Protein AF-A0A8T7DBF5-F1 (afdb_monomer_lite)

Secondary structure (DSSP, 8-state):
--------GGGTTTHHHHHHHHHTTPEE--HHHHHHHTTT-TT--S-HHHHHHHHHHH-EEEETTEEEEPPHHHHHHHHHHHHTPPPS-HHHHHHHHHHHHHH-EEEEEEETTEEEEEEE-SS-SS-GGGS-EEEEEEEEEE-TTSS-EEEEEEEEEETTEEEEEEEE--TTS-HHHHHHHHHHHT-TT-S-PSTT--GGGG--TTS---TT-GGGT--EEEEE-SS-EEEE-TT--GGG-B-----S-HHHHTTS-S------HHHHHHHT-TT--S---TT------HHHHHHHHHHSHHHHHHHHHHSEEEETTEEEE--HHHHHHHHHHHHHHH-B-TTSPBPP------TTS-HHHHHHHHHHHHHT-TTSSS-------S-HHHHHHHHHHHHHTT-PPP--SSHHHHHHHHHSS---

Foldseek 3Di:
DPPLDDDDPVLVQVVVVVVLLVLLPAAEDELVRLCVLQVVDLLRQFSVNLQLVLLQQPDWDDDPNDTDTADSVVSVVQVVVLLPQDPPDLLVLLVVNLCCQQFADWDFGDDDPDTDTDGRHSAPLPDLVSKHKHKYAQRWFAFPVNPDIDTFGMFMDISRQTAETEFGAALVDDQVVSVVVQLLLLDLPNDDDDPPDDPVVPDDVPPRGGSSSSLSRYAKYKTDNVQAIWIWHRPDDPVPTGFADDDDDPPVVVVSDPDDPPPPVSNVSNVPDPDDDDDPDPPDDPPPGSHSRRCSCCVNSSNVSCQSNLAWFAFQSDIGTDHNLLVVVLVVQLVQQLDADPVRHGDDDDDDDDPPNCPLSSVLSSVSVLPVRPSHPPDDDDDDDPDPVVVVVSQSRCVSRVNRDDDQPDPVSVCVVVVPPPRD

Sequence (424 aa):
MVDTARFNKKDLPRLPVLARLVDLGFNYLTPTQALAARRGKIGNVLLEDILKERLGYINRIPYKGSEHRFTEENIRLAIEKLKSVKHQGLVRTNETVHERLTLGLSLEQPLEEYARSFTLRYIDWQNWERNAFHVTVRFPIADRRGTETIELDIVLFVNGIPFVVIECAPSCVPIDQAIAQSIRNQRESHFPGPPGSNPESRYSPDQNILGQNIFSYVQLVLATNQDTAQFGTIGTPARFWSTWKERDWKTHLEKYPADQDHESPALLSIASSPKSPRKPNRREKPSDTGYATTLHGLCSPERLLELIYKFSVFDNGIKKMARYQQYFAVKRILSHIRVLDANGRRRGGIVWHTQGSGKSLTMVMLARSLAEEPGILNPRIVLITDRKDLDEQIKDTFAACDMAPQRAKTGRDLLELVSEQKAG

pLDDT: mean 81.12, std 20.2, range [26.84, 98.81]

Radius of gyration: 23.59 Å; chains: 1; bounding box: 60×62×70 Å

Structure (mmCIF, N/CA/C/O backbone):
data_AF-A0A8T7DBF5-F1
#
_entry.id   AF-A0A8T7DBF5-F1
#
loop_
_atom_site.group_PDB
_atom_site.id
_atom_site.type_symbol
_atom_site.label_atom_id
_atom_site.label_alt_id
_atom_site.label_comp_id
_atom_site.label_asym_id
_atom_site.label_entity_id
_atom_site.label_seq_id
_atom_site.pdbx_PDB_ins_code
_atom_site.Cartn_x
_atom_site.Cartn_y
_atom_site.Cartn_z
_atom_site.occupancy
_atom_site.B_iso_or_equiv
_atom_site.auth_seq_id
_atom_site.auth_comp_id
_atom_site.auth_asym_id
_atom_site.auth_atom_id
_atom_site.pdbx_PDB_model_num
ATOM 1 N N . MET A 1 1 ? -19.102 17.995 -24.224 1.00 26.84 1 MET A N 1
ATOM 2 C CA . MET A 1 1 ? -17.888 18.112 -25.060 1.00 26.84 1 MET A CA 1
ATOM 3 C C . MET A 1 1 ? -16.725 17.602 -24.235 1.00 26.84 1 MET A C 1
ATOM 5 O O . MET A 1 1 ? -16.411 18.215 -23.227 1.00 26.84 1 MET A O 1
ATOM 9 N N . VAL A 1 2 ? -16.187 16.431 -24.577 1.00 27.72 2 VAL A N 1
ATOM 10 C CA . VAL A 1 2 ? -15.007 15.870 -23.906 1.00 27.72 2 VAL A CA 1
ATOM 11 C C . VAL A 1 2 ? -13.808 16.676 -24.388 1.00 27.72 2 VAL A C 1
ATOM 13 O O . VAL A 1 2 ? -13.546 16.715 -25.586 1.00 27.72 2 VAL A O 1
ATOM 16 N N . ASP A 1 3 ? -13.143 17.372 -23.473 1.00 30.03 3 ASP A N 1
ATOM 17 C CA . ASP A 1 3 ? -11.928 18.128 -23.760 1.00 30.03 3 ASP A CA 1
ATOM 18 C C . ASP A 1 3 ? -10.808 17.131 -24.094 1.00 30.03 3 ASP A C 1
ATOM 20 O O . ASP A 1 3 ? -10.201 16.509 -23.217 1.00 30.03 3 ASP A O 1
ATOM 24 N N . THR A 1 4 ? -10.625 16.862 -25.386 1.00 37.84 4 THR A N 1
ATOM 25 C CA . THR A 1 4 ? -9.623 15.922 -25.886 1.00 37.84 4 THR A CA 1
ATOM 26 C C . THR A 1 4 ? -8.244 16.553 -25.740 1.00 37.84 4 THR A C 1
ATOM 28 O O . THR A 1 4 ? -7.784 17.282 -26.624 1.00 37.84 4 THR A O 1
ATOM 31 N N . ALA A 1 5 ? -7.573 16.276 -24.622 1.00 45.88 5 ALA A N 1
ATOM 32 C CA . ALA A 1 5 ? -6.167 16.608 -24.452 1.00 45.88 5 ALA A CA 1
ATOM 33 C C . ALA A 1 5 ? -5.366 16.000 -25.618 1.00 45.88 5 ALA A C 1
ATOM 35 O O . ALA A 1 5 ? -5.340 14.785 -25.816 1.00 45.88 5 ALA A O 1
ATOM 36 N N . ARG A 1 6 ? -4.730 16.850 -26.431 1.00 51.06 6 ARG A N 1
ATOM 37 C CA . ARG A 1 6 ? -3.859 16.402 -27.524 1.00 51.06 6 ARG A CA 1
ATOM 38 C C . ARG A 1 6 ? -2.603 15.770 -26.922 1.00 51.06 6 ARG A C 1
ATOM 40 O O . ARG A 1 6 ? -1.730 16.483 -26.435 1.00 51.06 6 ARG A O 1
ATOM 47 N N . PHE A 1 7 ? -2.514 14.443 -26.963 1.00 56.41 7 PHE A N 1
ATOM 48 C CA . PHE A 1 7 ? -1.302 13.714 -26.593 1.00 56.41 7 PHE A CA 1
ATOM 49 C C . PHE A 1 7 ? -0.177 14.000 -27.595 1.00 56.41 7 PHE A C 1
ATOM 51 O O . PHE A 1 7 ? -0.377 13.955 -28.813 1.00 56.41 7 PHE A O 1
ATOM 58 N N . ASN A 1 8 ? 1.018 14.288 -27.086 1.00 59.47 8 ASN A N 1
ATOM 59 C CA . ASN A 1 8 ? 2.206 14.548 -27.897 1.00 59.47 8 ASN A CA 1
ATOM 60 C C . ASN A 1 8 ? 3.059 13.277 -28.042 1.00 59.47 8 ASN A C 1
ATOM 62 O O . ASN A 1 8 ? 2.871 12.299 -27.327 1.00 59.47 8 ASN A O 1
ATOM 66 N N . LYS A 1 9 ? 4.082 13.293 -28.914 1.00 58.81 9 LYS A N 1
ATOM 67 C CA . LYS A 1 9 ? 5.040 12.168 -29.049 1.00 58.81 9 LYS A CA 1
ATOM 68 C C . LYS A 1 9 ? 5.664 11.730 -27.716 1.00 58.81 9 LYS A C 1
ATOM 70 O O . LYS A 1 9 ? 6.004 10.564 -27.558 1.00 58.81 9 LYS A O 1
ATOM 75 N N . LYS A 1 10 ? 5.805 12.660 -26.766 1.00 62.41 10 LYS A N 1
ATOM 76 C CA . LYS A 1 10 ? 6.321 12.381 -25.421 1.00 62.41 10 LYS A CA 1
ATOM 77 C C . LYS A 1 10 ? 5.398 11.471 -24.606 1.00 62.41 10 LYS A C 1
ATOM 79 O O . LYS A 1 10 ? 5.889 10.870 -23.664 1.00 62.41 10 LYS A O 1
ATOM 84 N N . ASP A 1 11 ? 4.118 11.356 -24.963 1.00 67.44 11 ASP A N 1
ATOM 85 C CA . ASP A 1 11 ? 3.096 10.579 -24.246 1.00 67.44 11 ASP A CA 1
ATOM 86 C C . ASP A 1 11 ? 2.945 9.148 -24.739 1.00 67.44 11 ASP A C 1
ATOM 88 O O . ASP A 1 11 ? 2.344 8.330 -24.047 1.00 67.44 11 ASP A O 1
ATOM 92 N N . LEU A 1 12 ? 3.532 8.831 -25.895 1.00 74.81 12 LEU A N 1
ATOM 93 C CA . LEU A 1 12 ? 3.446 7.508 -26.506 1.00 74.81 12 LEU A CA 1
ATOM 94 C C . LEU A 1 12 ? 3.781 6.370 -25.529 1.00 74.81 12 LEU A C 1
ATOM 96 O O . LEU A 1 12 ? 3.030 5.399 -25.530 1.00 74.81 12 LEU A O 1
ATOM 100 N N . PRO A 1 13 ? 4.797 6.477 -24.642 1.00 83.06 13 PRO A N 1
ATOM 101 C CA . PRO A 1 13 ? 5.089 5.393 -23.708 1.00 83.06 13 PRO A CA 1
ATOM 102 C C . PRO A 1 13 ? 4.031 5.161 -22.624 1.00 83.06 13 PRO A C 1
ATOM 104 O O . PRO A 1 13 ? 3.950 4.069 -22.067 1.00 83.06 13 PRO A O 1
ATOM 107 N N . ARG A 1 14 ? 3.225 6.182 -22.313 1.00 87.50 14 ARG A N 1
ATOM 108 C CA . ARG A 1 14 ? 2.226 6.156 -21.233 1.00 87.50 14 ARG A CA 1
ATOM 109 C C . ARG A 1 14 ? 0.886 5.601 -21.707 1.00 87.50 14 ARG A C 1
ATOM 111 O O . ARG A 1 14 ? 0.156 5.021 -20.911 1.00 87.50 14 ARG A O 1
ATOM 118 N N . LEU A 1 15 ? 0.547 5.779 -22.987 1.00 86.81 15 LEU A N 1
ATOM 119 C CA . LEU A 1 15 ? -0.782 5.452 -23.521 1.00 86.81 15 LEU A CA 1
ATOM 120 C C . LEU A 1 15 ? -1.164 3.968 -23.372 1.00 86.81 15 LEU A C 1
ATOM 122 O O . LEU A 1 15 ? -2.270 3.716 -22.893 1.00 86.81 15 LEU A O 1
ATOM 126 N N . PRO A 1 16 ? -0.298 2.984 -23.696 1.00 88.69 16 PRO A N 1
ATOM 127 C CA . PRO A 1 16 ? -0.650 1.572 -23.523 1.00 88.69 16 PRO A CA 1
ATOM 128 C C . PRO A 1 16 ? -0.860 1.194 -22.053 1.00 88.69 16 PRO A C 1
ATOM 130 O O . PRO A 1 16 ? -1.720 0.379 -21.729 1.00 88.69 16 PRO A O 1
ATOM 133 N N . VAL A 1 17 ? -0.087 1.810 -21.154 1.00 91.31 17 VAL A N 1
ATOM 134 C CA . VAL A 1 17 ? -0.196 1.606 -19.704 1.00 91.31 17 VAL A CA 1
ATOM 135 C C . VAL A 1 17 ? -1.501 2.210 -19.186 1.00 91.31 17 VAL A C 1
ATOM 137 O O . VAL A 1 17 ? -2.243 1.536 -18.476 1.00 91.31 17 VAL A O 1
ATOM 140 N N . LEU A 1 18 ? -1.817 3.446 -19.586 1.00 93.06 18 LEU A N 1
ATOM 141 C CA . LEU A 1 18 ? -3.066 4.120 -19.232 1.00 93.06 18 LEU A CA 1
ATOM 142 C C . LEU A 1 18 ? -4.287 3.326 -19.703 1.00 93.06 18 LEU A C 1
ATOM 144 O O . LEU A 1 18 ? -5.19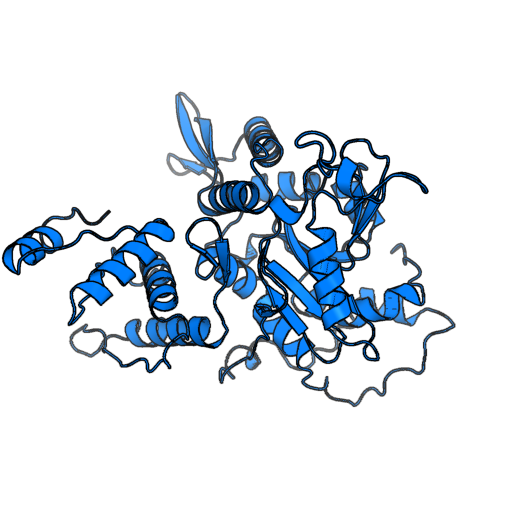2 3.102 -18.906 1.00 93.06 18 LEU A O 1
ATOM 148 N N . ALA A 1 19 ? -4.304 2.893 -20.967 1.00 87.81 19 ALA A N 1
ATOM 149 C CA . ALA A 1 19 ? -5.403 2.106 -21.519 1.00 87.81 19 ALA A CA 1
ATOM 150 C C . ALA A 1 19 ? -5.650 0.852 -20.672 1.00 87.81 19 ALA A C 1
ATOM 152 O O . ALA A 1 19 ? -6.766 0.628 -20.213 1.00 87.81 19 ALA A O 1
ATOM 153 N N . ARG A 1 20 ? -4.580 0.118 -20.340 1.00 89.56 20 ARG A N 1
ATOM 154 C CA . ARG A 1 20 ? -4.690 -1.079 -19.506 1.00 89.56 20 ARG A CA 1
ATOM 155 C C . ARG A 1 20 ? -5.224 -0.784 -18.106 1.00 89.56 20 ARG A C 1
ATOM 157 O O . ARG A 1 20 ? -5.983 -1.580 -17.573 1.00 89.56 20 ARG A O 1
ATOM 164 N N . LEU A 1 21 ? -4.830 0.329 -17.494 1.00 94.06 21 LEU A N 1
ATOM 165 C CA . LEU A 1 21 ? -5.328 0.726 -16.173 1.00 94.06 21 LEU A CA 1
ATOM 166 C C . LEU A 1 21 ? -6.814 1.094 -16.212 1.00 94.06 21 LEU A C 1
ATOM 168 O O . LEU A 1 21 ? -7.548 0.741 -15.294 1.00 94.06 21 LEU A O 1
ATOM 172 N N . VAL A 1 22 ? -7.269 1.754 -17.277 1.00 92.69 22 VAL A N 1
ATOM 173 C CA . VAL A 1 22 ? -8.698 2.025 -17.481 1.00 92.69 22 VAL A CA 1
ATOM 174 C C . VAL A 1 22 ? -9.475 0.716 -17.636 1.00 92.69 22 VAL A C 1
ATOM 176 O O . VAL A 1 22 ? -10.487 0.544 -16.963 1.00 92.69 22 VAL A O 1
ATOM 179 N N . ASP A 1 23 ? -8.956 -0.245 -18.406 1.00 88.88 23 ASP A N 1
ATOM 180 C CA . ASP A 1 23 ? -9.576 -1.572 -18.561 1.00 88.88 23 ASP A CA 1
ATOM 181 C C . ASP A 1 23 ? -9.647 -2.359 -17.237 1.00 88.88 23 ASP A C 1
ATOM 183 O O . ASP A 1 23 ? -10.541 -3.178 -17.044 1.00 88.88 23 ASP A O 1
ATOM 187 N N . LEU A 1 24 ? -8.723 -2.107 -16.300 1.00 90.00 24 LEU A N 1
ATOM 188 C CA . LEU A 1 24 ? -8.745 -2.681 -14.946 1.00 90.00 24 LEU A CA 1
ATOM 189 C C . LEU A 1 24 ? -9.761 -1.999 -14.009 1.00 90.00 24 LEU A C 1
ATOM 191 O O . LEU A 1 24 ? -9.907 -2.431 -12.866 1.00 90.00 24 LEU A O 1
ATOM 195 N N . GLY A 1 25 ? -10.443 -0.941 -14.459 1.00 90.62 25 GLY A N 1
ATOM 196 C CA . GLY A 1 25 ? -11.491 -0.247 -13.705 1.00 90.62 25 GLY A CA 1
ATOM 197 C C . GLY A 1 25 ? -11.085 1.099 -13.100 1.00 90.62 25 GLY A C 1
ATOM 198 O O . GLY A 1 25 ? -11.793 1.605 -12.229 1.00 90.62 25 GLY A O 1
ATOM 199 N N . PHE A 1 26 ? -9.967 1.705 -13.519 1.00 96.19 26 PHE A N 1
ATOM 200 C CA . PHE A 1 26 ? -9.611 3.059 -13.074 1.00 96.19 26 PHE A CA 1
ATOM 201 C C . PHE A 1 26 ? -10.311 4.131 -13.906 1.00 96.19 26 PHE A C 1
ATOM 203 O O . PHE A 1 26 ? -10.224 4.151 -15.133 1.00 96.19 26 PHE A O 1
ATOM 210 N N . ASN A 1 27 ? -10.902 5.112 -13.226 1.00 96.94 27 ASN A N 1
ATOM 211 C CA . ASN A 1 27 ? -11.474 6.279 -13.883 1.00 96.94 27 ASN A CA 1
ATOM 212 C C . ASN A 1 27 ? -10.366 7.261 -14.280 1.00 96.94 27 ASN A C 1
ATOM 214 O O . ASN A 1 27 ? -9.651 7.793 -13.425 1.00 96.94 27 ASN A O 1
ATOM 218 N N . TYR A 1 28 ? -10.216 7.517 -15.578 1.00 96.44 28 TYR A N 1
ATOM 219 C CA . TYR A 1 28 ? -9.234 8.482 -16.063 1.00 96.44 28 TYR A CA 1
ATOM 220 C C . TYR A 1 28 ? -9.660 9.921 -15.755 1.00 96.44 28 TYR A C 1
ATOM 222 O O . TYR A 1 28 ? -10.758 10.346 -16.112 1.00 96.44 28 TYR A O 1
ATOM 230 N N . LEU A 1 29 ? -8.756 10.676 -15.133 1.00 94.88 29 LEU A N 1
ATOM 231 C CA . LEU A 1 29 ? -8.839 12.121 -14.976 1.00 94.88 29 LEU A CA 1
ATOM 232 C C . LEU A 1 29 ? -7.804 12.770 -15.890 1.00 94.88 29 LEU A C 1
ATOM 234 O O . LEU A 1 29 ? -6.620 12.422 -15.853 1.00 94.88 29 LEU A O 1
ATOM 238 N N . THR A 1 30 ? -8.229 13.750 -16.685 1.00 92.81 30 THR A N 1
ATOM 239 C CA . THR A 1 30 ? -7.270 14.578 -17.424 1.00 92.81 30 THR A CA 1
ATOM 240 C C . THR A 1 30 ? -6.383 15.352 -16.440 1.00 92.81 30 THR A C 1
ATOM 242 O O . THR A 1 30 ? -6.820 15.637 -15.321 1.00 92.81 30 THR A O 1
ATOM 245 N N . PRO A 1 31 ? -5.165 15.773 -16.829 1.00 92.44 31 PRO A N 1
ATOM 246 C CA . PRO A 1 31 ? -4.316 16.592 -15.960 1.00 92.44 31 PRO A CA 1
ATOM 247 C C . PRO A 1 31 ? -5.029 17.846 -15.424 1.00 92.44 31 PRO A C 1
ATOM 249 O O . PRO A 1 31 ? -4.857 18.211 -14.262 1.00 92.44 31 PRO A O 1
ATOM 252 N N . THR A 1 32 ? -5.892 18.464 -16.237 1.00 92.62 32 THR A N 1
ATOM 253 C CA . THR A 1 32 ? -6.723 19.610 -15.843 1.00 92.62 32 THR A CA 1
ATOM 254 C C . THR A 1 32 ? -7.766 19.227 -14.794 1.00 92.62 32 THR A C 1
ATOM 256 O O . THR A 1 32 ? -7.917 19.934 -13.800 1.00 92.62 32 THR A O 1
ATOM 259 N N . GLN A 1 33 ? -8.458 18.096 -14.966 1.00 95.19 33 GLN A N 1
ATOM 260 C CA . GLN A 1 33 ? -9.419 17.592 -13.978 1.00 95.19 33 GLN A CA 1
ATOM 261 C C . GLN A 1 33 ? -8.731 17.196 -12.667 1.00 95.19 33 GLN A C 1
ATOM 263 O O . GLN A 1 33 ? -9.221 17.530 -11.591 1.00 95.19 33 GLN A O 1
ATOM 268 N N . ALA A 1 34 ? -7.572 16.540 -12.745 1.00 95.06 34 ALA A N 1
ATOM 269 C CA . ALA A 1 34 ? -6.771 16.195 -11.578 1.00 95.06 34 ALA A CA 1
ATOM 270 C C . ALA A 1 34 ? -6.305 17.457 -10.833 1.00 95.06 34 ALA A C 1
ATOM 272 O O . ALA A 1 34 ? -6.383 17.510 -9.608 1.00 95.06 34 ALA A O 1
ATOM 273 N N . LEU A 1 35 ? -5.876 18.503 -11.548 1.00 93.94 35 LEU A N 1
ATOM 274 C CA . LEU A 1 35 ? -5.519 19.790 -10.948 1.00 93.94 35 LEU A CA 1
ATOM 275 C C . LEU A 1 35 ? -6.728 20.488 -10.310 1.00 93.94 35 LEU A C 1
ATOM 277 O O . LEU A 1 35 ? -6.608 21.015 -9.204 1.00 93.94 35 LEU A O 1
ATOM 281 N N . ALA A 1 36 ? -7.891 20.460 -10.962 1.00 95.69 36 ALA A N 1
ATOM 282 C CA . ALA A 1 36 ? -9.129 20.995 -10.401 1.00 95.69 36 ALA A CA 1
ATOM 283 C C . ALA A 1 36 ? -9.495 20.287 -9.088 1.00 95.69 36 ALA A C 1
ATOM 285 O O . ALA A 1 36 ? -9.690 20.959 -8.079 1.00 95.69 36 ALA A O 1
ATOM 286 N N . ALA A 1 37 ? -9.439 18.951 -9.055 1.00 95.62 37 ALA A N 1
ATOM 287 C CA . ALA A 1 37 ? -9.696 18.153 -7.853 1.00 95.62 37 ALA A CA 1
ATOM 288 C C . ALA A 1 37 ? -8.656 18.369 -6.729 1.00 95.62 37 ALA A C 1
ATOM 290 O O . ALA A 1 37 ? -8.916 18.052 -5.569 1.00 95.62 37 ALA A O 1
ATOM 291 N N . ARG A 1 38 ? -7.485 18.943 -7.048 1.00 93.12 38 ARG A N 1
ATOM 292 C CA . ARG A 1 38 ? -6.458 19.417 -6.092 1.00 93.12 38 ARG A CA 1
ATOM 293 C C . ARG A 1 38 ? -6.690 20.864 -5.639 1.00 93.12 38 ARG A C 1
ATOM 295 O O . ARG A 1 38 ? -5.801 21.468 -5.028 1.00 93.12 38 ARG A O 1
ATOM 302 N N . ARG A 1 39 ? -7.856 21.440 -5.955 1.00 92.00 39 ARG A N 1
ATOM 303 C CA . ARG A 1 39 ? -8.220 22.854 -5.753 1.00 92.00 39 ARG A CA 1
ATOM 304 C C . ARG A 1 39 ? -7.327 23.833 -6.514 1.00 92.00 39 ARG A C 1
ATOM 306 O O . ARG A 1 39 ? -7.015 24.914 -6.018 1.00 92.00 39 ARG A O 1
ATOM 313 N N . GLY A 1 40 ? -6.854 23.433 -7.693 1.00 90.12 40 GLY A N 1
ATOM 314 C CA . GLY A 1 40 ? -6.008 24.263 -8.551 1.00 90.12 40 GLY A CA 1
ATOM 315 C C . GLY A 1 40 ? -4.561 24.421 -8.074 1.00 90.12 40 GLY A C 1
ATOM 316 O O . GLY A 1 40 ? -3.824 25.223 -8.641 1.00 90.12 40 GLY A O 1
ATOM 317 N N . LYS A 1 41 ? -4.128 23.690 -7.035 1.00 88.00 41 LYS A N 1
ATOM 318 C CA . LYS A 1 41 ? -2.804 23.857 -6.415 1.00 88.00 41 LYS A CA 1
ATOM 319 C C . LYS A 1 41 ? -1.876 22.685 -6.727 1.00 88.00 41 LYS A C 1
ATOM 321 O O . LYS A 1 41 ? -2.079 21.576 -6.244 1.00 88.00 41 LYS A O 1
ATOM 326 N N . ILE A 1 42 ? -0.786 22.955 -7.443 1.00 85.94 42 ILE A N 1
ATOM 327 C CA . ILE A 1 42 ? 0.250 21.955 -7.765 1.00 85.94 42 ILE A CA 1
ATOM 328 C C . ILE A 1 42 ? 1.104 21.514 -6.558 1.00 85.94 42 ILE A C 1
ATOM 330 O O . ILE A 1 42 ? 1.801 20.506 -6.640 1.00 85.94 42 ILE A O 1
ATOM 334 N N . GLY A 1 43 ? 1.036 22.230 -5.430 1.00 83.00 43 GLY A N 1
ATOM 335 C CA . GLY A 1 43 ? 1.648 21.808 -4.160 1.00 83.00 43 GLY A CA 1
ATOM 336 C C . GLY A 1 43 ? 0.774 20.851 -3.334 1.00 83.00 43 GLY A C 1
ATOM 337 O O . GLY A 1 43 ? 1.274 20.179 -2.435 1.00 83.00 43 GLY A O 1
ATOM 338 N N . ASN A 1 44 ? -0.527 20.763 -3.632 1.00 89.00 44 ASN A N 1
ATOM 339 C CA . ASN A 1 44 ? -1.423 19.783 -3.018 1.00 89.00 44 ASN A CA 1
ATOM 340 C C . ASN A 1 44 ? -1.281 18.461 -3.761 1.00 89.00 44 ASN A C 1
ATOM 342 O O . ASN A 1 44 ? -1.405 18.469 -4.975 1.00 89.00 44 ASN A O 1
ATOM 346 N N . VAL A 1 45 ? -1.073 17.330 -3.093 1.00 92.19 45 VAL A N 1
ATOM 347 C CA . VAL A 1 45 ? -0.956 16.025 -3.784 1.00 92.19 45 VAL A CA 1
ATOM 348 C C . VAL A 1 45 ? -2.231 15.182 -3.716 1.00 92.19 45 VAL A C 1
ATOM 350 O O . VAL A 1 45 ? -2.393 14.257 -4.504 1.00 92.19 45 VAL A O 1
ATOM 353 N N . LEU A 1 46 ? -3.151 15.520 -2.809 1.00 95.88 46 LEU A N 1
ATOM 354 C CA . LEU A 1 46 ? -4.445 14.857 -2.658 1.00 95.88 46 LEU A CA 1
ATOM 355 C C . LEU A 1 46 ? -5.482 15.453 -3.619 1.00 95.88 46 LEU A C 1
ATOM 357 O O . LEU A 1 46 ? -5.551 16.674 -3.784 1.00 95.88 46 LEU A O 1
ATOM 361 N N . LEU A 1 47 ? -6.336 14.602 -4.187 1.00 97.38 47 LEU A N 1
ATOM 362 C CA . LEU A 1 47 ? -7.557 15.024 -4.875 1.00 97.38 47 LEU A CA 1
ATOM 363 C C . LEU A 1 47 ? -8.623 15.316 -3.805 1.00 97.38 47 LEU A C 1
ATOM 365 O O . LEU A 1 47 ? -9.489 14.485 -3.534 1.00 97.38 47 LEU A O 1
ATOM 369 N N . GLU A 1 48 ? -8.492 16.460 -3.124 1.00 95.62 48 GLU A N 1
ATOM 370 C CA . GLU A 1 48 ? -9.257 16.816 -1.919 1.00 95.62 48 GLU A CA 1
ATOM 371 C C . GLU A 1 48 ? -10.777 16.729 -2.117 1.00 95.62 48 GLU A C 1
ATOM 373 O O . GLU A 1 48 ? -11.477 16.303 -1.199 1.00 95.62 48 GLU A O 1
ATOM 378 N N . ASP A 1 49 ? -11.288 17.091 -3.294 1.00 95.31 49 ASP A N 1
ATOM 379 C CA . ASP A 1 49 ? -12.732 17.079 -3.556 1.00 95.31 49 ASP A CA 1
ATOM 380 C C . ASP A 1 49 ? -13.275 15.642 -3.620 1.00 95.31 49 ASP A C 1
ATOM 382 O O . ASP A 1 49 ? -14.268 15.316 -2.968 1.00 95.31 49 ASP A O 1
ATOM 386 N N . ILE A 1 50 ? -12.550 14.752 -4.308 1.00 97.88 50 ILE A N 1
ATOM 387 C CA . ILE A 1 50 ? -12.854 13.315 -4.373 1.00 97.88 50 ILE A CA 1
ATOM 388 C C . ILE A 1 50 ? -12.692 12.680 -2.989 1.00 97.88 50 ILE A C 1
ATOM 390 O O . ILE A 1 50 ? -13.522 11.870 -2.577 1.00 97.88 50 ILE A O 1
ATOM 394 N N . LEU A 1 51 ? -11.644 13.052 -2.252 1.00 98.19 51 LEU A N 1
ATOM 395 C CA . LEU A 1 51 ? -11.408 12.540 -0.906 1.00 98.19 51 LEU A CA 1
ATOM 396 C C . LEU A 1 51 ? -12.539 12.937 0.045 1.00 98.19 51 LEU A C 1
ATOM 398 O O . LEU A 1 51 ? -13.080 12.070 0.728 1.00 98.19 51 LEU A O 1
ATOM 402 N N . LYS A 1 52 ? -12.960 14.208 0.052 1.00 97.81 52 LYS A N 1
ATOM 403 C CA . LYS A 1 52 ? -14.089 14.676 0.872 1.00 97.81 52 LYS A CA 1
ATOM 404 C C . LYS A 1 52 ? -15.358 13.879 0.562 1.00 97.81 52 LYS A C 1
ATOM 406 O O . LYS A 1 52 ? -16.003 13.385 1.489 1.00 97.81 52 LYS A O 1
ATOM 411 N N . GLU A 1 53 ? -15.695 13.731 -0.719 1.00 97.19 53 GLU A N 1
ATOM 412 C CA . GLU A 1 53 ? -16.875 12.979 -1.155 1.00 97.19 53 GLU A CA 1
ATOM 413 C C . GLU A 1 53 ? -16.815 11.517 -0.685 1.00 97.19 53 GLU A C 1
ATOM 415 O O . GLU A 1 53 ? -17.767 11.010 -0.085 1.00 97.19 53 GLU A O 1
ATOM 420 N N . ARG A 1 54 ? -15.682 10.836 -0.903 1.00 97.69 54 ARG A N 1
ATOM 421 C CA . ARG A 1 54 ? -15.554 9.407 -0.590 1.00 97.69 54 ARG A CA 1
ATOM 422 C C . ARG A 1 54 ? -15.491 9.126 0.901 1.00 97.69 54 ARG A C 1
ATOM 424 O O . ARG A 1 54 ? -16.170 8.198 1.337 1.00 97.69 54 ARG A O 1
ATOM 431 N N . LEU A 1 55 ? -14.804 9.944 1.700 1.00 97.75 55 LEU A N 1
ATOM 432 C CA . LEU A 1 55 ? -14.845 9.812 3.163 1.00 97.75 55 LEU A CA 1
ATOM 433 C C . LEU A 1 55 ? -16.273 9.976 3.697 1.00 97.75 55 LEU A C 1
ATOM 435 O O . LEU A 1 55 ? -16.690 9.209 4.567 1.00 97.75 55 LEU A O 1
ATOM 439 N N . GLY A 1 56 ? -17.037 10.917 3.135 1.00 96.31 56 GLY A N 1
ATOM 440 C CA . GLY A 1 56 ? -18.454 11.099 3.440 1.00 96.31 56 GLY A CA 1
ATOM 441 C C . GLY A 1 56 ? -19.353 9.959 2.948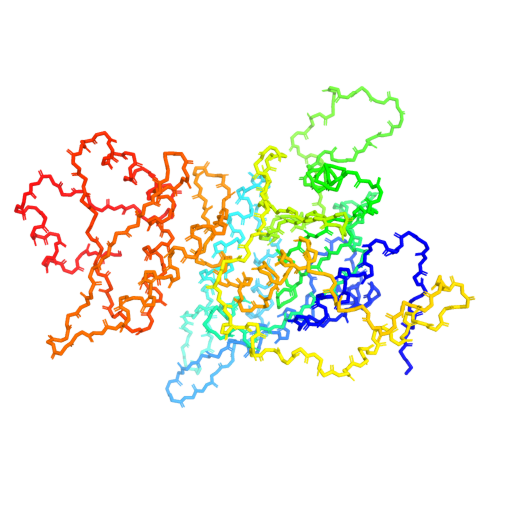 1.00 96.31 56 GLY A C 1
ATOM 442 O O . GLY A 1 56 ? -20.473 9.825 3.435 1.00 96.31 56 GLY A O 1
ATOM 443 N N . TYR A 1 57 ? -18.902 9.117 2.017 1.00 96.00 57 TYR A N 1
ATOM 444 C CA . TYR A 1 57 ? -19.650 7.968 1.500 1.00 96.00 57 TYR A CA 1
ATOM 445 C C . TYR A 1 57 ? -19.371 6.670 2.275 1.00 96.00 57 TYR A C 1
ATOM 447 O O . TYR A 1 57 ? -20.313 5.997 2.700 1.00 96.00 57 TYR A O 1
ATOM 455 N N . ILE A 1 58 ? -18.097 6.326 2.491 1.00 95.75 58 ILE A N 1
ATOM 456 C CA . ILE A 1 58 ? -17.695 5.024 3.059 1.00 95.75 58 ILE A CA 1
ATOM 457 C C . ILE A 1 58 ? -17.879 4.937 4.580 1.00 95.75 58 ILE A C 1
ATOM 459 O O . ILE A 1 58 ? -17.978 3.841 5.139 1.00 95.75 58 ILE A O 1
ATOM 463 N N . ASN A 1 59 ? -17.932 6.083 5.262 1.00 95.12 59 ASN A N 1
ATOM 464 C CA . ASN A 1 59 ? -18.062 6.141 6.711 1.00 95.12 59 ASN A CA 1
ATOM 465 C C . ASN A 1 59 ? -19.526 6.340 7.122 1.00 95.12 59 ASN A C 1
ATOM 467 O O . ASN A 1 59 ? -20.113 7.413 6.945 1.00 95.12 59 ASN A O 1
ATOM 471 N N . ARG A 1 60 ? -20.117 5.275 7.669 1.00 91.31 60 ARG A N 1
ATOM 472 C CA . ARG A 1 60 ? -21.450 5.242 8.281 1.00 91.31 60 ARG A CA 1
ATOM 473 C C . ARG A 1 60 ? -21.294 4.719 9.702 1.00 91.31 60 ARG A C 1
ATOM 475 O O . ARG A 1 60 ? -20.573 3.747 9.912 1.00 91.31 60 ARG A O 1
ATOM 482 N N . ILE A 1 61 ? -21.923 5.394 10.655 1.00 89.56 61 ILE A N 1
ATOM 483 C CA . ILE A 1 61 ? -21.878 5.051 12.073 1.00 89.56 61 ILE A CA 1
ATOM 484 C C . ILE A 1 61 ? -23.217 4.400 12.428 1.00 89.56 61 ILE A C 1
ATOM 486 O O . ILE A 1 61 ? -24.223 5.114 12.475 1.00 89.56 61 ILE A O 1
ATOM 490 N N . PRO A 1 62 ? -23.265 3.081 12.671 1.00 86.94 62 PRO A N 1
ATOM 491 C CA . PRO A 1 62 ? -24.461 2.449 13.205 1.00 86.94 62 PRO A CA 1
ATOM 492 C C . PRO A 1 62 ? -24.605 2.816 14.688 1.00 86.94 62 PRO A C 1
ATOM 494 O O . PRO A 1 62 ? -23.750 2.476 15.508 1.00 86.94 62 PRO A O 1
ATOM 497 N N . TYR A 1 63 ? -25.680 3.515 15.049 1.00 84.38 63 TYR A N 1
ATOM 498 C CA . TYR A 1 63 ? -25.976 3.888 16.433 1.00 84.38 63 TYR A CA 1
ATOM 499 C C . TYR A 1 63 ? -27.482 3.829 16.704 1.00 84.38 63 TYR A C 1
ATOM 501 O O . TYR A 1 63 ? -28.275 4.364 15.939 1.00 84.38 63 TYR A O 1
ATOM 509 N N . LYS A 1 64 ? -27.883 3.136 17.782 1.00 83.50 64 LYS A N 1
ATOM 510 C CA . LYS A 1 64 ? -29.292 2.935 18.192 1.00 83.50 64 LYS A CA 1
ATOM 511 C C . LYS A 1 64 ? -30.243 2.533 17.041 1.00 83.50 64 LYS A C 1
ATOM 513 O O . LYS A 1 64 ? -31.379 2.985 16.973 1.00 83.50 64 LYS A O 1
ATOM 518 N N . GLY A 1 65 ? -29.784 1.681 16.123 1.00 81.25 65 GLY A N 1
ATOM 519 C CA . GLY A 1 65 ? -30.594 1.212 14.990 1.00 81.25 65 GLY A CA 1
ATOM 520 C C . GLY A 1 65 ? -30.733 2.205 13.827 1.00 81.25 65 GLY A C 1
ATOM 521 O O . GLY A 1 65 ? -31.403 1.880 12.852 1.00 81.25 65 GLY A O 1
ATOM 522 N N . SER A 1 66 ? -30.079 3.369 13.894 1.00 84.69 66 SER A N 1
ATOM 523 C CA . SER A 1 66 ? -29.986 4.346 12.804 1.00 84.69 66 SER A CA 1
ATOM 524 C C . SER A 1 66 ? -28.555 4.452 12.271 1.00 84.69 66 SER A C 1
ATOM 526 O O . SER A 1 66 ? -27.581 4.235 12.996 1.00 84.69 66 SER A O 1
ATOM 528 N N . GLU A 1 67 ? -28.409 4.796 10.990 1.00 88.88 67 GLU A N 1
ATOM 529 C CA . GLU A 1 67 ? -27.107 5.114 10.403 1.00 88.88 67 GLU A CA 1
ATOM 530 C C . GLU A 1 67 ? -26.863 6.622 10.398 1.00 88.88 67 GLU A C 1
ATOM 532 O O . GLU A 1 67 ? -27.584 7.391 9.760 1.00 88.88 67 GLU A O 1
ATOM 537 N N . HIS A 1 68 ? -25.784 7.041 11.051 1.00 89.81 68 HIS A N 1
ATOM 538 C CA . HIS A 1 68 ? -25.354 8.432 11.086 1.00 89.81 68 HIS A CA 1
ATOM 539 C C . HIS A 1 68 ? -24.134 8.651 10.192 1.00 89.81 68 HIS A C 1
ATOM 541 O O . HIS A 1 68 ? -23.318 7.755 9.954 1.00 89.81 68 HIS A O 1
ATOM 547 N N . ARG A 1 69 ? -23.993 9.876 9.684 1.00 92.38 69 ARG A N 1
ATOM 548 C CA . ARG A 1 69 ? -22.810 10.313 8.935 1.00 92.38 69 ARG A CA 1
ATOM 549 C C . ARG A 1 69 ? -21.892 11.109 9.854 1.00 92.38 69 ARG A C 1
ATOM 551 O O . ARG A 1 69 ? -22.370 11.804 10.747 1.00 92.38 69 ARG A O 1
ATOM 558 N N . PHE A 1 70 ? -20.587 11.047 9.598 1.00 94.06 70 PHE A N 1
ATOM 559 C CA . PHE A 1 70 ? -19.651 12.001 10.191 1.00 94.06 70 PHE A CA 1
ATOM 560 C C . PHE A 1 70 ? -20.014 13.430 9.768 1.00 94.06 70 PHE A C 1
ATOM 562 O O . PHE A 1 70 ? -20.499 13.645 8.653 1.00 94.06 70 PHE A O 1
ATOM 569 N N . THR A 1 71 ? -19.777 14.403 10.652 1.00 94.31 71 THR A N 1
ATOM 570 C CA . THR A 1 71 ? -19.992 15.818 10.315 1.00 94.31 71 THR A CA 1
ATOM 571 C C . THR A 1 71 ? -19.013 16.264 9.229 1.00 94.31 71 THR A C 1
ATOM 573 O O . THR A 1 71 ? -17.910 15.726 9.109 1.00 94.31 71 THR A O 1
ATOM 576 N N . GLU A 1 72 ? -19.377 17.284 8.446 1.00 94.81 72 GLU A N 1
ATOM 577 C CA . GLU A 1 72 ? -18.451 17.854 7.458 1.00 94.81 72 GLU A CA 1
ATOM 578 C C . GLU A 1 72 ? -17.160 18.383 8.099 1.00 94.81 72 GLU A C 1
ATOM 580 O O . GLU A 1 72 ? -16.092 18.309 7.489 1.00 94.81 72 GLU A O 1
ATOM 585 N N . GLU A 1 73 ? -17.249 18.880 9.335 1.00 95.44 73 GLU A N 1
ATOM 586 C CA . GLU A 1 73 ? -16.102 19.321 10.124 1.00 95.44 73 GLU A CA 1
ATOM 587 C C . GLU A 1 73 ? -15.153 18.162 10.439 1.00 95.44 73 GLU A C 1
ATOM 589 O O . GLU A 1 73 ? -13.955 18.283 10.189 1.00 95.44 73 GLU A O 1
ATOM 594 N N . ASN A 1 74 ? -15.675 17.008 10.867 1.00 96.19 74 ASN A N 1
ATOM 595 C CA . ASN A 1 74 ? -14.863 15.818 11.120 1.00 96.19 74 ASN A CA 1
ATOM 596 C C . ASN A 1 74 ? -14.231 15.260 9.839 1.00 96.19 74 ASN A C 1
ATOM 598 O O . ASN A 1 74 ? -13.063 14.866 9.854 1.00 96.19 74 ASN A O 1
ATOM 602 N N . ILE A 1 75 ? -14.940 15.296 8.704 1.00 97.31 75 ILE A N 1
ATOM 603 C CA . ILE A 1 75 ? -14.346 14.942 7.403 1.00 97.31 75 ILE A CA 1
ATOM 604 C C . ILE A 1 75 ? -13.202 15.903 7.049 1.00 97.31 75 ILE A C 1
ATOM 606 O O . ILE A 1 75 ? -12.125 15.466 6.638 1.00 97.31 75 ILE A O 1
ATOM 610 N N . ARG A 1 76 ? -13.401 17.213 7.227 1.00 96.75 76 ARG A N 1
ATOM 611 C CA . ARG A 1 76 ? -12.364 18.221 6.970 1.00 96.75 76 ARG A CA 1
ATOM 612 C C . ARG A 1 76 ? -11.164 18.034 7.896 1.00 96.75 76 ARG A C 1
ATOM 614 O O . ARG A 1 76 ? -10.030 18.090 7.425 1.00 96.75 76 ARG A O 1
ATOM 621 N N . LEU A 1 77 ? -11.403 17.773 9.179 1.00 96.69 77 LEU A N 1
ATOM 622 C CA . LEU A 1 77 ? -10.366 17.498 10.166 1.00 96.69 77 LEU A CA 1
ATOM 623 C C . LEU A 1 77 ? -9.565 16.248 9.793 1.00 96.69 77 LEU A C 1
ATOM 625 O O . LEU A 1 77 ? -8.341 16.283 9.870 1.00 96.69 77 LEU A O 1
ATOM 629 N N . ALA A 1 78 ? -10.214 15.176 9.332 1.00 97.12 78 ALA A N 1
ATOM 630 C CA . ALA A 1 78 ? -9.523 13.982 8.850 1.00 97.12 78 ALA A CA 1
ATOM 631 C C . ALA A 1 78 ? -8.589 14.296 7.671 1.00 97.12 78 ALA A C 1
ATOM 633 O O . ALA A 1 78 ? -7.414 13.931 7.692 1.00 97.12 78 ALA A O 1
ATOM 634 N N . ILE A 1 79 ? -9.064 15.052 6.677 1.00 96.44 79 ILE A N 1
ATOM 635 C CA . ILE A 1 79 ? -8.234 15.479 5.538 1.00 96.44 79 ILE A CA 1
ATOM 636 C C . ILE A 1 79 ? -7.043 16.324 6.013 1.00 96.44 79 ILE A C 1
ATOM 638 O O . ILE A 1 79 ? -5.911 16.091 5.592 1.00 96.44 79 ILE A O 1
ATOM 642 N N . GLU A 1 80 ? -7.260 17.272 6.924 1.00 95.31 80 GLU A N 1
ATOM 643 C CA . GLU A 1 80 ? -6.181 18.098 7.477 1.00 95.31 80 GLU A CA 1
ATOM 644 C C . GLU A 1 80 ? -5.185 17.280 8.311 1.00 95.31 80 GLU A C 1
ATOM 646 O O . GLU A 1 80 ? -3.975 17.489 8.201 1.00 95.31 80 GLU A O 1
ATOM 651 N N . LYS A 1 81 ? -5.641 16.291 9.088 1.00 95.00 81 LYS A N 1
ATOM 652 C CA . LYS A 1 81 ? -4.768 15.355 9.821 1.00 95.00 81 LYS A CA 1
ATOM 653 C C . LYS A 1 81 ? -3.952 14.467 8.886 1.00 95.00 81 LYS A C 1
ATOM 655 O O . LYS A 1 81 ? -2.811 14.147 9.210 1.00 95.00 81 LYS A O 1
ATOM 660 N N . LEU A 1 82 ? -4.502 14.100 7.730 1.00 93.88 82 LEU A N 1
ATOM 661 C CA . LEU A 1 82 ? -3.768 13.374 6.697 1.00 93.88 82 LEU A CA 1
ATOM 662 C C . LEU A 1 82 ? -2.717 14.260 6.000 1.00 93.88 82 LEU A C 1
ATOM 664 O O . LEU A 1 82 ? -1.637 13.774 5.684 1.00 93.88 82 LEU A O 1
ATOM 668 N N . LYS A 1 83 ? -2.989 15.559 5.817 1.00 91.31 83 LYS A N 1
ATOM 669 C CA . LYS A 1 83 ? -2.058 16.535 5.209 1.00 91.31 83 LYS A CA 1
ATOM 670 C C . LYS A 1 83 ? -0.937 16.989 6.145 1.00 91.31 83 LYS A C 1
ATOM 672 O O . LYS A 1 83 ? 0.157 17.312 5.688 1.00 91.31 83 LYS A O 1
ATOM 677 N N . SER A 1 84 ? -1.217 17.055 7.445 1.00 89.06 84 SER A N 1
ATOM 678 C CA . SER A 1 84 ? -0.333 17.632 8.470 1.00 89.06 84 SER A CA 1
ATOM 679 C C . SER A 1 84 ? 0.564 16.607 9.171 1.00 89.06 84 SER A C 1
ATOM 681 O O . SER A 1 84 ? 1.078 16.865 10.261 1.00 89.06 84 SER A O 1
ATOM 683 N N . VAL A 1 85 ? 0.787 15.443 8.554 1.00 88.88 85 VAL A N 1
ATOM 684 C CA . VAL A 1 85 ? 1.707 14.433 9.089 1.00 88.88 85 VAL A CA 1
ATOM 685 C C . VAL A 1 85 ? 3.115 15.015 9.173 1.00 88.88 85 VAL A C 1
ATOM 687 O O . VAL A 1 85 ? 3.649 15.547 8.198 1.00 88.88 85 VAL A O 1
ATOM 690 N N . LYS A 1 86 ? 3.719 14.923 10.362 1.00 85.94 86 LYS A N 1
ATOM 691 C CA . LYS A 1 86 ? 5.068 15.431 10.615 1.00 85.94 86 LYS A CA 1
ATOM 692 C C . LYS A 1 86 ? 6.075 14.700 9.723 1.00 85.94 86 LYS A C 1
ATOM 694 O O . LYS A 1 86 ? 6.137 13.472 9.717 1.00 85.94 86 LYS A O 1
ATOM 699 N N . HIS A 1 87 ? 6.892 15.469 9.008 1.00 84.19 87 HIS A N 1
ATOM 700 C CA . HIS A 1 87 ? 7.995 14.918 8.225 1.00 84.19 87 HIS A CA 1
ATOM 701 C C . HIS A 1 87 ? 9.113 14.447 9.161 1.00 84.19 87 HIS A C 1
ATOM 703 O O . HIS A 1 87 ? 9.591 15.223 9.987 1.00 84.19 87 HIS A O 1
ATOM 709 N N . GLN A 1 88 ? 9.508 13.181 9.051 1.00 82.50 88 GLN A N 1
ATOM 710 C CA . GLN A 1 88 ? 10.574 12.548 9.845 1.00 82.50 88 GLN A CA 1
ATOM 711 C C . GLN A 1 88 ? 11.561 11.784 8.943 1.00 82.50 88 GLN A C 1
ATOM 713 O O . GLN A 1 88 ? 12.251 10.866 9.390 1.00 82.50 88 GLN A O 1
ATOM 718 N N . GLY A 1 89 ? 11.597 12.155 7.661 1.00 84.25 89 GLY A N 1
ATOM 719 C CA . GLY A 1 89 ? 12.214 11.394 6.583 1.00 84.25 89 GLY A CA 1
ATOM 720 C C . GLY A 1 89 ? 11.184 10.548 5.835 1.00 84.25 89 GLY A C 1
ATOM 721 O O . GLY A 1 89 ? 10.209 10.067 6.413 1.00 84.25 89 GLY A O 1
ATOM 722 N N . LEU A 1 90 ? 11.412 10.363 4.534 1.00 86.00 90 LEU A N 1
ATOM 723 C CA . LEU A 1 90 ? 10.440 9.778 3.609 1.00 86.00 90 LEU A CA 1
ATOM 724 C C . LEU A 1 90 ? 9.828 8.446 4.081 1.00 86.00 90 LEU A C 1
ATOM 726 O O . LEU A 1 90 ? 8.608 8.315 4.100 1.00 86.00 90 LEU A O 1
ATOM 730 N N . VAL A 1 91 ? 10.646 7.458 4.462 1.00 89.00 91 VAL A N 1
ATOM 731 C CA . VAL A 1 91 ? 10.124 6.116 4.783 1.00 89.00 91 VAL A CA 1
ATOM 732 C C . VAL A 1 91 ? 9.327 6.115 6.089 1.00 89.00 91 VAL A C 1
ATOM 734 O O . VAL A 1 91 ? 8.239 5.552 6.121 1.00 89.00 91 VAL A O 1
ATOM 737 N N . ARG A 1 92 ? 9.801 6.819 7.125 1.00 89.88 92 ARG A N 1
ATOM 738 C CA . ARG A 1 92 ? 9.078 6.955 8.404 1.00 89.88 92 ARG A CA 1
ATOM 739 C C . ARG A 1 92 ? 7.776 7.731 8.246 1.00 89.88 92 ARG A C 1
ATOM 741 O O . ARG A 1 92 ? 6.746 7.350 8.784 1.00 89.88 92 ARG A O 1
ATOM 748 N N . THR A 1 93 ? 7.788 8.806 7.462 1.00 91.94 93 THR A N 1
ATOM 749 C CA . THR A 1 93 ? 6.554 9.537 7.162 1.00 91.94 93 THR A CA 1
ATOM 750 C C . THR A 1 93 ? 5.588 8.678 6.342 1.00 91.94 93 THR A C 1
ATOM 752 O O . THR A 1 93 ? 4.388 8.722 6.601 1.00 91.94 93 THR A O 1
ATOM 755 N N . ASN A 1 94 ? 6.086 7.848 5.416 1.00 94.31 94 ASN A N 1
ATOM 756 C CA . ASN A 1 94 ? 5.264 6.880 4.687 1.00 94.31 94 ASN A CA 1
ATOM 757 C C . ASN A 1 94 ? 4.647 5.815 5.605 1.00 94.31 94 ASN A C 1
ATOM 759 O O . ASN A 1 94 ? 3.485 5.470 5.419 1.00 94.31 94 ASN A O 1
ATOM 763 N N . GLU A 1 95 ? 5.392 5.336 6.598 1.00 94.31 95 GLU A N 1
ATOM 764 C CA . GLU A 1 95 ? 4.918 4.420 7.644 1.00 94.31 95 GLU A CA 1
ATOM 765 C C . GLU A 1 95 ? 3.776 5.041 8.451 1.00 94.31 95 GLU A C 1
ATOM 767 O O . GLU A 1 95 ? 2.667 4.511 8.461 1.00 94.31 95 GLU A O 1
ATOM 772 N N . THR A 1 96 ? 3.974 6.253 8.978 1.00 94.69 96 THR A N 1
ATOM 773 C CA . THR A 1 96 ? 2.933 6.989 9.718 1.00 94.69 96 THR A CA 1
ATOM 774 C C . THR A 1 96 ? 1.690 7.283 8.870 1.00 94.69 96 THR A C 1
ATOM 776 O O . THR A 1 96 ? 0.574 7.389 9.388 1.00 94.69 96 THR A O 1
ATOM 779 N N . VAL A 1 97 ? 1.847 7.500 7.561 1.00 95.88 97 VAL A N 1
ATOM 780 C CA . VAL A 1 97 ? 0.703 7.642 6.650 1.00 95.88 97 VAL A CA 1
ATOM 781 C C . VAL A 1 97 ? 0.034 6.289 6.430 1.00 95.88 97 VAL A C 1
ATOM 783 O O . VAL A 1 97 ? -1.185 6.218 6.544 1.00 95.88 97 VAL A O 1
ATOM 786 N N . HIS A 1 98 ? 0.798 5.227 6.168 1.00 96.19 98 HIS A N 1
ATOM 787 C CA . HIS A 1 98 ? 0.282 3.873 5.978 1.00 96.19 98 HIS A CA 1
ATOM 788 C C . HIS A 1 98 ? -0.559 3.418 7.176 1.00 96.19 98 HIS A C 1
ATOM 790 O O . HIS A 1 98 ? -1.711 3.045 6.977 1.00 96.19 98 HIS A O 1
ATOM 796 N N . GLU A 1 99 ? -0.048 3.550 8.400 1.00 94.56 99 GLU A N 1
ATOM 797 C CA . GLU A 1 99 ? -0.781 3.246 9.638 1.00 94.56 99 GLU A CA 1
ATOM 798 C C . GLU A 1 99 ? -2.102 4.010 9.736 1.00 94.56 99 GLU A C 1
ATOM 800 O O . GLU A 1 99 ? -3.141 3.448 10.064 1.00 94.56 99 GLU A O 1
ATOM 805 N N . ARG A 1 100 ? -2.104 5.302 9.403 1.00 95.75 100 ARG A N 1
ATOM 806 C CA . ARG A 1 100 ? -3.333 6.106 9.418 1.00 95.75 100 ARG A CA 1
ATOM 807 C C . ARG A 1 100 ? -4.338 5.643 8.365 1.00 95.75 100 ARG A C 1
ATOM 809 O O . ARG A 1 100 ? -5.540 5.701 8.614 1.00 95.75 100 ARG A O 1
ATOM 816 N N . LEU A 1 101 ? -3.874 5.197 7.198 1.00 97.06 101 LEU A N 1
ATOM 817 C CA . LEU A 1 101 ? -4.744 4.648 6.156 1.00 97.06 101 LEU A CA 1
ATOM 818 C C . LEU A 1 101 ? -5.338 3.292 6.564 1.00 97.06 101 LEU A C 1
ATOM 820 O O . LEU A 1 101 ? -6.491 3.018 6.225 1.00 97.06 101 LEU A O 1
ATOM 824 N N . THR A 1 102 ? -4.579 2.457 7.278 1.00 94.31 102 THR A N 1
ATOM 825 C CA . THR A 1 102 ? -5.005 1.112 7.693 1.00 94.31 102 THR A CA 1
ATOM 826 C C . THR A 1 102 ? -5.854 1.123 8.962 1.00 94.31 102 THR A C 1
ATOM 828 O O . THR A 1 102 ? -6.917 0.506 8.974 1.00 94.31 102 THR A O 1
ATOM 831 N N . LEU A 1 103 ? -5.435 1.852 9.998 1.00 92.69 103 LEU A N 1
ATOM 832 C CA . LEU A 1 103 ? -6.107 1.919 11.302 1.00 92.69 103 LEU A CA 1
ATOM 833 C C . LEU A 1 103 ? -7.233 2.959 11.345 1.00 92.69 103 LEU A C 1
ATOM 835 O O . LEU A 1 103 ? -8.165 2.836 12.138 1.00 92.69 103 LEU A O 1
ATOM 839 N N . GLY A 1 104 ? -7.170 3.983 10.491 1.00 94.19 104 GLY A N 1
ATOM 840 C CA . GLY A 1 104 ? -8.109 5.100 10.499 1.00 94.19 104 GLY A CA 1
ATOM 841 C C . GLY A 1 104 ? -7.762 6.183 11.524 1.00 94.19 104 GLY A C 1
ATOM 842 O O . GLY A 1 104 ? -6.635 6.299 12.004 1.00 94.19 104 GLY A O 1
ATOM 843 N N . LEU A 1 105 ? -8.740 7.038 11.822 1.00 95.00 105 LEU A N 1
ATOM 844 C CA . LEU A 1 105 ? -8.618 8.157 12.753 1.00 95.00 105 LEU A CA 1
ATOM 845 C C . LEU A 1 105 ? -9.804 8.157 13.717 1.00 95.00 105 LEU A C 1
ATOM 847 O O . LEU A 1 105 ? -10.945 8.295 13.285 1.00 95.00 105 LEU A O 1
ATOM 851 N N . SER A 1 106 ? -9.537 8.036 15.016 1.00 95.31 106 SER A N 1
ATOM 852 C CA . SER A 1 106 ? -10.571 8.183 16.043 1.00 95.31 106 SER A CA 1
ATOM 853 C C . SER A 1 106 ? -10.965 9.653 16.179 1.00 95.31 106 SER A C 1
ATOM 855 O O . SER A 1 106 ? -10.102 10.509 16.389 1.00 95.31 106 SER A O 1
ATOM 857 N N . LEU A 1 107 ? -12.254 9.944 16.018 1.00 93.75 107 LEU A N 1
ATOM 858 C CA . LEU A 1 107 ? -12.827 11.284 16.105 1.00 93.75 107 LEU A CA 1
ATOM 859 C C . LEU A 1 107 ? -14.045 11.268 17.017 1.00 93.75 107 LEU A C 1
ATOM 861 O O . LEU A 1 107 ? -14.885 10.372 16.923 1.00 93.75 107 LEU A O 1
ATOM 865 N N . GLU A 1 108 ? -14.165 12.288 17.859 1.00 92.81 108 GLU A N 1
ATOM 866 C CA . GLU A 1 108 ? -15.383 12.523 18.624 1.00 92.81 108 GLU A CA 1
ATOM 867 C C . GLU A 1 108 ? -16.485 13.024 17.691 1.00 92.81 108 GLU A C 1
ATOM 869 O O . GLU A 1 108 ? -16.334 14.019 16.979 1.00 92.81 108 GLU A O 1
ATOM 874 N N . GLN A 1 109 ? -17.600 12.304 17.677 1.00 89.56 109 GLN A N 1
ATOM 875 C CA . GLN A 1 109 ? -18.783 12.640 16.909 1.00 89.56 109 GLN A CA 1
ATOM 876 C C . GLN A 1 109 ? -19.910 12.986 17.888 1.00 89.56 109 GLN A C 1
ATOM 878 O O . GLN A 1 109 ? -20.268 12.143 18.719 1.00 89.56 109 GLN A O 1
ATOM 883 N N . PRO A 1 110 ? -20.501 14.189 17.795 1.00 86.75 110 PRO A N 1
ATOM 884 C CA . PRO A 1 110 ? -21.718 14.493 18.529 1.00 86.75 110 PRO A CA 1
ATOM 885 C C . PRO A 1 110 ? -22.859 13.637 17.965 1.00 86.75 110 PRO A C 1
ATOM 887 O O . PRO A 1 110 ? -23.167 13.715 16.772 1.00 86.75 110 PRO A O 1
ATOM 890 N N . LEU A 1 111 ? -23.461 12.795 18.806 1.00 85.06 111 LEU A N 1
ATOM 891 C CA . LEU A 1 111 ? -24.628 11.986 18.463 1.00 85.06 111 LEU A CA 1
ATOM 892 C C . LEU A 1 111 ? -25.740 12.242 19.473 1.00 85.06 111 LEU A C 1
ATOM 894 O O . LEU A 1 111 ? -25.625 11.854 20.634 1.00 85.06 111 LEU A O 1
ATOM 898 N N . GLU A 1 112 ? -26.833 12.842 19.001 1.00 78.12 112 GLU A N 1
ATOM 899 C CA . GLU A 1 112 ? -28.000 13.182 19.823 1.00 78.12 112 GLU A CA 1
ATOM 900 C C . GLU A 1 112 ? -27.583 13.948 21.094 1.00 78.12 112 GLU A C 1
ATOM 902 O O . GLU A 1 112 ? -27.258 15.130 21.024 1.00 78.12 112 GLU A O 1
ATOM 907 N N . GLU A 1 113 ? -27.559 13.260 22.234 1.00 75.75 113 GLU A N 1
ATOM 908 C CA . GLU A 1 113 ? -27.341 13.809 23.572 1.00 75.75 113 GLU A CA 1
ATOM 909 C C . GLU A 1 113 ? -25.878 13.734 24.045 1.00 75.75 113 GLU A C 1
ATOM 911 O O . GLU A 1 113 ? -25.512 14.438 24.984 1.00 75.75 113 GLU A O 1
ATOM 916 N N . TYR A 1 114 ? -25.023 12.909 23.419 1.00 78.12 114 TYR A N 1
ATOM 917 C CA . TYR A 1 114 ? -23.644 12.688 23.877 1.00 78.12 114 TYR A CA 1
ATOM 918 C C . TYR A 1 114 ? -22.641 12.594 22.725 1.00 78.12 114 TYR A C 1
ATOM 920 O O . TYR A 1 114 ? -22.900 11.995 21.680 1.00 78.12 114 TYR A O 1
ATOM 928 N N . ALA A 1 115 ? -21.438 13.127 22.939 1.00 85.44 115 ALA A N 1
ATOM 929 C CA . ALA A 1 115 ? -20.311 12.872 22.053 1.00 85.44 115 ALA A CA 1
ATOM 930 C C . ALA A 1 115 ? -19.734 11.473 22.318 1.00 85.44 115 ALA A C 1
ATOM 932 O O . ALA A 1 115 ? -19.552 11.068 23.468 1.00 85.44 115 ALA A O 1
ATOM 933 N N . ARG A 1 116 ? -19.447 10.724 21.251 1.00 88.56 116 ARG A N 1
ATOM 934 C CA . ARG A 1 116 ? -18.738 9.438 21.321 1.00 88.56 116 ARG A CA 1
ATOM 935 C C . ARG A 1 116 ? -17.659 9.372 20.256 1.00 88.56 116 ARG A C 1
ATOM 937 O O . ARG A 1 116 ? -17.824 9.917 19.168 1.00 88.56 116 ARG A O 1
ATOM 944 N N . SER A 1 117 ? -16.576 8.669 20.560 1.00 91.50 117 SER A N 1
ATOM 945 C CA . SER A 1 117 ? -15.475 8.479 19.620 1.00 91.50 117 SER A CA 1
ATOM 946 C C . SER A 1 117 ? -15.769 7.342 18.650 1.00 91.50 117 SER A C 1
ATOM 948 O O . SER A 1 117 ? -16.082 6.226 19.067 1.00 91.50 117 SER A O 1
ATOM 950 N N . PHE A 1 118 ? -15.629 7.617 17.357 1.00 92.69 118 PHE A N 1
ATOM 951 C CA . PHE A 1 118 ? -15.736 6.627 16.290 1.00 92.69 118 PHE A CA 1
ATOM 952 C C . PHE A 1 118 ? -14.520 6.701 15.377 1.00 92.69 118 PHE A C 1
ATOM 954 O O . PHE A 1 118 ? -13.982 7.776 15.110 1.00 92.69 118 PHE A O 1
ATOM 961 N N . THR A 1 119 ? -14.112 5.550 14.853 1.00 94.69 119 THR A N 1
ATOM 962 C CA . THR A 1 119 ? -13.002 5.467 13.907 1.00 94.69 119 THR A CA 1
ATOM 963 C C . THR A 1 119 ? -13.478 5.805 12.499 1.00 94.69 119 THR A C 1
ATOM 965 O O . THR A 1 119 ? -14.250 5.066 11.889 1.00 94.69 119 THR A O 1
ATOM 968 N N . LEU A 1 120 ? -12.981 6.913 11.960 1.00 96.50 120 LEU A N 1
ATOM 969 C CA . LEU A 1 120 ? -13.102 7.268 10.553 1.00 96.50 120 LEU A CA 1
ATOM 970 C C . LEU A 1 1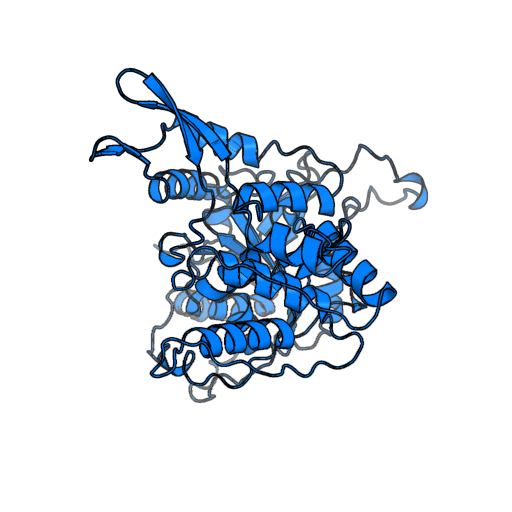20 ? -12.064 6.494 9.736 1.00 96.50 120 LEU A C 1
ATOM 972 O O . LEU A 1 120 ? -10.872 6.514 10.043 1.00 96.50 120 LEU A O 1
ATOM 976 N N . ARG A 1 121 ? -12.504 5.845 8.660 1.00 97.06 121 ARG A N 1
ATOM 977 C CA . ARG A 1 121 ? -11.654 5.079 7.741 1.00 97.06 121 ARG A CA 1
ATOM 978 C C . ARG A 1 121 ? -11.360 5.899 6.488 1.00 97.06 121 ARG A C 1
ATOM 980 O O . ARG A 1 121 ? -12.266 6.522 5.935 1.00 97.06 121 ARG A O 1
ATOM 987 N N . TYR A 1 122 ? -10.110 5.872 6.021 1.00 98.12 122 TYR A N 1
ATOM 988 C CA . TYR A 1 122 ? -9.732 6.503 4.748 1.00 98.12 122 TYR A CA 1
ATOM 989 C C . TYR A 1 122 ? -10.021 5.605 3.545 1.00 98.12 122 TYR A C 1
ATOM 991 O O . TYR A 1 122 ? -10.393 6.095 2.478 1.00 98.12 122 TYR A O 1
ATOM 999 N N . ILE A 1 123 ? -9.878 4.294 3.737 1.00 98.25 123 ILE A N 1
ATOM 1000 C CA . ILE A 1 123 ? -10.120 3.249 2.744 1.00 98.25 123 ILE A CA 1
ATOM 1001 C C . ILE A 1 123 ? -11.086 2.226 3.348 1.00 98.25 123 ILE A C 1
ATOM 1003 O O . ILE A 1 123 ? -10.950 1.853 4.515 1.00 98.25 123 ILE A O 1
ATOM 1007 N N . ASP A 1 124 ? -12.057 1.761 2.564 1.00 96.31 124 ASP A N 1
ATOM 1008 C CA . ASP A 1 124 ? -12.869 0.596 2.921 1.00 96.31 124 ASP A CA 1
ATOM 1009 C C . ASP A 1 124 ? -12.121 -0.673 2.488 1.00 96.31 124 ASP A C 1
ATOM 1011 O O . ASP A 1 124 ? -12.232 -1.123 1.349 1.00 96.31 124 ASP A O 1
ATOM 1015 N N . TRP A 1 125 ? -11.292 -1.208 3.388 1.00 94.12 125 TRP A N 1
ATOM 1016 C CA . TRP A 1 125 ? -10.487 -2.413 3.144 1.00 94.12 125 TRP A CA 1
ATOM 1017 C C . TRP A 1 125 ? -11.322 -3.696 3.055 1.00 94.12 125 TRP A C 1
ATOM 1019 O O . TRP A 1 125 ? -10.849 -4.693 2.515 1.00 94.12 125 TRP A O 1
ATOM 1029 N N . GLN A 1 126 ? -12.548 -3.679 3.587 1.00 89.56 126 GLN A N 1
ATOM 1030 C CA . GLN A 1 126 ? -13.440 -4.839 3.603 1.00 89.56 126 GLN A CA 1
ATOM 1031 C C . GLN A 1 126 ? -14.238 -4.945 2.303 1.00 89.56 126 GLN A C 1
ATOM 1033 O O . GLN A 1 126 ? -14.376 -6.035 1.757 1.00 89.56 126 GLN A O 1
ATOM 1038 N N . ASN A 1 127 ? -14.729 -3.813 1.790 1.00 93.25 127 ASN A N 1
ATOM 1039 C CA . ASN A 1 127 ? -15.502 -3.749 0.552 1.00 93.25 127 ASN A CA 1
ATOM 1040 C C . ASN A 1 127 ? -14.803 -2.830 -0.451 1.00 93.25 127 ASN A C 1
ATOM 1042 O O . ASN A 1 127 ? -15.065 -1.625 -0.500 1.00 93.25 127 ASN A O 1
ATOM 1046 N N . TRP A 1 128 ? -13.916 -3.407 -1.264 1.00 95.25 128 TRP A N 1
ATOM 1047 C CA . TRP A 1 128 ? -13.070 -2.645 -2.185 1.00 95.25 128 TRP A CA 1
ATOM 1048 C C . TRP A 1 128 ? -13.881 -1.791 -3.175 1.00 95.25 128 TRP A C 1
ATOM 1050 O O . TRP A 1 128 ? -13.470 -0.669 -3.464 1.00 95.25 128 TRP A O 1
ATOM 1060 N N . GLU A 1 129 ? -15.053 -2.270 -3.611 1.00 96.12 129 GLU A N 1
ATOM 1061 C CA . GLU A 1 129 ? -15.967 -1.600 -4.554 1.00 96.12 129 GLU A CA 1
ATOM 1062 C C . GLU A 1 129 ? -16.524 -0.267 -4.034 1.00 96.12 129 GLU A C 1
ATOM 1064 O O . GLU A 1 129 ? -16.944 0.585 -4.813 1.00 96.12 129 GLU A O 1
ATOM 1069 N N . ARG A 1 130 ? -16.518 -0.052 -2.711 1.00 96.44 130 ARG A N 1
ATOM 1070 C CA . ARG A 1 130 ? -16.969 1.213 -2.106 1.00 96.44 130 ARG A CA 1
ATOM 1071 C C . ARG A 1 130 ? -15.926 2.324 -2.211 1.00 96.44 130 ARG A C 1
ATOM 1073 O O . ARG A 1 130 ? -16.235 3.479 -1.908 1.00 96.44 130 ARG A O 1
ATOM 1080 N N . ASN A 1 131 ? -14.703 1.990 -2.617 1.00 98.31 131 ASN A N 1
ATOM 1081 C CA . ASN A 1 131 ? -13.645 2.955 -2.873 1.00 98.31 131 ASN A CA 1
ATOM 1082 C C . ASN A 1 131 ? -13.704 3.453 -4.318 1.00 98.31 131 ASN A C 1
ATOM 1084 O O . ASN A 1 131 ? -14.148 2.748 -5.219 1.00 98.31 131 ASN A O 1
ATOM 1088 N N . ALA A 1 132 ? -13.203 4.663 -4.555 1.00 98.06 132 ALA A N 1
ATOM 1089 C CA . ALA A 1 132 ? -13.088 5.215 -5.899 1.00 98.06 132 ALA A CA 1
ATOM 1090 C C . ALA A 1 132 ? -11.646 5.187 -6.401 1.00 98.06 132 ALA A C 1
ATOM 1092 O O . ALA A 1 132 ? -10.743 5.730 -5.759 1.00 98.06 132 ALA A O 1
ATOM 1093 N N . PHE A 1 133 ? -11.458 4.618 -7.588 1.00 98.62 133 PHE A N 1
ATOM 1094 C CA . PHE A 1 133 ? -10.160 4.421 -8.221 1.00 98.62 133 PHE A CA 1
ATOM 1095 C C . PHE A 1 133 ? -10.001 5.391 -9.388 1.00 98.62 133 PHE A C 1
ATOM 1097 O O . PHE A 1 133 ? -10.848 5.432 -10.281 1.00 98.62 133 PHE A O 1
ATOM 1104 N N . HIS A 1 134 ? -8.926 6.177 -9.381 1.00 98.69 134 HIS A N 1
ATOM 1105 C CA . HIS A 1 134 ? -8.653 7.145 -10.445 1.00 98.69 134 HIS A CA 1
ATOM 1106 C C . HIS A 1 134 ? -7.225 7.026 -10.959 1.00 98.69 134 HIS A C 1
ATOM 1108 O O . HIS A 1 134 ? -6.316 6.679 -10.207 1.00 98.69 134 HIS A O 1
ATOM 1114 N N . VAL A 1 135 ? -7.024 7.357 -12.229 1.00 98.44 135 VAL A N 1
ATOM 1115 C CA . VAL A 1 135 ? -5.708 7.426 -12.866 1.00 98.44 135 VAL A CA 1
ATOM 1116 C C . VAL A 1 135 ? -5.543 8.770 -13.557 1.00 98.44 135 VAL A C 1
ATOM 1118 O O . VAL A 1 135 ? -6.458 9.256 -14.215 1.00 98.44 135 VAL A O 1
ATOM 1121 N N . THR A 1 136 ? -4.364 9.367 -13.433 1.00 96.19 136 THR A N 1
ATOM 1122 C CA . THR A 1 136 ? -3.964 10.537 -14.222 1.00 96.19 136 THR A CA 1
ATOM 1123 C C . THR A 1 136 ? -2.582 10.306 -14.806 1.00 96.19 136 THR A C 1
ATOM 1125 O O . THR A 1 136 ? -1.756 9.597 -14.229 1.00 96.19 136 THR A O 1
ATOM 1128 N N . VAL A 1 137 ? -2.324 10.945 -15.940 1.00 94.75 137 VAL A N 1
ATOM 1129 C CA . VAL A 1 137 ? -0.993 11.028 -16.549 1.00 94.75 137 VAL A CA 1
ATOM 1130 C C . VAL A 1 137 ? -0.379 12.394 -16.270 1.00 94.75 137 VAL A C 1
ATOM 1132 O O . VAL A 1 137 ? -1.122 13.332 -15.970 1.00 94.75 137 VAL A O 1
ATOM 1135 N N . ARG A 1 138 ? 0.944 12.516 -16.425 1.00 91.75 138 ARG A N 1
ATOM 1136 C CA . ARG A 1 138 ? 1.683 13.789 -16.385 1.00 91.75 138 ARG A CA 1
ATOM 1137 C C . ARG A 1 138 ? 1.296 14.636 -15.180 1.00 91.75 138 ARG A C 1
ATOM 1139 O O . ARG A 1 138 ? 0.736 15.721 -15.316 1.00 91.75 138 ARG A O 1
ATOM 1146 N N . PHE A 1 139 ? 1.519 14.092 -13.994 1.00 92.88 139 PHE A N 1
ATOM 1147 C CA . PHE A 1 139 ? 1.090 14.697 -12.746 1.00 92.88 139 PHE A CA 1
ATOM 1148 C C . PHE A 1 139 ? 2.167 15.654 -12.214 1.00 92.88 139 PHE A C 1
ATOM 1150 O O . PHE A 1 139 ? 3.186 15.178 -11.706 1.00 92.88 139 PHE A O 1
ATOM 1157 N N . PRO A 1 140 ? 1.979 16.987 -12.305 1.00 90.62 140 PRO A N 1
ATOM 1158 C CA . PRO A 1 140 ? 2.965 17.939 -11.821 1.00 90.62 140 PRO A CA 1
ATOM 1159 C C . PRO A 1 140 ? 2.911 18.047 -10.298 1.00 90.62 140 PRO A C 1
ATOM 1161 O O . PRO A 1 140 ? 1.835 18.110 -9.690 1.00 90.62 140 PRO A O 1
ATOM 1164 N N . ILE A 1 141 ? 4.079 18.124 -9.681 1.00 87.00 141 ILE A N 1
ATOM 1165 C CA . ILE A 1 141 ? 4.249 18.325 -8.247 1.00 87.00 141 ILE A CA 1
ATOM 1166 C C . ILE A 1 141 ? 5.271 19.421 -8.071 1.00 87.00 141 ILE A C 1
ATOM 1168 O O . ILE A 1 141 ? 6.400 19.294 -8.543 1.00 87.00 141 ILE A O 1
ATOM 1172 N N . ALA A 1 142 ? 4.862 20.481 -7.389 1.00 81.38 142 ALA A N 1
ATOM 1173 C CA . ALA A 1 142 ? 5.778 21.533 -7.012 1.00 81.38 142 ALA A CA 1
ATOM 1174 C C . ALA A 1 142 ? 6.357 21.295 -5.619 1.00 81.38 142 ALA A C 1
ATOM 1176 O O . ALA A 1 142 ? 5.715 20.711 -4.738 1.00 81.38 142 ALA A O 1
ATOM 1177 N N . ASP A 1 143 ? 7.567 21.794 -5.411 1.00 70.25 143 ASP A N 1
ATOM 1178 C CA . ASP A 1 143 ? 8.129 21.946 -4.081 1.00 70.25 143 ASP A CA 1
ATOM 1179 C C . ASP A 1 143 ? 7.271 22.905 -3.214 1.00 70.25 143 ASP A C 1
ATOM 1181 O O . ASP A 1 143 ? 6.337 23.556 -3.696 1.00 70.25 143 ASP A O 1
ATOM 1185 N N . ARG A 1 144 ? 7.555 23.008 -1.906 1.00 64.12 144 ARG A N 1
ATOM 1186 C CA . ARG A 1 144 ? 6.770 23.880 -1.007 1.00 64.12 144 ARG A CA 1
ATOM 1187 C C . ARG A 1 144 ? 6.794 25.348 -1.434 1.00 64.12 144 ARG A C 1
ATOM 1189 O O . ARG A 1 144 ? 5.846 26.065 -1.116 1.00 64.12 144 ARG A O 1
ATOM 1196 N N . ARG A 1 145 ? 7.861 25.794 -2.102 1.00 64.81 145 ARG A N 1
ATOM 1197 C CA . ARG A 1 145 ? 8.039 27.186 -2.533 1.00 64.81 145 ARG A CA 1
ATOM 1198 C C . ARG A 1 145 ? 7.424 27.455 -3.907 1.00 64.81 145 ARG A C 1
ATOM 1200 O O . ARG A 1 145 ? 7.305 28.617 -4.281 1.00 64.81 145 ARG A O 1
ATOM 1207 N N . GLY A 1 146 ? 6.996 26.418 -4.632 1.00 66.94 146 GLY A N 1
ATOM 1208 C CA . GLY A 1 146 ? 6.442 26.549 -5.980 1.00 66.94 146 GLY A CA 1
ATOM 1209 C C . GLY A 1 146 ? 7.489 26.892 -7.042 1.00 66.94 146 GLY A C 1
ATOM 1210 O O . GLY A 1 146 ? 7.129 27.267 -8.155 1.00 66.94 146 GLY A O 1
ATOM 1211 N N . THR A 1 147 ? 8.769 26.815 -6.693 1.00 65.88 147 THR A N 1
ATOM 1212 C CA . THR A 1 147 ? 9.897 27.217 -7.535 1.00 65.88 147 THR A CA 1
ATOM 1213 C C . THR A 1 147 ? 10.331 26.107 -8.473 1.00 65.88 147 THR A C 1
ATOM 1215 O O . THR A 1 147 ? 10.801 26.383 -9.574 1.00 65.88 147 THR A O 1
ATOM 1218 N N . GLU A 1 148 ? 10.159 24.852 -8.063 1.00 66.50 148 GLU A N 1
ATOM 1219 C CA . GLU A 1 148 ? 10.624 23.707 -8.833 1.00 66.50 148 GLU A CA 1
ATOM 1220 C C . GLU A 1 148 ? 9.522 22.665 -8.961 1.00 66.50 148 GLU A C 1
ATOM 1222 O O . GLU A 1 148 ? 8.744 22.435 -8.037 1.00 66.50 148 GLU A O 1
ATOM 1227 N N . THR A 1 149 ? 9.422 22.056 -10.142 1.00 78.38 149 THR A N 1
ATOM 1228 C CA . THR A 1 149 ? 8.350 21.113 -10.472 1.00 78.38 149 THR A CA 1
ATOM 1229 C C . THR A 1 149 ? 8.935 19.818 -11.009 1.00 78.38 149 THR A C 1
ATOM 1231 O O . THR A 1 149 ? 9.759 19.839 -11.923 1.00 78.38 149 THR A O 1
ATOM 1234 N N . ILE A 1 150 ? 8.470 18.694 -10.472 1.00 85.50 150 ILE A N 1
ATOM 1235 C CA . ILE A 1 150 ? 8.635 17.374 -11.084 1.00 85.50 150 ILE A CA 1
ATOM 1236 C C . ILE A 1 150 ? 7.319 16.975 -11.751 1.00 85.50 150 ILE A C 1
ATOM 1238 O O . ILE A 1 150 ? 6.244 17.340 -11.280 1.00 85.50 150 ILE A O 1
ATOM 1242 N N . GLU A 1 151 ? 7.383 16.222 -12.843 1.00 89.44 151 GLU A N 1
ATOM 1243 C CA . GLU A 1 151 ? 6.203 15.658 -13.503 1.00 89.44 151 GLU A CA 1
ATOM 1244 C C . GLU A 1 151 ? 6.304 14.137 -13.426 1.00 89.44 151 GLU A C 1
ATOM 1246 O O . GLU A 1 151 ? 7.249 13.557 -13.957 1.00 89.44 151 GLU A O 1
ATOM 1251 N N . LEU A 1 152 ? 5.360 13.501 -12.733 1.00 93.19 152 LEU A N 1
ATOM 1252 C CA . LEU A 1 152 ? 5.276 12.043 -12.676 1.00 93.19 152 LEU A CA 1
ATOM 1253 C C . LEU A 1 152 ? 4.494 11.517 -13.874 1.00 93.19 152 LEU A C 1
ATOM 1255 O O . LEU A 1 152 ? 3.483 12.103 -14.270 1.00 93.19 152 LEU A O 1
ATOM 1259 N N . ASP A 1 153 ? 4.916 10.380 -14.415 1.00 94.69 153 ASP A N 1
ATOM 1260 C CA . ASP A 1 153 ? 4.319 9.832 -15.629 1.00 94.69 153 ASP A CA 1
ATOM 1261 C C . ASP A 1 153 ? 2.864 9.403 -15.443 1.00 94.69 153 ASP A C 1
ATOM 1263 O O . ASP A 1 153 ? 1.993 9.869 -16.184 1.00 94.69 153 ASP A O 1
ATOM 1267 N N . ILE A 1 154 ? 2.593 8.532 -14.468 1.00 97.31 154 ILE A N 1
ATOM 1268 C CA . ILE A 1 154 ? 1.249 8.046 -14.142 1.00 97.31 154 ILE A CA 1
ATOM 1269 C C . ILE A 1 154 ? 1.099 7.950 -12.626 1.00 97.31 154 ILE A C 1
ATOM 1271 O O . ILE A 1 154 ? 1.968 7.410 -11.937 1.00 97.31 154 ILE A O 1
ATOM 1275 N N . VAL A 1 155 ? -0.035 8.427 -12.113 1.00 98.31 155 VAL A N 1
ATOM 1276 C CA . VAL A 1 155 ? -0.397 8.320 -10.695 1.00 98.31 155 VAL A CA 1
ATOM 1277 C C . VAL A 1 155 ? -1.770 7.672 -10.563 1.00 98.31 155 VAL A C 1
ATOM 1279 O O . VAL A 1 155 ? -2.736 8.121 -11.186 1.00 98.31 155 VAL A O 1
ATOM 1282 N N . LEU A 1 156 ? -1.848 6.626 -9.740 1.00 98.69 156 LEU A N 1
ATOM 1283 C CA . LEU A 1 156 ? -3.097 5.980 -9.343 1.00 98.69 156 LEU A CA 1
ATOM 1284 C C . LEU A 1 156 ? -3.540 6.491 -7.979 1.00 98.69 156 LEU A C 1
ATOM 1286 O O . LEU A 1 156 ? -2.728 6.605 -7.056 1.00 98.69 156 LEU A O 1
ATOM 1290 N N . PHE A 1 157 ? -4.838 6.725 -7.841 1.00 98.81 157 PHE A N 1
ATOM 1291 C CA . PHE A 1 157 ? -5.467 7.206 -6.622 1.00 98.81 157 PHE A CA 1
ATOM 1292 C C . PHE A 1 157 ? -6.522 6.230 -6.124 1.00 98.81 157 PHE A C 1
ATOM 1294 O O . PHE A 1 157 ? -7.291 5.687 -6.918 1.00 98.81 157 PHE A O 1
ATOM 1301 N N . VAL A 1 158 ? -6.617 6.106 -4.802 1.00 98.75 158 VAL A N 1
ATOM 1302 C CA . VAL A 1 158 ? -7.734 5.458 -4.106 1.00 98.75 158 VAL A CA 1
ATOM 1303 C C . VAL A 1 158 ? -8.370 6.495 -3.191 1.00 98.75 158 VAL A C 1
ATOM 1305 O O . VAL A 1 158 ? -7.685 7.107 -2.375 1.00 98.75 158 VAL A O 1
ATOM 1308 N N . ASN A 1 159 ? -9.666 6.752 -3.363 1.00 98.56 159 ASN A N 1
ATOM 1309 C CA . ASN A 1 159 ? -10.411 7.800 -2.651 1.00 98.56 159 ASN A CA 1
ATOM 1310 C C . ASN A 1 159 ? -9.733 9.182 -2.723 1.00 98.56 159 ASN A C 1
ATOM 1312 O O . ASN A 1 159 ? -9.803 9.960 -1.785 1.00 98.56 159 ASN A O 1
ATOM 1316 N N . GLY A 1 160 ? -9.039 9.491 -3.823 1.00 97.94 160 GLY A N 1
ATOM 1317 C CA . GLY A 1 160 ? -8.312 10.755 -3.989 1.00 97.94 160 GLY A CA 1
ATOM 1318 C C . GLY A 1 160 ? -6.946 10.825 -3.293 1.00 97.94 160 GLY A C 1
ATOM 1319 O O . GLY A 1 160 ? -6.292 11.866 -3.346 1.00 97.94 160 GLY A O 1
ATOM 1320 N N . ILE A 1 161 ? -6.475 9.730 -2.691 1.00 98.50 161 ILE A N 1
ATOM 1321 C CA . ILE A 1 161 ? -5.140 9.613 -2.089 1.00 98.50 161 ILE A CA 1
ATOM 1322 C C . ILE A 1 161 ? -4.197 8.946 -3.102 1.00 98.50 161 ILE A C 1
ATOM 1324 O O . ILE A 1 161 ? -4.575 7.913 -3.657 1.00 98.50 161 ILE A O 1
ATOM 1328 N N . PRO A 1 162 ? -2.989 9.485 -3.362 1.00 97.75 162 PRO A N 1
ATOM 1329 C CA . PRO A 1 162 ? -1.997 8.844 -4.224 1.00 97.75 162 PRO A CA 1
ATOM 1330 C C . PRO A 1 162 ? -1.559 7.493 -3.655 1.00 97.75 162 PRO A C 1
ATOM 1332 O O . PRO A 1 162 ? -1.055 7.425 -2.537 1.00 97.75 162 PRO A O 1
ATOM 1335 N N . PHE A 1 163 ? -1.732 6.422 -4.424 1.00 97.56 163 PHE A N 1
ATOM 1336 C CA . PHE A 1 163 ? -1.431 5.051 -4.001 1.00 97.56 163 PHE A CA 1
ATOM 1337 C C . PHE A 1 163 ? -0.296 4.426 -4.802 1.00 97.56 163 PHE A C 1
ATOM 1339 O O . PHE A 1 163 ? 0.522 3.702 -4.234 1.00 97.56 163 PHE A O 1
ATOM 1346 N N . VAL A 1 164 ? -0.222 4.711 -6.102 1.00 98.56 164 VAL A N 1
ATOM 1347 C CA . VAL A 1 164 ? 0.780 4.113 -6.987 1.00 98.56 164 VAL A CA 1
ATOM 1348 C C . VAL A 1 164 ? 1.361 5.169 -7.912 1.00 98.56 164 VAL A C 1
ATOM 1350 O O . VAL A 1 164 ? 0.615 5.966 -8.475 1.00 98.56 164 VAL A O 1
ATOM 1353 N N . VAL A 1 165 ? 2.680 5.151 -8.090 1.00 97.94 165 VAL A N 1
ATOM 1354 C CA . VAL A 1 165 ? 3.376 5.942 -9.116 1.00 97.94 165 VAL A CA 1
ATOM 1355 C C . VAL A 1 165 ? 4.027 4.986 -10.102 1.00 97.94 165 VAL A C 1
ATOM 1357 O O . VAL A 1 165 ? 4.711 4.051 -9.684 1.00 97.94 165 VAL A O 1
ATOM 1360 N N . ILE A 1 166 ? 3.811 5.216 -11.395 1.00 98.00 166 ILE A N 1
ATOM 1361 C CA . ILE A 1 166 ? 4.354 4.388 -12.474 1.00 98.00 166 ILE A CA 1
ATOM 1362 C C . ILE A 1 166 ? 5.184 5.273 -13.399 1.00 98.00 166 ILE A C 1
ATOM 1364 O O . ILE A 1 166 ? 4.641 6.187 -14.014 1.00 98.00 166 ILE A O 1
ATOM 1368 N N . GLU A 1 167 ? 6.477 4.974 -13.513 1.00 96.44 167 GLU A N 1
ATOM 1369 C CA . GLU A 1 167 ? 7.389 5.610 -14.470 1.00 96.44 167 GLU A CA 1
ATOM 1370 C C . GLU A 1 167 ? 7.476 4.780 -15.757 1.00 96.44 167 GLU A C 1
ATOM 1372 O O . GLU A 1 167 ? 7.619 3.553 -15.715 1.00 96.44 167 GLU A O 1
ATOM 1377 N N . CYS A 1 168 ? 7.391 5.441 -16.909 1.00 94.25 168 CYS A N 1
ATOM 1378 C CA . CYS A 1 168 ? 7.304 4.810 -18.219 1.00 94.25 168 CYS A CA 1
ATOM 1379 C C . CYS A 1 168 ? 8.508 5.187 -19.089 1.00 94.25 168 CYS A C 1
ATOM 1381 O O . CYS A 1 168 ? 8.763 6.351 -19.387 1.00 94.25 168 CYS A O 1
ATOM 1383 N N . ALA A 1 169 ? 9.210 4.179 -19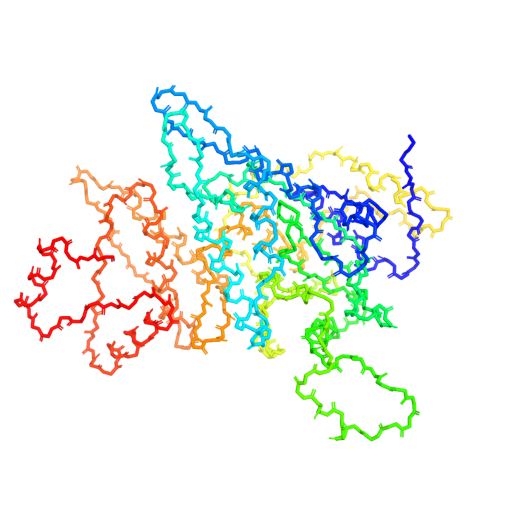.592 1.00 91.06 169 ALA A N 1
ATOM 1384 C CA . ALA A 1 169 ? 10.200 4.323 -20.646 1.00 91.06 169 ALA A CA 1
ATOM 1385 C C . ALA A 1 169 ? 9.639 3.824 -21.996 1.00 91.06 169 ALA A C 1
ATOM 1387 O O . ALA A 1 169 ? 8.737 2.979 -22.038 1.00 91.06 169 ALA A O 1
ATOM 1388 N N . PRO A 1 170 ? 10.153 4.326 -23.131 1.00 86.88 170 PRO A N 1
ATOM 1389 C CA . PRO A 1 170 ? 9.946 3.682 -24.427 1.00 86.88 170 PRO A CA 1
ATOM 1390 C C . PRO A 1 170 ? 10.471 2.234 -24.430 1.00 86.88 170 PRO A C 1
ATOM 1392 O O . PRO A 1 170 ? 11.440 1.943 -23.733 1.00 86.88 170 PRO A O 1
ATOM 1395 N N . SER A 1 171 ? 9.913 1.349 -25.263 1.00 85.12 171 SER A N 1
ATOM 1396 C CA . SER A 1 171 ? 10.353 -0.058 -25.363 1.00 85.12 171 SER A CA 1
ATOM 1397 C C . SER A 1 171 ? 11.788 -0.248 -25.828 1.00 85.12 171 SER A C 1
ATOM 1399 O O . SER A 1 171 ? 12.479 -1.152 -25.373 1.00 85.12 171 SER A O 1
ATOM 1401 N N . CYS A 1 172 ? 12.307 0.673 -26.638 1.00 85.31 172 CYS A N 1
ATOM 1402 C CA . CYS A 1 172 ? 13.713 0.663 -27.035 1.00 85.31 172 CYS A CA 1
ATOM 1403 C C . CYS A 1 172 ? 14.692 1.046 -25.909 1.00 85.31 172 CYS A C 1
ATOM 1405 O O . CYS A 1 172 ? 15.902 1.040 -26.132 1.00 85.31 172 CYS A O 1
ATOM 1407 N N . VAL A 1 173 ? 14.198 1.408 -24.722 1.00 89.62 173 VAL A N 1
ATOM 1408 C CA . VAL A 1 173 ? 15.006 1.862 -23.590 1.00 89.62 173 VAL A CA 1
ATOM 1409 C C . VAL A 1 173 ? 15.007 0.799 -22.481 1.00 89.62 173 VAL A C 1
ATOM 1411 O O . VAL A 1 173 ? 13.951 0.254 -22.145 1.00 89.62 173 VAL A O 1
ATOM 1414 N N . PRO A 1 174 ? 16.169 0.507 -21.862 1.00 92.44 174 PRO A N 1
ATOM 1415 C CA . PRO A 1 174 ? 16.231 -0.380 -20.706 1.00 92.44 174 PRO A CA 1
ATOM 1416 C C . PRO A 1 174 ? 15.361 0.117 -19.546 1.00 92.44 174 PRO A C 1
ATOM 1418 O O . PRO A 1 174 ? 15.388 1.300 -19.194 1.00 92.44 174 PRO A O 1
ATOM 1421 N N . ILE A 1 175 ? 14.645 -0.807 -18.898 1.00 93.75 175 ILE A N 1
ATOM 1422 C CA . ILE A 1 175 ? 13.770 -0.518 -17.749 1.00 93.75 175 ILE A CA 1
ATOM 1423 C C . ILE A 1 175 ? 14.500 0.181 -16.590 1.00 93.75 175 ILE A C 1
ATOM 1425 O O . ILE A 1 175 ? 13.892 0.967 -15.862 1.00 93.75 175 ILE A O 1
ATOM 1429 N N . ASP A 1 176 ? 15.813 -0.027 -16.464 1.00 93.94 176 ASP A N 1
ATOM 1430 C CA . ASP A 1 176 ? 16.659 0.609 -15.451 1.00 93.94 176 ASP A CA 1
ATOM 1431 C C . ASP A 1 176 ? 16.584 2.139 -15.487 1.00 93.94 176 ASP A C 1
ATOM 1433 O O . ASP A 1 176 ? 16.720 2.783 -14.448 1.00 93.94 176 ASP A O 1
ATOM 1437 N N . GLN A 1 177 ? 16.317 2.745 -16.651 1.00 93.19 177 GLN A N 1
ATOM 1438 C CA . GLN A 1 177 ? 16.135 4.196 -16.746 1.00 93.19 177 GLN A CA 1
ATOM 1439 C C . GLN A 1 177 ? 14.845 4.660 -16.059 1.00 93.19 177 GLN A C 1
ATOM 1441 O O . GLN A 1 177 ? 14.870 5.661 -15.342 1.00 93.19 177 GLN A O 1
ATOM 1446 N N . ALA A 1 178 ? 13.742 3.920 -16.221 1.00 94.25 178 ALA A N 1
ATOM 1447 C CA . ALA A 1 178 ? 12.481 4.202 -15.534 1.00 94.25 178 ALA A CA 1
ATOM 1448 C C . ALA A 1 178 ? 12.601 3.951 -14.020 1.00 94.25 178 ALA A C 1
ATOM 1450 O O . ALA A 1 178 ? 12.140 4.762 -13.218 1.00 94.25 178 ALA A O 1
ATOM 1451 N N . ILE A 1 179 ? 13.305 2.887 -13.613 1.00 95.31 179 ILE A N 1
ATOM 1452 C CA . ILE A 1 179 ? 13.607 2.609 -12.197 1.00 95.31 179 ILE A CA 1
ATOM 1453 C C . ILE A 1 179 ? 14.452 3.739 -11.597 1.00 95.31 179 ILE A C 1
ATOM 1455 O O . ILE A 1 179 ? 14.138 4.262 -10.526 1.00 95.31 179 ILE A O 1
ATOM 1459 N N . ALA A 1 180 ? 15.508 4.161 -12.296 1.00 91.50 180 ALA A N 1
ATOM 1460 C CA . ALA A 1 180 ? 16.356 5.262 -11.861 1.00 91.50 180 ALA A CA 1
ATOM 1461 C C . ALA A 1 180 ? 15.571 6.577 -11.764 1.00 91.50 180 ALA A C 1
ATOM 1463 O O . ALA A 1 180 ? 15.776 7.317 -10.803 1.00 91.50 180 ALA A O 1
ATOM 1464 N N . GLN A 1 181 ? 14.657 6.858 -12.701 1.00 90.69 181 GLN A N 1
ATOM 1465 C CA . GLN A 1 181 ? 13.766 8.017 -12.621 1.00 90.69 181 GLN A CA 1
ATOM 1466 C C . GLN A 1 181 ? 12.867 7.945 -11.382 1.00 90.69 181 GLN A C 1
ATOM 1468 O O . GLN A 1 181 ? 12.824 8.909 -10.620 1.00 90.69 181 GLN A O 1
ATOM 1473 N N . SER A 1 182 ? 12.243 6.795 -11.115 1.00 92.94 182 SER A N 1
ATOM 1474 C CA . SER A 1 182 ? 11.397 6.596 -9.931 1.00 92.94 182 SER A CA 1
ATOM 1475 C C . SER A 1 182 ? 12.168 6.820 -8.627 1.00 92.94 182 SER A C 1
ATOM 1477 O O . SER A 1 182 ? 11.700 7.521 -7.729 1.00 92.94 182 SER A O 1
ATOM 1479 N N . ILE A 1 183 ? 13.386 6.278 -8.526 1.00 90.44 183 ILE A N 1
ATOM 1480 C CA . ILE A 1 183 ? 14.257 6.462 -7.355 1.00 90.44 183 ILE A CA 1
ATOM 1481 C C . ILE A 1 183 ? 14.698 7.922 -7.227 1.00 90.44 183 ILE A C 1
ATOM 1483 O O . ILE A 1 183 ? 14.757 8.451 -6.119 1.00 90.44 183 ILE A O 1
ATOM 1487 N N . ARG A 1 184 ? 15.022 8.585 -8.342 1.00 87.12 184 ARG A N 1
ATOM 1488 C CA . ARG A 1 184 ? 15.398 10.003 -8.358 1.00 87.12 184 ARG A CA 1
ATOM 1489 C C . ARG A 1 184 ? 14.254 10.891 -7.870 1.00 87.12 184 ARG A C 1
ATOM 1491 O O . ARG A 1 184 ? 14.514 11.739 -7.024 1.00 87.12 184 ARG A O 1
ATOM 1498 N N . ASN A 1 185 ? 13.028 10.646 -8.331 1.00 87.56 185 ASN A N 1
ATOM 1499 C CA . ASN A 1 185 ? 11.832 11.400 -7.944 1.00 87.56 185 ASN A CA 1
ATOM 1500 C C . ASN A 1 185 ? 11.531 11.301 -6.437 1.00 87.56 185 ASN A C 1
ATOM 1502 O O . ASN A 1 185 ? 10.958 12.221 -5.864 1.00 87.56 185 ASN A O 1
ATOM 1506 N N . GLN A 1 186 ? 11.953 10.215 -5.779 1.00 86.75 186 GLN A N 1
ATOM 1507 C CA . GLN A 1 186 ? 11.807 10.029 -4.331 1.00 86.75 186 GLN A CA 1
ATOM 1508 C C . GLN A 1 186 ? 12.830 10.818 -3.495 1.00 86.75 186 GLN A C 1
ATOM 1510 O O . GLN A 1 186 ? 12.643 10.964 -2.287 1.00 86.75 186 GLN A O 1
ATOM 1515 N N . ARG A 1 187 ? 13.933 11.297 -4.087 1.00 77.12 187 ARG A N 1
ATOM 1516 C CA . ARG A 1 187 ? 14.986 11.995 -3.335 1.00 77.12 187 ARG A CA 1
ATOM 1517 C C . ARG A 1 187 ? 14.546 13.412 -2.988 1.00 77.12 187 ARG A C 1
ATOM 1519 O O . ARG A 1 187 ? 14.176 14.185 -3.863 1.00 77.12 187 ARG A O 1
ATOM 1526 N N . GLU A 1 188 ? 14.712 13.783 -1.723 1.00 61.56 188 GLU A N 1
ATOM 1527 C CA . GLU A 1 188 ? 14.447 15.143 -1.225 1.00 61.56 188 GLU A CA 1
ATOM 1528 C C . GLU A 1 188 ? 15.357 16.197 -1.899 1.00 61.56 188 GLU A C 1
ATOM 1530 O O . GLU A 1 188 ? 14.997 17.358 -2.037 1.00 61.56 188 GLU A O 1
ATOM 1535 N N . SER A 1 189 ? 16.511 15.775 -2.421 1.00 50.94 189 SER A N 1
ATOM 1536 C CA . SER A 1 189 ? 17.518 16.599 -3.103 1.00 50.94 189 SER A CA 1
ATOM 1537 C C . SER A 1 189 ? 17.476 16.519 -4.640 1.00 50.94 189 SER A C 1
ATOM 1539 O O . SER A 1 189 ? 18.464 16.849 -5.292 1.00 50.94 189 SER A O 1
ATOM 1541 N N . HIS A 1 190 ? 16.360 16.089 -5.249 1.00 48.75 190 HIS A N 1
ATOM 1542 C CA . HIS A 1 190 ? 16.230 15.955 -6.716 1.00 48.75 190 HIS A CA 1
ATOM 1543 C C . HIS A 1 190 ? 16.374 17.273 -7.500 1.00 48.75 190 HIS A C 1
ATOM 1545 O O . HIS A 1 190 ? 16.482 17.269 -8.724 1.00 48.75 190 HIS A O 1
ATOM 1551 N N . PHE A 1 191 ? 16.413 18.398 -6.802 1.00 47.91 191 PHE A N 1
ATOM 1552 C CA . PHE A 1 191 ? 16.458 19.714 -7.395 1.00 47.91 191 PHE A CA 1
ATOM 1553 C C . PHE A 1 191 ? 17.893 20.221 -7.601 1.00 47.91 191 PHE A C 1
ATOM 1555 O O . PHE A 1 191 ? 18.627 20.455 -6.629 1.00 47.91 191 PHE A O 1
ATOM 1562 N N . PRO A 1 192 ? 18.348 20.373 -8.860 1.00 40.31 192 PRO A N 1
ATOM 1563 C CA . PRO A 1 192 ? 19.620 21.004 -9.127 1.00 40.31 192 PRO A CA 1
ATOM 1564 C C . PRO A 1 192 ? 19.487 22.495 -8.808 1.00 40.31 192 PRO A C 1
ATOM 1566 O O . PRO A 1 192 ? 18.963 23.268 -9.600 1.00 40.31 192 PRO A O 1
ATOM 1569 N N . GLY A 1 193 ? 20.034 22.907 -7.662 1.00 41.53 193 GLY A N 1
ATOM 1570 C CA . GLY A 1 193 ? 20.331 24.315 -7.402 1.00 41.53 193 GLY A CA 1
ATOM 1571 C C . GLY A 1 193 ? 21.091 24.963 -8.575 1.00 41.53 193 GLY A C 1
ATOM 1572 O O . GLY A 1 193 ? 21.703 24.241 -9.375 1.00 41.53 193 GLY A O 1
ATOM 1573 N N . PRO A 1 194 ? 21.063 26.305 -8.676 1.00 41.94 194 PRO A N 1
ATOM 1574 C CA . PRO A 1 194 ? 21.465 27.056 -9.862 1.00 41.94 194 PRO A CA 1
ATOM 1575 C C . PRO A 1 194 ? 22.841 26.640 -10.415 1.00 41.94 194 PRO A C 1
ATOM 1577 O O . PRO A 1 194 ? 23.712 26.207 -9.641 1.00 41.94 194 PRO A O 1
ATOM 1580 N N . PRO A 1 195 ? 23.055 26.773 -11.742 1.00 39.56 195 PRO A N 1
ATOM 1581 C CA . PRO A 1 195 ? 24.306 26.385 -12.388 1.00 39.56 195 PRO A CA 1
ATOM 1582 C C . PRO A 1 195 ? 25.507 27.034 -11.684 1.00 39.56 195 PRO A C 1
ATOM 1584 O O . PRO A 1 195 ? 25.535 28.249 -11.513 1.00 39.56 195 PRO A O 1
ATOM 1587 N N . GLY A 1 196 ? 26.487 26.224 -11.263 1.00 50.19 196 GLY A N 1
ATOM 1588 C CA . GLY A 1 196 ? 27.742 26.700 -10.659 1.00 50.19 196 GLY A CA 1
ATOM 1589 C C . GLY A 1 196 ? 27.929 26.455 -9.155 1.00 50.19 196 GLY A C 1
ATOM 1590 O O . GLY A 1 196 ? 28.997 26.760 -8.636 1.00 50.19 196 GLY A O 1
ATOM 1591 N N . SER A 1 197 ? 26.958 25.878 -8.436 1.00 47.09 197 SER A N 1
ATOM 1592 C CA . SER A 1 197 ? 27.129 25.569 -7.000 1.00 47.09 197 SER A CA 1
ATOM 1593 C C . SER A 1 197 ? 27.672 24.150 -6.742 1.00 47.09 197 SER A C 1
ATOM 1595 O O . SER A 1 197 ? 27.184 23.178 -7.319 1.00 47.09 197 SER A O 1
ATOM 1597 N N . ASN A 1 198 ? 28.662 24.030 -5.849 1.00 44.78 198 ASN A N 1
ATOM 1598 C CA . ASN A 1 198 ? 29.368 22.791 -5.487 1.00 44.78 198 ASN A CA 1
ATOM 1599 C C . ASN A 1 198 ? 28.403 21.713 -4.914 1.00 44.78 198 ASN A C 1
ATOM 1601 O O . ASN A 1 198 ? 27.627 22.051 -4.015 1.00 44.78 198 ASN A O 1
ATOM 1605 N N . PRO A 1 199 ? 28.407 20.445 -5.389 1.00 47.06 199 PRO A N 1
ATOM 1606 C CA . PRO A 1 199 ? 27.463 19.407 -4.946 1.00 47.06 199 PRO A CA 1
ATOM 1607 C C . PRO A 1 199 ? 27.521 19.068 -3.449 1.00 47.06 199 PRO A C 1
ATOM 1609 O O . PRO A 1 199 ? 26.490 18.752 -2.861 1.00 47.06 199 PRO A O 1
ATOM 1612 N N . GLU A 1 200 ? 28.697 19.162 -2.824 1.00 43.41 200 GLU A N 1
ATOM 1613 C CA . GLU A 1 200 ? 28.913 18.748 -1.426 1.00 43.41 200 GLU A CA 1
ATOM 1614 C C . GLU A 1 200 ? 28.443 19.783 -0.388 1.00 43.41 200 GLU A C 1
ATOM 1616 O O . GLU A 1 200 ? 28.158 19.434 0.752 1.00 43.41 200 GLU A O 1
ATOM 1621 N N . SER A 1 201 ? 28.262 21.048 -0.783 1.00 43.75 201 SER A N 1
ATOM 1622 C CA . SER A 1 201 ? 27.789 22.128 0.103 1.00 43.75 201 SER A CA 1
ATOM 1623 C C . SER A 1 201 ? 26.255 22.201 0.217 1.00 43.75 201 SER A C 1
ATOM 1625 O O . SER A 1 201 ? 25.727 23.086 0.891 1.00 43.75 201 SER A O 1
ATOM 1627 N N . ARG A 1 202 ? 25.515 21.318 -0.470 1.00 50.44 202 ARG A N 1
ATOM 1628 C CA . ARG A 1 202 ? 24.048 21.404 -0.633 1.00 50.44 202 ARG A CA 1
ATOM 1629 C C . ARG A 1 202 ? 23.246 20.658 0.438 1.00 50.44 202 ARG A C 1
ATOM 1631 O O . ARG A 1 202 ? 22.022 20.593 0.348 1.00 50.44 202 ARG A O 1
ATOM 1638 N N . TYR A 1 203 ? 23.908 20.099 1.449 1.00 40.91 203 TYR A N 1
ATOM 1639 C CA . TYR A 1 203 ? 23.235 19.403 2.542 1.00 40.91 203 TYR A CA 1
ATOM 1640 C C . TYR A 1 203 ? 22.880 20.391 3.656 1.00 40.91 203 TYR A C 1
ATOM 1642 O O . TYR A 1 203 ? 23.618 20.568 4.620 1.00 40.91 203 TYR A O 1
ATOM 1650 N N . SER A 1 204 ? 21.739 21.062 3.513 1.00 37.69 204 SER A N 1
ATOM 1651 C CA . SER A 1 204 ? 21.086 21.716 4.645 1.00 37.69 204 SER A CA 1
ATOM 1652 C C . SER A 1 204 ? 19.926 20.811 5.075 1.00 37.69 204 SER A C 1
ATOM 1654 O O . SER A 1 204 ? 19.015 20.615 4.266 1.00 37.69 204 SER A O 1
ATOM 1656 N N . PRO A 1 205 ? 19.950 20.225 6.290 1.00 43.53 205 PRO A N 1
ATOM 1657 C CA . PRO A 1 205 ? 18.953 19.245 6.741 1.00 43.53 205 PRO A CA 1
ATOM 1658 C C . PRO A 1 205 ? 17.495 19.733 6.682 1.00 43.53 205 PRO A C 1
ATOM 1660 O O . PRO A 1 205 ? 16.585 18.913 6.701 1.00 43.53 205 PRO A O 1
ATOM 1663 N N . ASP A 1 206 ? 17.278 21.049 6.572 1.00 42.25 206 ASP A N 1
ATOM 1664 C CA . ASP A 1 206 ? 15.966 21.688 6.714 1.00 42.25 206 ASP A CA 1
ATOM 1665 C C . ASP A 1 206 ? 15.374 22.308 5.429 1.00 42.25 206 ASP A C 1
ATOM 1667 O O . ASP A 1 206 ? 14.272 22.856 5.480 1.00 42.25 206 ASP A O 1
ATOM 1671 N N . GLN A 1 207 ? 16.052 22.287 4.270 1.00 42.44 207 GLN A N 1
ATOM 1672 C CA . GLN A 1 207 ? 15.737 23.278 3.214 1.00 42.44 207 GLN A CA 1
ATOM 1673 C C . GLN A 1 207 ? 15.074 22.781 1.917 1.00 42.44 207 GLN A C 1
ATOM 1675 O O . GLN A 1 207 ? 14.438 23.608 1.270 1.00 42.44 207 GLN A O 1
ATOM 1680 N N . ASN A 1 208 ? 15.098 21.492 1.557 1.00 42.53 208 ASN A N 1
ATOM 1681 C CA . ASN A 1 208 ? 14.442 21.005 0.325 1.00 42.53 208 ASN A CA 1
ATOM 1682 C C . ASN A 1 208 ? 13.356 19.968 0.624 1.00 42.53 208 ASN A C 1
ATOM 1684 O O . ASN A 1 208 ? 13.436 18.795 0.271 1.00 42.53 208 ASN A O 1
ATOM 1688 N N . ILE A 1 209 ? 12.305 20.420 1.305 1.00 47.19 209 ILE A N 1
ATOM 1689 C CA . ILE A 1 209 ? 11.098 19.621 1.501 1.00 47.19 209 ILE A CA 1
ATOM 1690 C C . ILE A 1 209 ? 10.200 19.856 0.283 1.00 47.19 209 ILE A C 1
ATOM 1692 O O . ILE A 1 209 ? 9.581 20.916 0.157 1.00 47.19 209 ILE A O 1
ATOM 1696 N N . LEU A 1 210 ? 10.121 18.859 -0.604 1.00 48.28 210 LEU A N 1
ATOM 1697 C CA . LEU A 1 210 ? 9.067 18.754 -1.619 1.00 48.28 210 LEU A CA 1
ATOM 1698 C C . LEU A 1 210 ? 7.709 19.113 -0.983 1.00 48.28 210 LEU A C 1
ATOM 1700 O O . LEU A 1 210 ? 7.388 18.647 0.116 1.00 48.28 210 LEU A O 1
ATOM 1704 N N . GLY A 1 211 ? 6.911 19.950 -1.655 1.00 44.91 211 GLY A N 1
ATOM 1705 C CA . GLY A 1 211 ? 5.524 20.229 -1.283 1.00 44.91 211 GLY A CA 1
ATOM 1706 C C . GLY A 1 211 ? 4.826 18.906 -1.032 1.00 44.91 211 GLY A C 1
ATOM 1707 O O . GLY A 1 211 ? 4.943 18.028 -1.876 1.00 44.91 211 GLY A O 1
ATOM 1708 N N . GLN A 1 212 ? 4.245 18.742 0.170 1.00 57.94 212 GLN A N 1
ATOM 1709 C CA . GLN A 1 212 ? 3.656 17.496 0.694 1.00 57.94 212 GLN A CA 1
ATOM 1710 C C . GLN A 1 212 ? 4.131 16.252 -0.069 1.00 57.94 212 GLN A C 1
ATOM 1712 O O . GLN A 1 212 ? 3.404 15.779 -0.936 1.00 57.94 212 GLN A O 1
ATOM 1717 N N . ASN A 1 213 ? 5.364 15.792 0.187 1.00 79.00 213 ASN A N 1
ATOM 1718 C CA . ASN A 1 213 ? 6.011 14.738 -0.598 1.00 79.00 213 ASN A CA 1
ATOM 1719 C C . ASN A 1 213 ? 5.012 13.621 -0.960 1.00 79.00 213 ASN A C 1
ATOM 1721 O O . ASN A 1 213 ? 4.560 12.883 -0.086 1.00 79.00 213 ASN A O 1
ATOM 1725 N N . ILE A 1 214 ? 4.640 13.520 -2.241 1.00 90.81 214 ILE A N 1
ATOM 1726 C CA . ILE A 1 214 ? 3.643 12.549 -2.712 1.00 90.81 214 ILE A CA 1
ATOM 1727 C C . ILE A 1 214 ? 4.011 11.125 -2.294 1.00 90.81 214 ILE A C 1
ATOM 1729 O O . ILE A 1 214 ? 3.135 10.322 -1.976 1.00 90.81 214 ILE A O 1
ATOM 1733 N N . PHE A 1 215 ? 5.311 10.828 -2.228 1.00 92.06 215 PHE A N 1
ATOM 1734 C CA . PHE A 1 215 ? 5.831 9.519 -1.869 1.00 92.06 215 PHE A CA 1
ATOM 1735 C C . PHE A 1 215 ? 5.614 9.180 -0.389 1.00 92.06 215 PHE A C 1
ATOM 1737 O O . PHE A 1 215 ? 5.701 8.014 -0.020 1.00 92.06 215 PHE A O 1
ATOM 1744 N N . SER A 1 216 ? 5.233 10.145 0.452 1.00 92.69 216 SER A N 1
ATOM 1745 C CA . SER A 1 216 ? 4.703 9.871 1.791 1.00 92.69 216 SER A CA 1
ATOM 1746 C C . SER A 1 216 ? 3.343 9.165 1.747 1.00 92.69 216 SER A C 1
ATOM 1748 O O . SER A 1 216 ? 3.015 8.443 2.677 1.00 92.69 216 SER A O 1
ATOM 1750 N N . TYR A 1 217 ? 2.560 9.323 0.676 1.00 95.44 217 TYR A N 1
ATOM 1751 C CA . TYR A 1 217 ? 1.259 8.657 0.506 1.00 95.44 217 TYR A CA 1
ATOM 1752 C C . TYR A 1 217 ? 1.347 7.393 -0.342 1.00 95.44 217 TYR A C 1
ATOM 1754 O O . TYR A 1 217 ? 0.617 6.433 -0.099 1.00 95.44 217 TYR A O 1
ATOM 1762 N N . VAL A 1 218 ? 2.253 7.380 -1.321 1.00 96.81 218 VAL A N 1
ATOM 1763 C CA . VAL A 1 218 ? 2.395 6.282 -2.279 1.00 96.81 218 VAL A CA 1
ATOM 1764 C C . VAL A 1 218 ? 2.742 4.978 -1.566 1.00 96.81 218 VAL A C 1
ATOM 1766 O O . VAL A 1 218 ? 3.665 4.888 -0.756 1.00 96.81 218 VAL A O 1
ATOM 1769 N N . GLN A 1 219 ? 1.989 3.933 -1.880 1.00 97.25 219 GLN A N 1
ATOM 1770 C CA . GLN A 1 219 ? 2.134 2.617 -1.278 1.00 97.25 219 GLN A CA 1
ATOM 1771 C C . GLN A 1 219 ? 3.026 1.696 -2.116 1.00 97.25 219 GLN A C 1
ATOM 1773 O O . GLN A 1 219 ? 3.755 0.882 -1.546 1.00 97.25 219 GLN A O 1
ATOM 1778 N N . LEU A 1 220 ? 3.020 1.882 -3.438 1.00 97.50 220 LEU A N 1
ATOM 1779 C CA . LEU A 1 220 ? 3.717 1.058 -4.423 1.00 97.50 220 LEU A CA 1
ATOM 1780 C C . LEU A 1 220 ? 4.322 1.939 -5.527 1.00 97.50 220 LEU A C 1
ATOM 1782 O O . LEU A 1 220 ? 3.692 2.893 -5.979 1.00 97.50 220 LEU A O 1
ATOM 1786 N N . VAL A 1 221 ? 5.524 1.610 -5.992 1.00 97.94 221 VAL A N 1
ATOM 1787 C CA . VAL A 1 221 ? 6.128 2.231 -7.180 1.00 97.94 221 VAL A CA 1
ATOM 1788 C C . VAL A 1 221 ? 6.341 1.180 -8.260 1.00 97.94 221 VAL A C 1
ATOM 1790 O O . VAL A 1 221 ? 6.736 0.052 -7.962 1.00 97.94 221 VAL A O 1
ATOM 1793 N N . LEU A 1 222 ? 6.074 1.545 -9.512 1.00 97.81 222 LEU A N 1
ATOM 1794 C CA . LEU A 1 222 ? 6.333 0.709 -10.679 1.00 97.81 222 LEU A CA 1
ATOM 1795 C C . LEU A 1 222 ? 7.164 1.460 -11.715 1.00 97.81 222 LEU A C 1
ATOM 1797 O O . LEU A 1 222 ? 7.149 2.685 -11.810 1.00 97.81 222 LEU A O 1
ATOM 1801 N N . ALA A 1 223 ? 7.873 0.682 -12.516 1.00 97.31 223 ALA A N 1
ATOM 1802 C CA . ALA A 1 223 ? 8.614 1.131 -13.674 1.00 97.31 223 ALA A CA 1
ATOM 1803 C C . ALA A 1 223 ? 8.326 0.162 -14.816 1.00 97.31 223 ALA A C 1
ATOM 1805 O O . ALA A 1 223 ? 8.278 -1.053 -14.603 1.00 97.31 223 ALA A O 1
ATOM 1806 N N . THR A 1 224 ? 8.130 0.673 -16.024 1.00 95.44 224 THR A N 1
ATOM 1807 C CA . THR A 1 224 ? 7.898 -0.162 -17.204 1.00 95.44 224 THR A CA 1
ATOM 1808 C C . THR A 1 224 ? 8.530 0.442 -18.441 1.00 95.44 224 THR A C 1
ATOM 1810 O O . THR A 1 224 ? 8.599 1.659 -18.580 1.00 95.44 224 THR A O 1
ATOM 1813 N N . ASN A 1 225 ? 8.970 -0.417 -19.354 1.00 90.50 225 ASN A N 1
ATOM 1814 C CA . ASN A 1 225 ? 9.349 -0.039 -20.707 1.00 90.50 225 ASN A CA 1
ATOM 1815 C C . ASN A 1 225 ? 8.380 -0.612 -21.757 1.00 90.50 225 ASN A C 1
ATOM 1817 O O . ASN A 1 225 ? 8.771 -0.798 -22.893 1.00 90.50 225 ASN A O 1
ATOM 1821 N N . GLN A 1 226 ? 7.133 -0.944 -21.402 1.00 82.62 226 GLN A N 1
ATOM 1822 C CA . GLN A 1 226 ? 6.136 -1.586 -22.289 1.00 82.62 226 GLN A CA 1
ATOM 1823 C C . GLN A 1 226 ? 6.481 -3.002 -22.792 1.00 82.62 226 GLN A C 1
ATOM 1825 O O . GLN A 1 226 ? 5.631 -3.638 -23.403 1.00 82.62 226 GLN A O 1
ATOM 1830 N N . ASP A 1 227 ? 7.656 -3.543 -22.477 1.00 85.88 227 ASP A N 1
ATOM 1831 C CA . ASP A 1 227 ? 7.943 -4.974 -22.651 1.00 85.88 227 ASP A CA 1
ATOM 1832 C C . ASP A 1 227 ? 7.870 -5.687 -21.298 1.00 85.88 227 ASP A C 1
ATOM 1834 O O . ASP A 1 227 ? 7.235 -6.733 -21.127 1.00 85.88 227 ASP A O 1
ATOM 1838 N N . THR A 1 228 ? 8.480 -5.062 -20.293 1.00 90.38 228 THR A N 1
ATOM 1839 C CA . THR A 1 228 ? 8.558 -5.559 -18.921 1.00 90.38 228 THR A CA 1
ATOM 1840 C C . THR A 1 228 ? 8.082 -4.502 -17.933 1.00 90.38 228 THR A C 1
ATOM 1842 O O . THR A 1 228 ? 8.032 -3.305 -18.235 1.00 90.38 228 THR A O 1
ATOM 1845 N N . ALA A 1 229 ? 7.720 -4.941 -16.730 1.00 94.25 229 ALA A N 1
ATOM 1846 C CA . ALA A 1 229 ? 7.505 -4.051 -15.603 1.00 94.25 229 ALA A CA 1
ATOM 1847 C C . ALA A 1 229 ? 8.142 -4.629 -14.344 1.00 94.25 229 ALA A C 1
ATOM 1849 O O . ALA A 1 229 ? 8.178 -5.845 -14.133 1.00 94.25 229 ALA A O 1
ATOM 1850 N N . GLN A 1 230 ? 8.638 -3.728 -13.510 1.00 96.50 230 GLN A N 1
ATOM 1851 C CA . GLN A 1 230 ? 9.160 -4.033 -12.193 1.00 96.50 230 GLN A CA 1
ATOM 1852 C C . GLN A 1 230 ? 8.513 -3.120 -11.165 1.00 96.50 230 GLN A C 1
ATOM 1854 O O . GLN A 1 230 ? 8.080 -2.012 -11.481 1.00 96.50 230 GLN A O 1
ATOM 1859 N N . PHE A 1 231 ? 8.460 -3.599 -9.931 1.00 97.25 231 PHE A N 1
ATOM 1860 C CA . PHE A 1 231 ? 7.882 -2.878 -8.813 1.00 97.25 231 PHE A CA 1
ATOM 1861 C C . PHE A 1 231 ? 8.824 -2.861 -7.615 1.00 97.25 231 PHE A C 1
ATOM 1863 O O . PHE A 1 231 ? 9.699 -3.720 -7.454 1.00 97.25 231 PHE A O 1
ATOM 1870 N N . GLY A 1 232 ? 8.590 -1.881 -6.757 1.00 96.81 232 GLY A N 1
ATOM 1871 C CA . GLY A 1 232 ? 9.204 -1.742 -5.450 1.00 96.81 232 GLY A CA 1
ATOM 1872 C C . GLY A 1 232 ? 8.302 -0.938 -4.523 1.00 96.81 232 GLY A C 1
ATOM 1873 O O . GLY A 1 232 ? 7.217 -0.490 -4.888 1.00 96.81 232 GLY A O 1
ATOM 1874 N N . THR A 1 233 ? 8.760 -0.731 -3.303 1.00 95.75 233 THR A N 1
ATOM 1875 C CA . THR A 1 233 ? 8.138 0.179 -2.336 1.00 95.75 233 THR A CA 1
ATOM 1876 C C . THR A 1 233 ? 9.003 1.425 -2.177 1.00 95.75 233 THR A C 1
ATOM 1878 O O . THR A 1 233 ? 10.123 1.508 -2.692 1.00 95.75 233 THR A O 1
ATOM 1881 N N . ILE A 1 234 ? 8.493 2.404 -1.438 1.00 92.25 234 ILE A N 1
ATOM 1882 C CA . ILE A 1 234 ? 9.230 3.626 -1.119 1.00 92.25 234 ILE A CA 1
ATOM 1883 C C . ILE A 1 234 ? 10.576 3.301 -0.465 1.00 92.25 234 ILE A C 1
ATOM 1885 O O . ILE A 1 234 ? 10.648 2.501 0.466 1.00 92.25 234 ILE A O 1
ATOM 1889 N N . GLY A 1 235 ? 11.641 3.917 -0.979 1.00 88.75 235 GLY A N 1
ATOM 1890 C CA . GLY A 1 235 ? 13.009 3.704 -0.507 1.00 88.75 235 GLY A CA 1
ATOM 1891 C C . GLY A 1 235 ? 13.683 2.425 -1.015 1.00 88.75 235 GLY A C 1
ATOM 1892 O O . GLY A 1 235 ? 14.826 2.176 -0.641 1.00 88.75 235 GLY A O 1
ATOM 1893 N N . THR A 1 236 ? 13.036 1.626 -1.876 1.00 91.38 236 THR A N 1
ATOM 1894 C CA . THR A 1 236 ? 13.626 0.385 -2.414 1.00 91.38 236 THR A CA 1
ATOM 1895 C C . THR A 1 236 ? 14.798 0.677 -3.366 1.00 91.38 236 THR A C 1
ATOM 1897 O O . THR A 1 236 ? 14.590 1.270 -4.431 1.00 91.38 236 THR A O 1
ATOM 1900 N N . PRO A 1 237 ? 16.029 0.217 -3.059 1.00 89.69 237 PRO A N 1
ATOM 1901 C CA . PRO A 1 237 ? 17.167 0.317 -3.974 1.00 89.69 237 PRO A CA 1
ATOM 1902 C C . PRO A 1 237 ? 16.949 -0.486 -5.261 1.00 89.69 237 PRO A C 1
ATOM 1904 O O . PRO A 1 237 ? 16.391 -1.579 -5.204 1.00 89.69 237 PRO A O 1
ATOM 1907 N N . ALA A 1 238 ? 17.487 -0.012 -6.393 1.00 91.75 238 ALA A N 1
ATOM 1908 C CA . ALA A 1 238 ? 17.296 -0.607 -7.727 1.00 91.75 238 ALA A CA 1
ATOM 1909 C C . ALA A 1 238 ? 17.468 -2.139 -7.770 1.00 91.75 238 ALA A C 1
ATOM 1911 O O . ALA A 1 238 ? 16.621 -2.840 -8.306 1.00 91.75 238 ALA A O 1
ATOM 1912 N N . ARG A 1 239 ? 18.499 -2.684 -7.107 1.00 92.94 239 ARG A N 1
ATOM 1913 C CA . ARG A 1 239 ? 18.779 -4.135 -7.061 1.00 92.94 239 ARG A CA 1
ATOM 1914 C C . ARG A 1 239 ? 17.674 -5.006 -6.441 1.00 92.94 239 ARG A C 1
ATOM 1916 O O . ARG A 1 239 ? 17.729 -6.224 -6.566 1.00 92.94 239 ARG A O 1
ATOM 1923 N N . PHE A 1 240 ? 16.740 -4.408 -5.702 1.00 93.25 240 PHE A N 1
ATOM 1924 C CA . PHE A 1 240 ? 15.644 -5.113 -5.031 1.00 93.25 240 PHE A CA 1
ATOM 1925 C C . PHE A 1 240 ? 14.295 -4.945 -5.737 1.00 93.25 240 PHE A C 1
ATOM 1927 O O . PHE A 1 240 ? 13.315 -5.568 -5.316 1.00 93.25 240 PHE A O 1
ATOM 1934 N N . TRP A 1 241 ? 14.245 -4.161 -6.816 1.00 95.56 241 TRP A N 1
ATOM 1935 C CA . TRP A 1 241 ? 13.079 -4.116 -7.687 1.00 95.56 241 TRP A CA 1
ATOM 1936 C C . TRP A 1 241 ? 12.830 -5.502 -8.274 1.00 95.56 241 TRP A C 1
ATOM 1938 O O . TRP A 1 241 ? 13.755 -6.264 -8.558 1.00 95.56 241 TRP A O 1
ATOM 1948 N N . SER A 1 242 ? 11.560 -5.879 -8.350 1.00 93.56 242 SER A N 1
ATOM 1949 C CA . SER A 1 242 ? 11.154 -7.247 -8.662 1.00 93.56 242 SER A CA 1
ATOM 1950 C C . SER A 1 242 ? 10.119 -7.261 -9.776 1.00 93.56 242 SER A C 1
ATOM 1952 O O . SER A 1 242 ? 9.356 -6.317 -9.943 1.00 93.56 242 SER A O 1
ATOM 1954 N N . THR A 1 243 ? 10.075 -8.351 -10.539 1.00 92.50 243 THR A N 1
ATOM 1955 C CA . THR A 1 243 ? 9.001 -8.604 -11.506 1.00 92.50 243 THR A CA 1
ATOM 1956 C C . THR A 1 243 ? 7.844 -9.319 -10.820 1.00 92.50 243 THR A C 1
ATOM 1958 O O . THR A 1 243 ? 8.049 -10.138 -9.915 1.00 92.50 243 THR A O 1
ATOM 1961 N N . TRP A 1 244 ? 6.620 -9.025 -11.250 1.00 93.12 244 TRP A N 1
ATOM 1962 C CA . TRP A 1 244 ? 5.459 -9.809 -10.851 1.00 93.12 244 TRP A CA 1
ATOM 1963 C C . TRP A 1 244 ? 5.224 -10.930 -11.859 1.00 93.12 244 TRP A C 1
ATOM 1965 O O . TRP A 1 244 ? 5.374 -10.744 -13.066 1.00 93.12 244 TRP A O 1
ATOM 1975 N N . LYS A 1 245 ? 4.861 -12.111 -11.362 1.00 89.69 245 LYS A N 1
ATOM 1976 C CA . LYS A 1 245 ? 4.487 -13.251 -12.197 1.00 89.69 245 LYS A CA 1
ATOM 1977 C C . LYS A 1 245 ? 3.178 -13.805 -11.678 1.00 89.69 245 LYS A C 1
ATOM 1979 O O . LYS A 1 245 ? 3.105 -14.201 -10.518 1.00 89.69 245 LYS A O 1
ATOM 1984 N N . GLU A 1 246 ? 2.172 -13.870 -12.536 1.00 85.06 246 GLU A N 1
ATOM 1985 C CA . GLU A 1 246 ? 0.975 -14.644 -12.231 1.00 85.06 246 GLU A CA 1
ATOM 1986 C C . GLU A 1 246 ? 1.337 -16.134 -12.204 1.00 85.06 246 GLU A C 1
ATOM 1988 O O . GLU A 1 246 ? 2.070 -16.630 -13.063 1.00 85.06 246 GLU A O 1
ATOM 1993 N N . ARG A 1 247 ? 0.859 -16.852 -11.187 1.00 69.81 247 ARG A N 1
ATOM 1994 C CA . ARG A 1 247 ? 0.936 -18.315 -11.115 1.00 69.81 247 ARG A CA 1
ATOM 1995 C C . ARG A 1 247 ? -0.465 -18.879 -11.271 1.00 69.81 247 ARG A C 1
ATOM 1997 O O . ARG A 1 247 ? -1.379 -18.328 -10.670 1.00 69.81 247 ARG A O 1
ATOM 2004 N N . ASP A 1 248 ? -0.576 -19.971 -12.035 1.00 55.00 248 ASP A N 1
ATOM 2005 C CA . ASP A 1 248 ? -1.773 -20.789 -12.284 1.00 55.00 248 ASP A CA 1
ATOM 2006 C C . ASP A 1 248 ? -2.974 -20.456 -11.393 1.00 55.00 248 ASP A C 1
ATOM 2008 O O . ASP A 1 248 ? -3.188 -21.033 -10.325 1.00 55.00 248 ASP A O 1
ATOM 2012 N N . TRP A 1 249 ? -3.776 -19.518 -11.883 1.00 44.09 249 TRP A N 1
ATOM 2013 C CA . TRP A 1 249 ? -5.120 -19.254 -11.412 1.00 44.09 249 TRP A CA 1
ATOM 2014 C C . TRP A 1 249 ? -5.940 -18.841 -12.641 1.00 44.09 249 TRP A C 1
ATOM 2016 O O . TRP A 1 249 ? -6.103 -17.666 -12.968 1.00 44.09 249 TRP A O 1
ATOM 2026 N N . LYS A 1 250 ? -6.415 -19.845 -13.386 1.00 39.69 250 LYS A N 1
ATOM 2027 C CA . LYS A 1 250 ? -7.315 -19.652 -14.538 1.00 39.69 250 LYS A CA 1
ATOM 2028 C C . LYS A 1 250 ? -8.658 -19.022 -14.128 1.00 39.69 250 LYS A C 1
ATOM 2030 O O . LYS A 1 250 ? -9.308 -18.360 -14.920 1.00 39.69 250 LYS A O 1
ATOM 2035 N N . THR A 1 251 ? -9.020 -19.099 -12.852 1.00 41.84 251 THR A N 1
ATOM 2036 C CA . THR A 1 251 ? -10.352 -18.777 -12.324 1.00 41.84 251 THR A CA 1
ATOM 2037 C C . THR A 1 251 ? -10.669 -17.283 -12.109 1.00 41.84 251 THR A C 1
ATOM 2039 O O . THR A 1 251 ? -11.806 -16.961 -11.782 1.00 41.84 251 THR A O 1
ATOM 2042 N N . HIS A 1 252 ? -9.719 -16.343 -12.258 1.00 39.81 252 HIS A N 1
ATOM 2043 C CA . HIS A 1 252 ? -9.980 -14.883 -12.144 1.00 39.81 252 HIS A CA 1
ATOM 2044 C C . HIS A 1 252 ? -9.795 -14.180 -13.485 1.00 39.81 252 HIS A C 1
ATOM 2046 O O . HIS A 1 252 ? -10.466 -13.181 -13.707 1.00 39.81 252 HIS A O 1
ATOM 2052 N N . LEU A 1 253 ? -8.961 -14.712 -14.386 1.00 38.31 253 LEU A N 1
ATOM 2053 C CA . LEU A 1 253 ? -8.914 -14.228 -15.766 1.00 38.31 253 LEU A CA 1
ATOM 2054 C C . LEU A 1 253 ? -10.191 -14.614 -16.529 1.00 38.31 253 LEU A C 1
ATOM 2056 O O . LEU A 1 253 ? -10.636 -13.839 -17.355 1.00 38.31 253 LEU A O 1
ATOM 2060 N N . GLU A 1 254 ? -10.841 -15.737 -16.192 1.00 35.81 254 GLU A N 1
ATOM 2061 C CA . GLU A 1 254 ? -12.145 -16.127 -16.766 1.00 35.81 254 GLU A CA 1
ATOM 2062 C C . GLU A 1 254 ? -13.325 -15.256 -16.296 1.00 35.81 254 GLU A C 1
ATOM 2064 O O . GLU A 1 254 ? -14.361 -15.223 -16.955 1.00 35.81 254 GLU A O 1
ATOM 2069 N N . LYS A 1 255 ? -13.193 -14.534 -15.171 1.00 35.09 255 LYS A N 1
ATOM 2070 C CA . LYS A 1 255 ? -14.239 -13.614 -14.678 1.00 35.09 255 LYS A CA 1
ATOM 2071 C C . LYS A 1 255 ? -14.251 -12.266 -15.394 1.00 35.09 255 LYS A C 1
ATOM 2073 O O . LYS A 1 255 ? -15.207 -11.514 -15.232 1.00 35.09 255 LYS A O 1
ATOM 2078 N N . TYR A 1 256 ? -13.217 -11.975 -16.173 1.00 36.81 256 TYR A N 1
ATOM 2079 C CA . TYR A 1 256 ? -13.193 -10.837 -17.071 1.00 36.81 256 TYR A CA 1
ATOM 2080 C C . TYR A 1 256 ? -13.327 -11.397 -18.480 1.00 36.81 256 TYR A C 1
ATOM 2082 O O . TYR A 1 256 ? -12.439 -12.136 -18.903 1.00 36.81 256 TYR A O 1
ATOM 2090 N N . PRO A 1 257 ? -14.429 -11.127 -19.199 1.00 30.78 257 PRO A N 1
ATOM 2091 C CA . PRO A 1 257 ? -14.541 -11.590 -20.569 1.00 30.78 257 PRO A CA 1
ATOM 2092 C C . PRO A 1 257 ? -13.317 -11.093 -21.343 1.00 30.78 257 PRO A C 1
ATOM 2094 O O . PRO A 1 257 ? -13.062 -9.891 -21.422 1.00 30.78 257 PRO A O 1
ATOM 2097 N N . ALA A 1 258 ? -12.536 -12.036 -21.874 1.00 37.62 258 ALA A N 1
ATOM 2098 C CA . ALA A 1 258 ? -11.701 -11.745 -23.022 1.00 37.62 258 ALA A CA 1
ATOM 2099 C C . ALA A 1 258 ? -12.658 -11.204 -24.086 1.00 37.62 258 ALA A C 1
ATOM 2101 O O . ALA A 1 258 ? -13.596 -11.902 -24.463 1.00 37.62 258 ALA A O 1
ATOM 2102 N N . ASP A 1 259 ? -12.461 -9.950 -24.474 1.00 40.47 259 ASP A N 1
ATOM 2103 C CA . ASP A 1 259 ? -13.269 -9.251 -25.465 1.00 40.47 259 ASP A CA 1
ATOM 2104 C C . ASP A 1 259 ? -14.758 -9.112 -25.089 1.00 40.47 259 ASP A C 1
ATOM 2106 O O . ASP A 1 259 ? -15.633 -9.866 -25.512 1.00 40.47 259 ASP A O 1
ATOM 2110 N N . GLN A 1 260 ? -15.082 -8.046 -24.359 1.00 32.91 260 GLN A N 1
ATOM 2111 C CA . GLN A 1 260 ? -16.192 -7.224 -24.829 1.00 32.91 260 GLN A CA 1
ATOM 2112 C C . GLN A 1 260 ? -15.579 -5.992 -25.472 1.00 32.91 260 GLN A C 1
ATOM 2114 O O . GLN A 1 260 ? -14.773 -5.309 -24.843 1.00 32.91 260 GLN A O 1
ATOM 2119 N N . ASP A 1 261 ? -15.945 -5.755 -26.729 1.00 36.22 261 ASP A N 1
ATOM 2120 C CA . ASP A 1 261 ? -15.619 -4.585 -27.542 1.00 36.22 261 ASP A CA 1
ATOM 2121 C C . ASP A 1 261 ? -16.164 -3.288 -26.910 1.00 36.22 261 ASP A C 1
ATOM 2123 O O . ASP A 1 261 ? -16.988 -2.575 -27.482 1.00 36.22 261 ASP A O 1
ATOM 2127 N N . HIS A 1 262 ? -15.726 -2.956 -25.701 1.00 37.03 262 HIS A N 1
ATOM 2128 C CA . HIS A 1 262 ? -15.884 -1.628 -25.153 1.00 37.03 262 HIS A CA 1
ATOM 2129 C C . HIS A 1 262 ? -14.748 -0.791 -25.718 1.00 37.03 262 HIS A C 1
ATOM 2131 O O . HIS A 1 262 ? -13.641 -0.746 -25.185 1.00 37.03 262 HIS A O 1
ATOM 2137 N N . GLU A 1 263 ? -15.024 -0.123 -26.838 1.00 37.16 263 GLU A N 1
ATOM 2138 C CA . GLU A 1 263 ? -14.224 1.018 -27.258 1.00 37.16 263 GLU A CA 1
ATOM 2139 C C . GLU A 1 263 ? -14.237 2.038 -26.110 1.00 37.16 263 GLU A C 1
ATOM 2141 O O . GLU A 1 263 ? -15.169 2.829 -25.964 1.00 37.16 263 GLU A O 1
ATOM 2146 N N . SER A 1 264 ? -13.219 1.989 -25.245 1.00 40.34 264 SER A N 1
ATOM 2147 C CA . SER A 1 264 ? -13.045 2.965 -24.175 1.00 40.34 264 SER A CA 1
ATOM 2148 C C . SER A 1 264 ? -13.090 4.366 -24.806 1.00 40.34 264 SER A C 1
ATOM 2150 O O . SER A 1 264 ? -12.292 4.641 -25.707 1.00 40.34 264 SER A O 1
ATOM 2152 N N . PRO A 1 265 ? -13.966 5.288 -24.362 1.00 40.69 265 PRO A N 1
ATOM 2153 C CA . PRO A 1 265 ? -14.050 6.647 -24.912 1.00 40.69 265 PRO A CA 1
ATOM 2154 C C . PRO A 1 265 ? -12.695 7.377 -24.915 1.00 40.69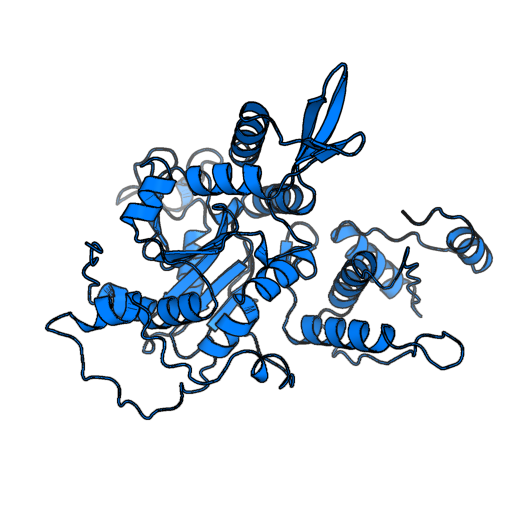 265 PRO A C 1
ATOM 2156 O O . PRO A 1 265 ? -12.420 8.204 -25.786 1.00 40.69 265 PRO A O 1
ATOM 2159 N N . ALA A 1 266 ? -11.804 7.007 -23.985 1.00 40.81 266 ALA A N 1
ATOM 2160 C CA . ALA A 1 266 ? -10.408 7.427 -23.961 1.00 40.81 266 ALA A CA 1
ATOM 2161 C C . ALA A 1 266 ? -9.643 7.003 -25.233 1.00 40.81 266 ALA A C 1
ATOM 2163 O O . ALA A 1 266 ? -9.020 7.850 -25.868 1.00 40.81 266 ALA A O 1
ATOM 2164 N N . LEU A 1 267 ? -9.745 5.744 -25.674 1.00 41.38 267 LEU A N 1
ATOM 2165 C CA . LEU A 1 267 ? -9.111 5.236 -26.900 1.00 41.38 267 LEU A CA 1
ATOM 2166 C C . LEU A 1 267 ? -9.689 5.875 -28.172 1.00 41.38 267 LEU A C 1
ATOM 2168 O O . LEU A 1 267 ? -8.927 6.218 -29.075 1.00 41.38 267 LEU A O 1
ATOM 2172 N N . LEU A 1 268 ? -11.003 6.116 -28.223 1.00 42.81 268 LEU A N 1
ATOM 2173 C CA . LEU A 1 268 ? -11.658 6.828 -29.332 1.00 42.81 268 LEU A CA 1
ATOM 2174 C C . LEU A 1 268 ? -11.167 8.280 -29.463 1.00 42.81 268 LEU A C 1
ATOM 2176 O O . LEU A 1 268 ? -10.921 8.769 -30.570 1.00 42.81 268 LEU A O 1
ATOM 2180 N N . SER A 1 269 ? -10.933 8.957 -28.335 1.00 41.91 269 SER A N 1
ATOM 2181 C CA . SER A 1 269 ? -10.334 10.298 -28.331 1.00 41.91 269 SER A CA 1
ATOM 2182 C C . SER A 1 269 ? -8.854 10.304 -28.749 1.00 41.91 269 SER A C 1
ATOM 2184 O O . SER A 1 269 ? -8.404 11.238 -29.413 1.00 41.91 269 SER A O 1
ATOM 2186 N N . ILE A 1 270 ? -8.111 9.234 -28.438 1.00 42.38 270 ILE A N 1
ATOM 2187 C CA . ILE A 1 270 ? -6.696 9.045 -28.805 1.00 42.38 270 ILE A CA 1
ATOM 2188 C C . ILE A 1 270 ? -6.546 8.728 -30.305 1.00 42.38 270 ILE A C 1
ATOM 2190 O O . ILE A 1 270 ? -5.627 9.226 -30.960 1.00 42.38 270 ILE A O 1
ATOM 2194 N N . ALA A 1 271 ? -7.463 7.941 -30.875 1.00 38.62 271 ALA A N 1
ATOM 2195 C CA . ALA A 1 271 ? -7.431 7.507 -32.275 1.00 38.62 271 ALA A CA 1
ATOM 2196 C C . ALA A 1 271 ? -7.754 8.621 -33.294 1.00 38.62 271 ALA A C 1
ATOM 2198 O O . ALA A 1 271 ? -7.489 8.460 -34.484 1.00 38.62 271 ALA A O 1
ATOM 2199 N N . SER A 1 272 ? -8.285 9.759 -32.840 1.00 39.59 272 SER A N 1
ATOM 2200 C CA . SER A 1 272 ? -8.745 10.868 -33.692 1.00 39.59 272 SER A CA 1
ATOM 2201 C C . SER A 1 272 ? -7.631 11.844 -34.126 1.00 39.59 272 SER A C 1
ATOM 2203 O O . SER A 1 272 ? -7.904 12.868 -34.752 1.00 39.59 272 SER A O 1
ATOM 2205 N N . SER A 1 273 ? -6.362 11.567 -33.799 1.00 37.34 273 SER A N 1
ATOM 2206 C CA . SER A 1 273 ? -5.234 12.459 -34.108 1.00 37.34 273 SER A CA 1
ATOM 2207 C C . SER A 1 273 ? -4.708 12.250 -35.548 1.00 37.34 273 SER A C 1
ATOM 2209 O O . SER A 1 273 ? -4.352 11.119 -35.892 1.00 37.34 273 SER A O 1
ATOM 2211 N N . PRO A 1 274 ? -4.558 13.295 -36.399 1.00 36.06 274 PRO A N 1
ATOM 2212 C CA . PRO A 1 274 ? -4.229 13.158 -37.834 1.00 36.06 274 PRO A CA 1
ATOM 2213 C C . PRO A 1 274 ? -2.829 12.600 -38.154 1.00 36.06 274 PRO A C 1
ATOM 2215 O O . PRO A 1 274 ? -2.448 12.512 -39.319 1.00 36.06 274 PRO A O 1
ATOM 2218 N N . LYS A 1 275 ? -2.027 12.269 -37.134 1.00 33.66 275 LYS A N 1
ATOM 2219 C CA . LYS A 1 275 ? -0.657 11.741 -37.263 1.00 33.66 275 LYS A CA 1
ATOM 2220 C C . LYS A 1 275 ? -0.425 10.485 -36.413 1.00 33.66 275 LYS A C 1
ATOM 2222 O O . LYS A 1 275 ? 0.682 10.280 -35.917 1.00 33.66 275 LYS A O 1
ATOM 2227 N N . SER A 1 276 ? -1.457 9.664 -36.215 1.00 34.25 276 SER A N 1
ATOM 2228 C CA . SER A 1 276 ? -1.294 8.361 -35.565 1.00 34.25 276 SER A CA 1
ATOM 2229 C C . SER A 1 276 ? -0.494 7.403 -36.468 1.00 34.25 276 SER A C 1
ATOM 2231 O O . SER A 1 276 ? -0.794 7.314 -37.664 1.00 34.25 276 SER A O 1
ATOM 2233 N N . PRO A 1 277 ? 0.528 6.690 -35.953 1.00 33.62 277 PRO A N 1
ATOM 2234 C CA . PRO A 1 277 ? 1.119 5.567 -36.672 1.00 33.62 277 PRO A CA 1
ATOM 2235 C C . PRO A 1 277 ? 0.031 4.511 -36.922 1.00 33.62 277 PRO A C 1
ATOM 2237 O O . PRO A 1 277 ? -0.901 4.392 -36.132 1.00 33.62 277 PRO A O 1
ATOM 2240 N N . ARG A 1 278 ? 0.129 3.815 -38.066 1.00 29.56 278 ARG A N 1
ATOM 2241 C CA . ARG A 1 278 ? -0.782 2.765 -38.573 1.00 29.56 278 ARG A CA 1
ATOM 2242 C C . ARG A 1 278 ? -1.708 2.167 -37.505 1.00 29.56 278 ARG A C 1
ATOM 2244 O O . ARG A 1 278 ? -1.217 1.645 -36.509 1.00 29.56 278 ARG A O 1
ATOM 2251 N N . LYS A 1 279 ? -3.023 2.170 -37.789 1.00 30.70 279 LYS A N 1
ATOM 2252 C CA . LYS A 1 279 ? -4.039 1.399 -37.048 1.00 30.70 279 LYS A CA 1
ATOM 2253 C C . LYS A 1 279 ? -3.430 0.045 -36.642 1.00 30.70 279 LYS A C 1
ATOM 2255 O O . LYS A 1 279 ? -3.034 -0.688 -37.554 1.00 30.70 279 LYS A O 1
ATOM 2260 N N . PRO A 1 280 ? -3.302 -0.270 -35.340 1.00 34.47 280 PRO A N 1
ATOM 2261 C CA . PRO A 1 280 ? -2.811 -1.576 -34.932 1.00 34.47 280 PRO A CA 1
ATOM 2262 C C . PRO A 1 280 ? -3.734 -2.630 -35.542 1.00 34.47 280 PRO A C 1
ATOM 2264 O O . PRO A 1 280 ? -4.956 -2.461 -35.581 1.00 34.47 280 PRO A O 1
ATOM 2267 N N . ASN A 1 281 ? -3.132 -3.664 -36.125 1.00 29.23 281 ASN A N 1
ATOM 2268 C CA . ASN A 1 281 ? -3.859 -4.724 -36.805 1.00 29.23 281 ASN A CA 1
ATOM 2269 C C . ASN A 1 281 ? -4.840 -5.349 -35.802 1.00 29.23 281 ASN A C 1
ATOM 2271 O O . ASN A 1 281 ? -4.432 -5.866 -34.766 1.00 29.23 281 ASN A O 1
ATOM 2275 N N . ARG A 1 282 ? -6.140 -5.289 -36.110 1.00 37.00 282 ARG A N 1
ATOM 2276 C CA . ARG A 1 282 ? -7.279 -5.640 -35.234 1.00 37.00 282 ARG A CA 1
ATOM 2277 C C . ARG A 1 282 ? -7.419 -7.158 -34.970 1.00 37.00 282 ARG A C 1
ATOM 2279 O O . ARG A 1 282 ? -8.526 -7.669 -34.861 1.00 37.00 282 ARG A O 1
ATOM 2286 N N . ARG A 1 283 ? -6.306 -7.900 -34.969 1.00 29.59 283 ARG A N 1
ATOM 2287 C CA . ARG A 1 283 ? -6.229 -9.371 -34.863 1.00 29.59 283 ARG A CA 1
ATOM 2288 C C . ARG A 1 283 ? -5.022 -9.891 -34.080 1.00 29.59 283 ARG A C 1
ATOM 2290 O O . ARG A 1 283 ? -4.836 -11.104 -34.007 1.00 29.59 283 ARG A O 1
ATOM 2297 N N . GLU A 1 284 ? -4.202 -9.027 -33.495 1.00 33.44 284 GLU A N 1
ATOM 2298 C CA . GLU A 1 284 ? -3.211 -9.493 -32.530 1.00 33.44 284 GLU A CA 1
ATOM 2299 C C . GLU A 1 284 ? -3.909 -9.594 -31.177 1.00 33.44 284 GLU A C 1
ATOM 2301 O O . GLU A 1 284 ? -4.287 -8.579 -30.594 1.00 33.44 284 GLU A O 1
ATOM 2306 N N . LYS A 1 285 ? -4.111 -10.831 -30.691 1.00 32.84 285 LYS A N 1
ATOM 2307 C CA . LYS A 1 285 ? -4.344 -11.077 -29.259 1.00 32.84 285 LYS A CA 1
ATOM 2308 C C . LYS A 1 285 ? -3.388 -10.162 -28.493 1.00 32.84 285 LYS A C 1
ATOM 2310 O O . LYS A 1 285 ? -2.221 -10.141 -28.901 1.00 32.84 285 LYS A O 1
ATOM 2315 N N . PRO A 1 286 ? -3.822 -9.430 -27.447 1.00 40.19 286 PRO A N 1
ATOM 2316 C CA . PRO A 1 286 ? -2.892 -8.644 -26.651 1.00 40.19 286 PRO A CA 1
ATOM 2317 C C . PRO A 1 286 ? -1.756 -9.583 -26.274 1.00 40.19 286 PRO A C 1
ATOM 2319 O O . PRO A 1 286 ? -1.979 -10.596 -25.610 1.00 40.19 286 PRO A O 1
ATOM 2322 N N . SER A 1 287 ? -0.572 -9.331 -26.838 1.00 42.47 287 SER A N 1
ATOM 2323 C CA . SER A 1 287 ? 0.581 -10.165 -26.557 1.00 42.47 287 SER A CA 1
ATOM 2324 C C . SER A 1 287 ? 0.729 -10.146 -25.049 1.00 42.47 287 SER A C 1
ATOM 2326 O O . SER A 1 287 ? 0.678 -9.067 -24.457 1.00 42.47 287 SER A O 1
ATOM 2328 N N . ASP A 1 288 ? 0.834 -11.326 -24.456 1.00 52.62 288 ASP A N 1
ATOM 2329 C CA . ASP A 1 288 ? 0.925 -11.581 -23.022 1.00 52.62 288 ASP A CA 1
ATOM 2330 C C . ASP A 1 288 ? 2.264 -11.014 -22.495 1.00 52.62 288 ASP A C 1
ATOM 2332 O O . ASP A 1 288 ? 3.204 -11.733 -22.158 1.00 52.62 288 ASP A O 1
ATOM 2336 N N . THR A 1 289 ? 2.430 -9.691 -22.578 1.00 61.53 289 THR A N 1
ATOM 2337 C CA . THR A 1 289 ? 3.673 -8.988 -22.279 1.00 61.53 289 THR A CA 1
ATOM 2338 C C . THR A 1 289 ? 3.890 -8.990 -20.776 1.00 61.53 289 THR A C 1
ATOM 2340 O O . THR A 1 289 ? 2.955 -8.884 -19.975 1.00 61.53 289 THR A O 1
ATOM 2343 N N . GLY A 1 290 ? 5.156 -9.054 -20.361 1.00 75.75 290 GLY A N 1
ATOM 2344 C CA . GLY A 1 290 ? 5.508 -9.080 -18.942 1.00 75.75 290 GLY A CA 1
ATOM 2345 C C . GLY A 1 290 ? 4.972 -7.867 -18.172 1.00 75.75 290 GLY A C 1
ATOM 2346 O O . GLY A 1 290 ? 4.653 -7.981 -16.985 1.00 75.75 290 GLY A O 1
ATOM 2347 N N . TYR A 1 291 ? 4.823 -6.713 -18.837 1.00 85.88 291 TYR A N 1
ATOM 2348 C CA . TYR A 1 291 ? 4.247 -5.523 -18.213 1.00 85.88 291 TYR A CA 1
ATOM 2349 C C . TYR A 1 291 ? 2.730 -5.628 -17.996 1.00 85.88 291 TYR A C 1
ATOM 2351 O O . TYR 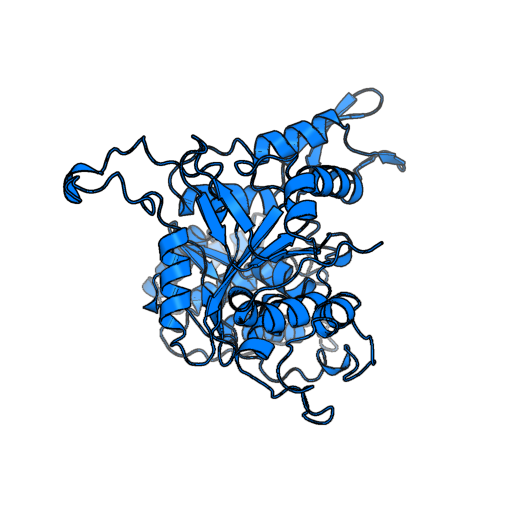A 1 291 ? 2.264 -5.263 -16.917 1.00 85.88 291 TYR A O 1
ATOM 2359 N N . ALA A 1 292 ? 1.957 -6.152 -18.956 1.00 85.31 292 ALA A N 1
ATOM 2360 C CA . ALA A 1 292 ? 0.500 -6.235 -18.841 1.00 85.31 292 ALA A CA 1
ATOM 2361 C C . ALA A 1 292 ? 0.081 -7.165 -17.693 1.00 85.31 292 ALA A C 1
ATOM 2363 O O . ALA A 1 292 ? -0.788 -6.813 -16.890 1.00 85.31 292 ALA A O 1
ATOM 2364 N N . THR A 1 293 ? 0.764 -8.304 -17.562 1.00 85.75 293 THR A N 1
ATOM 2365 C CA . THR A 1 293 ? 0.592 -9.257 -16.456 1.00 85.75 293 THR A CA 1
ATOM 2366 C C . THR A 1 293 ? 0.956 -8.635 -15.111 1.00 85.75 293 THR A C 1
ATOM 2368 O O . THR A 1 293 ? 0.257 -8.838 -14.120 1.00 85.75 293 THR A O 1
ATOM 2371 N N . THR A 1 294 ? 2.014 -7.823 -15.068 1.00 91.00 294 THR A N 1
ATOM 2372 C CA . THR A 1 294 ? 2.413 -7.110 -13.847 1.00 91.00 294 THR A CA 1
ATOM 2373 C C . THR A 1 294 ? 1.391 -6.046 -13.450 1.00 91.00 294 THR A C 1
ATOM 2375 O O . THR A 1 294 ? 1.014 -5.980 -12.283 1.00 91.00 294 THR A O 1
ATOM 2378 N N . LEU A 1 295 ? 0.898 -5.246 -14.401 1.00 92.38 295 LEU A N 1
ATOM 2379 C CA . LEU A 1 295 ? -0.139 -4.244 -14.138 1.00 92.38 295 LEU A CA 1
ATOM 2380 C C . LEU A 1 295 ? -1.432 -4.897 -13.658 1.00 92.38 295 LEU A C 1
ATOM 2382 O O . LEU A 1 295 ? -1.996 -4.469 -12.661 1.00 92.38 295 LEU A O 1
ATOM 2386 N N . HIS A 1 296 ? -1.881 -5.969 -14.308 1.00 91.19 296 HIS A N 1
ATOM 2387 C CA . HIS A 1 296 ? -3.049 -6.712 -13.843 1.00 91.19 296 HIS A CA 1
ATOM 2388 C C . HIS A 1 296 ? -2.826 -7.264 -12.426 1.00 91.19 296 HIS A C 1
ATOM 2390 O O . HIS A 1 296 ? -3.664 -7.091 -11.541 1.00 91.19 296 HIS A O 1
ATOM 2396 N N . GLY A 1 297 ? -1.672 -7.883 -12.182 1.00 91.94 297 GLY A N 1
ATOM 2397 C CA . GLY A 1 297 ? -1.353 -8.505 -10.904 1.00 91.94 297 GLY A CA 1
ATOM 2398 C C . GLY A 1 297 ? -1.144 -7.542 -9.738 1.00 91.94 297 GLY A C 1
ATOM 2399 O O . GLY A 1 297 ? -1.387 -7.923 -8.599 1.00 91.94 297 GLY A O 1
ATOM 2400 N N . LEU A 1 298 ? -0.720 -6.306 -9.988 1.00 95.31 298 LEU A N 1
ATOM 2401 C CA . LEU A 1 298 ? -0.431 -5.335 -8.928 1.00 95.31 298 LEU A CA 1
ATOM 2402 C C . LEU A 1 298 ? -1.454 -4.205 -8.839 1.00 95.31 298 LEU A C 1
ATOM 2404 O O . LEU A 1 298 ? -1.639 -3.649 -7.761 1.00 95.31 298 LEU A O 1
ATOM 2408 N N . CYS A 1 299 ? -2.098 -3.846 -9.950 1.00 96.50 299 CYS A N 1
ATOM 2409 C CA . CYS A 1 299 ? -2.967 -2.677 -10.033 1.00 96.50 299 CYS A CA 1
ATOM 2410 C C . CYS A 1 299 ? -4.456 -3.018 -10.114 1.00 96.50 299 CYS A C 1
ATOM 2412 O O . CYS A 1 299 ? -5.240 -2.092 -9.973 1.00 96.50 299 CYS A O 1
ATOM 2414 N N . SER A 1 300 ? -4.880 -4.279 -10.281 1.00 95.75 300 SER A N 1
ATOM 2415 C CA . SER A 1 300 ? -6.316 -4.617 -10.179 1.00 95.75 300 SER A CA 1
ATOM 2416 C C . SER A 1 300 ? -6.889 -4.096 -8.849 1.00 95.75 300 SER A C 1
ATOM 2418 O O . SER A 1 300 ? -6.313 -4.437 -7.817 1.00 95.75 300 SER A O 1
ATOM 2420 N N . PRO A 1 301 ? -7.987 -3.312 -8.829 1.00 95.88 301 PRO A N 1
ATOM 2421 C CA . PRO A 1 301 ? -8.454 -2.588 -7.640 1.00 95.88 301 PRO A CA 1
ATOM 2422 C C . PRO A 1 301 ? -8.529 -3.420 -6.351 1.00 95.88 301 PRO A C 1
ATOM 2424 O O . PRO A 1 301 ? -7.922 -3.056 -5.343 1.00 95.88 301 PRO A O 1
ATOM 2427 N N . GLU A 1 302 ? -9.193 -4.578 -6.397 1.00 95.38 302 GLU A N 1
ATOM 2428 C CA . GLU A 1 302 ? -9.285 -5.518 -5.270 1.00 95.38 302 GLU A CA 1
ATOM 2429 C C . GLU A 1 302 ? -7.900 -5.988 -4.795 1.00 95.38 302 GLU A C 1
ATOM 2431 O O . GLU A 1 302 ? -7.571 -5.926 -3.608 1.00 95.38 302 GLU A O 1
ATOM 2436 N N . ARG A 1 303 ? -7.059 -6.433 -5.736 1.00 94.81 303 ARG A N 1
ATOM 2437 C CA . ARG A 1 303 ? -5.739 -6.996 -5.438 1.00 94.81 303 ARG A CA 1
ATOM 2438 C C . ARG A 1 303 ? -4.755 -5.935 -4.959 1.00 94.81 303 ARG A C 1
ATOM 2440 O O . ARG A 1 303 ? -3.958 -6.224 -4.074 1.00 94.81 303 ARG A O 1
ATOM 2447 N N . LEU A 1 304 ? -4.821 -4.719 -5.495 1.00 97.56 304 LEU A N 1
ATOM 2448 C CA . LEU A 1 304 ? -4.017 -3.583 -5.053 1.00 97.56 304 LEU A CA 1
ATOM 2449 C C . LEU A 1 304 ? -4.274 -3.296 -3.570 1.00 97.56 304 LEU A C 1
ATOM 2451 O O . LEU A 1 304 ? -3.324 -3.198 -2.792 1.00 97.56 304 LEU A O 1
ATOM 2455 N N . LEU A 1 305 ? -5.547 -3.208 -3.166 1.00 97.25 305 LEU A N 1
ATOM 2456 C CA . LEU A 1 305 ? -5.899 -2.996 -1.761 1.00 97.25 305 LEU A CA 1
ATOM 2457 C C . LEU A 1 305 ? -5.478 -4.178 -0.887 1.00 97.25 305 LEU A C 1
ATOM 2459 O O . LEU A 1 305 ? -4.892 -3.963 0.173 1.00 97.25 305 LEU A O 1
ATOM 2463 N N . GLU A 1 306 ? -5.697 -5.413 -1.344 1.00 95.31 306 GLU A N 1
ATOM 2464 C CA . GLU A 1 306 ? -5.259 -6.609 -0.619 1.00 95.31 306 GLU A CA 1
ATOM 2465 C C . GLU A 1 306 ? -3.734 -6.627 -0.414 1.00 95.31 306 GLU A C 1
ATOM 2467 O O . GLU A 1 306 ? -3.264 -6.881 0.697 1.00 95.31 306 GLU A O 1
ATOM 2472 N N . LEU A 1 307 ? -2.952 -6.327 -1.455 1.00 96.75 307 LEU A N 1
ATOM 2473 C CA . LEU A 1 307 ? -1.491 -6.309 -1.397 1.00 96.75 307 LEU A CA 1
ATOM 2474 C C . LEU A 1 307 ? -0.968 -5.248 -0.425 1.00 96.75 307 LEU A C 1
ATOM 2476 O O . LEU A 1 307 ? -0.032 -5.496 0.339 1.00 96.75 307 LEU A O 1
ATOM 2480 N N . ILE A 1 308 ? -1.575 -4.064 -0.437 1.00 96.00 308 ILE A N 1
ATOM 2481 C CA . ILE A 1 308 ? -1.190 -2.971 0.458 1.00 96.00 308 ILE A CA 1
ATOM 2482 C C . ILE A 1 308 ? -1.558 -3.312 1.902 1.00 96.00 308 ILE A C 1
ATOM 2484 O O . ILE A 1 308 ? -0.726 -3.147 2.788 1.00 96.00 308 ILE A O 1
ATOM 2488 N N . TYR A 1 309 ? -2.764 -3.821 2.144 1.00 94.50 309 TYR A N 1
ATOM 2489 C CA . TYR A 1 309 ? -3.266 -4.066 3.495 1.00 94.50 309 TYR A CA 1
ATOM 2490 C C . TYR A 1 309 ? -2.640 -5.307 4.150 1.00 94.50 309 TYR A C 1
ATOM 2492 O O . TYR A 1 309 ? -2.144 -5.259 5.278 1.00 94.50 309 TYR A O 1
ATOM 2500 N N . LYS A 1 310 ? -2.616 -6.436 3.431 1.00 93.75 310 LYS A N 1
ATOM 2501 C CA . LYS A 1 310 ? -2.235 -7.747 3.987 1.00 93.75 310 LYS A CA 1
ATOM 2502 C C . LYS A 1 310 ? -0.795 -8.155 3.675 1.00 93.75 310 LYS A C 1
ATOM 2504 O O . LYS A 1 310 ? -0.218 -8.955 4.407 1.00 93.75 310 LYS A O 1
ATOM 2509 N N . PHE A 1 311 ? -0.205 -7.607 2.613 1.00 96.06 311 PHE A N 1
ATOM 2510 C CA . PHE A 1 311 ? 1.080 -8.065 2.069 1.00 96.06 311 PHE A CA 1
ATOM 2511 C C . PHE A 1 311 ? 2.170 -6.989 2.027 1.00 96.06 311 PHE A C 1
ATOM 2513 O O . PHE A 1 311 ? 3.207 -7.195 1.393 1.00 96.06 311 PHE A O 1
ATOM 2520 N N . SER A 1 312 ? 1.968 -5.867 2.717 1.00 94.56 312 SER A N 1
ATOM 2521 C CA . SER A 1 312 ? 2.999 -4.852 2.938 1.00 94.56 312 SER A CA 1
ATOM 2522 C C . SER A 1 312 ? 3.369 -4.790 4.412 1.00 94.56 312 SER A C 1
ATOM 2524 O O . SER A 1 312 ? 2.499 -4.779 5.276 1.00 94.56 312 SER A O 1
ATOM 2526 N N . VAL A 1 313 ? 4.662 -4.767 4.709 1.00 93.31 313 VAL A N 1
ATOM 2527 C CA . VAL A 1 313 ? 5.191 -4.731 6.078 1.00 93.31 313 VAL A CA 1
ATOM 2528 C C . VAL A 1 313 ? 6.311 -3.709 6.168 1.00 93.31 313 VAL A C 1
ATOM 2530 O O . VAL A 1 313 ? 7.026 -3.484 5.190 1.00 93.31 313 VAL A O 1
ATOM 2533 N N . PHE A 1 314 ? 6.475 -3.110 7.336 1.00 90.50 314 PHE A N 1
ATOM 2534 C CA . PHE A 1 314 ? 7.676 -2.370 7.683 1.00 90.50 314 PHE A CA 1
ATOM 2535 C C . PHE A 1 314 ? 8.549 -3.312 8.503 1.00 90.50 314 PHE A C 1
ATOM 2537 O O . PHE A 1 314 ? 8.049 -4.015 9.365 1.00 90.50 314 PHE A O 1
ATOM 2544 N N . ASP A 1 315 ? 9.822 -3.427 8.145 1.00 85.31 315 ASP A N 1
ATOM 2545 C CA . ASP A 1 315 ? 10.798 -4.252 8.854 1.00 85.31 315 ASP A CA 1
ATOM 2546 C C . ASP A 1 315 ? 11.980 -3.350 9.180 1.00 85.31 315 ASP A C 1
ATOM 2548 O O . ASP A 1 315 ? 12.755 -2.991 8.286 1.00 85.31 315 ASP A O 1
ATOM 2552 N N . ASN A 1 316 ? 12.054 -2.927 10.444 1.00 82.94 316 ASN A N 1
ATOM 2553 C CA . ASN A 1 316 ? 13.062 -1.995 10.951 1.00 82.94 316 ASN A CA 1
ATOM 2554 C C . ASN A 1 316 ? 13.137 -0.693 10.130 1.00 82.94 316 ASN A C 1
ATOM 2556 O O . ASN A 1 316 ? 14.209 -0.251 9.713 1.00 82.94 316 ASN A O 1
ATOM 2560 N N . GLY A 1 317 ? 11.976 -0.090 9.855 1.00 81.31 317 GLY A N 1
ATOM 2561 C CA . GLY A 1 317 ? 11.872 1.153 9.087 1.00 81.31 317 GLY A CA 1
ATOM 2562 C C . GLY A 1 317 ? 12.130 0.995 7.585 1.00 81.31 317 GLY A C 1
ATOM 2563 O O . GLY A 1 317 ? 12.305 1.996 6.893 1.00 81.31 317 GLY A O 1
ATOM 2564 N N . ILE A 1 318 ? 12.161 -0.235 7.058 1.00 87.44 318 ILE A N 1
ATOM 2565 C CA . ILE A 1 318 ? 12.194 -0.515 5.617 1.00 87.44 318 ILE A CA 1
ATOM 2566 C C . ILE A 1 318 ? 10.845 -1.085 5.200 1.00 87.44 318 ILE A C 1
ATOM 2568 O O . ILE A 1 318 ? 10.479 -2.192 5.593 1.00 87.44 318 ILE A O 1
ATOM 2572 N N . LYS A 1 319 ? 10.131 -0.368 4.331 1.00 94.12 319 LYS A N 1
ATOM 2573 C CA . LYS A 1 319 ? 8.891 -0.868 3.739 1.00 94.12 319 LYS A CA 1
ATOM 2574 C C . LYS A 1 319 ? 9.178 -1.981 2.740 1.00 94.12 319 LYS A C 1
ATOM 2576 O O . LYS A 1 319 ? 9.956 -1.791 1.808 1.00 94.12 319 LYS A O 1
ATOM 2581 N N . LYS A 1 320 ? 8.497 -3.113 2.868 1.00 93.88 320 LYS A N 1
ATOM 2582 C CA . LYS A 1 320 ? 8.589 -4.274 1.975 1.00 93.88 320 LYS A CA 1
ATOM 2583 C C . LYS A 1 320 ? 7.189 -4.695 1.542 1.00 93.88 320 LYS A C 1
ATOM 2585 O O . LYS A 1 320 ? 6.247 -4.609 2.321 1.00 93.88 320 LYS A O 1
ATOM 2590 N N . MET A 1 321 ? 7.063 -5.184 0.314 1.00 94.94 321 MET A N 1
ATOM 2591 C CA . MET A 1 321 ? 5.845 -5.820 -0.195 1.00 94.94 321 MET A CA 1
ATOM 2592 C C . MET A 1 321 ? 6.155 -7.269 -0.584 1.00 94.94 321 MET A C 1
ATOM 2594 O O . MET A 1 321 ? 7.290 -7.590 -0.951 1.00 94.94 321 MET A O 1
ATOM 2598 N N . ALA A 1 322 ? 5.157 -8.146 -0.494 1.00 95.50 322 ALA A N 1
ATOM 2599 C CA . ALA A 1 322 ? 5.280 -9.536 -0.906 1.00 95.50 322 ALA A CA 1
ATOM 2600 C C . ALA A 1 322 ? 5.725 -9.678 -2.366 1.00 95.50 322 ALA A C 1
ATOM 2602 O O . ALA A 1 322 ? 5.213 -9.025 -3.276 1.00 95.50 322 ALA A O 1
ATOM 2603 N N . ARG A 1 323 ? 6.624 -10.631 -2.605 1.00 94.56 323 ARG A N 1
ATOM 2604 C CA . ARG A 1 323 ? 6.858 -11.186 -3.939 1.00 94.56 323 ARG A CA 1
ATOM 2605 C C . ARG A 1 323 ? 5.706 -12.103 -4.327 1.00 94.56 323 ARG A C 1
ATOM 2607 O O . ARG A 1 323 ? 5.057 -12.697 -3.464 1.00 94.56 323 ARG A O 1
ATOM 2614 N N . TYR A 1 324 ? 5.533 -12.313 -5.631 1.00 93.56 324 TYR A N 1
ATOM 2615 C CA . TYR A 1 324 ? 4.456 -13.152 -6.155 1.00 93.56 324 TYR A CA 1
ATOM 2616 C C . TYR A 1 324 ? 4.420 -14.549 -5.506 1.00 93.56 324 TYR A C 1
ATOM 2618 O O . TYR A 1 324 ? 3.347 -15.027 -5.151 1.00 93.56 324 TYR A O 1
ATOM 2626 N N . GLN A 1 325 ? 5.573 -15.195 -5.254 1.00 93.00 325 GLN A N 1
ATOM 2627 C CA . GLN A 1 325 ? 5.579 -16.520 -4.615 1.00 93.00 325 GLN A CA 1
ATOM 2628 C C . GLN A 1 325 ? 5.001 -16.486 -3.197 1.00 93.00 325 GLN A C 1
ATOM 2630 O O . GLN A 1 325 ? 4.272 -17.400 -2.825 1.00 93.00 325 GLN A O 1
ATOM 2635 N N . GLN A 1 326 ? 5.323 -15.443 -2.426 1.00 95.38 326 GLN A N 1
ATOM 2636 C CA . GLN A 1 326 ? 4.857 -15.275 -1.048 1.00 95.38 326 GLN A CA 1
ATOM 2637 C C . GLN A 1 326 ? 3.348 -15.019 -1.036 1.00 95.38 326 GLN A C 1
ATOM 2639 O O . GLN A 1 326 ? 2.623 -15.692 -0.307 1.00 95.38 326 GLN A O 1
ATOM 2644 N N . TYR A 1 327 ? 2.871 -14.124 -1.909 1.00 95.25 327 TYR A N 1
ATOM 2645 C CA . TYR A 1 327 ? 1.445 -13.844 -2.081 1.00 95.25 327 TYR A CA 1
ATOM 2646 C C . TYR A 1 327 ? 0.658 -15.121 -2.411 1.00 95.25 327 TYR A C 1
ATOM 2648 O O . TYR A 1 327 ? -0.235 -15.517 -1.662 1.00 95.25 327 TYR A O 1
ATOM 2656 N N . PHE A 1 328 ? 1.036 -15.836 -3.476 1.00 93.44 328 PHE A N 1
ATOM 2657 C CA . PHE A 1 328 ? 0.317 -17.045 -3.889 1.00 93.44 328 PHE A CA 1
ATOM 2658 C C . PHE A 1 328 ? 0.437 -18.198 -2.887 1.00 93.44 328 PHE A C 1
ATOM 2660 O O . PHE A 1 328 ? -0.508 -18.977 -2.755 1.00 93.44 328 PHE A O 1
ATOM 2667 N N . ALA A 1 329 ? 1.553 -18.310 -2.157 1.00 94.19 329 ALA A N 1
ATOM 2668 C CA . ALA A 1 329 ? 1.677 -19.281 -1.073 1.00 94.19 329 ALA A CA 1
ATOM 2669 C C . ALA A 1 329 ? 0.626 -19.018 0.013 1.00 94.19 329 ALA A C 1
ATOM 2671 O O . ALA A 1 329 ? -0.136 -19.924 0.344 1.00 94.19 329 ALA A O 1
ATOM 2672 N N . VAL A 1 330 ? 0.513 -17.778 0.499 1.00 94.50 330 VAL A N 1
ATOM 2673 C CA . VAL A 1 330 ? -0.493 -17.404 1.507 1.00 94.50 330 VAL A CA 1
ATOM 2674 C C . VAL A 1 330 ? -1.909 -17.628 0.982 1.00 94.50 330 VAL A C 1
ATOM 2676 O O . VAL A 1 330 ? -2.704 -18.276 1.660 1.00 94.50 330 VAL A O 1
ATOM 2679 N N . LYS A 1 331 ? -2.230 -17.193 -0.244 1.00 92.75 331 LYS A N 1
ATOM 2680 C CA . LYS A 1 331 ? -3.568 -17.410 -0.830 1.00 92.75 331 LYS A CA 1
ATOM 2681 C C . LYS A 1 331 ? -3.935 -18.894 -0.912 1.00 92.75 331 LYS A C 1
ATOM 2683 O O . LYS A 1 331 ? -5.070 -19.253 -0.606 1.00 92.75 331 LYS A O 1
ATOM 2688 N N . ARG A 1 332 ? -2.981 -19.761 -1.272 1.00 91.44 332 ARG A N 1
ATOM 2689 C CA . ARG A 1 332 ? -3.184 -21.217 -1.319 1.00 91.44 332 ARG A CA 1
ATOM 2690 C C . ARG A 1 332 ? -3.343 -21.835 0.070 1.00 91.44 332 ARG A C 1
ATOM 2692 O O . ARG A 1 332 ? -4.128 -22.763 0.224 1.00 91.44 332 ARG A O 1
ATOM 2699 N N . ILE A 1 333 ? -2.629 -21.332 1.077 1.00 91.81 333 ILE A N 1
ATOM 2700 C CA . ILE A 1 333 ? -2.827 -21.760 2.468 1.00 91.81 333 ILE A CA 1
ATOM 2701 C C . ILE A 1 333 ? -4.241 -21.390 2.918 1.00 91.81 333 ILE A C 1
ATOM 2703 O O . ILE A 1 333 ? -4.963 -22.262 3.391 1.00 91.81 333 ILE A O 1
ATOM 2707 N N . LEU A 1 334 ? -4.667 -20.139 2.712 1.00 89.81 334 LEU A N 1
ATOM 2708 C CA . LEU A 1 334 ? -6.002 -19.671 3.097 1.00 89.81 334 LEU A CA 1
ATOM 2709 C C . LEU A 1 334 ? -7.115 -20.470 2.403 1.00 89.81 334 LEU A C 1
ATOM 2711 O O . LEU A 1 334 ? -8.073 -20.883 3.053 1.00 89.81 334 LEU A O 1
ATOM 2715 N N . SER A 1 335 ? -6.987 -20.755 1.103 1.00 89.00 335 SER A N 1
ATOM 2716 C CA . SER A 1 335 ? -7.976 -21.585 0.403 1.00 89.00 335 SER A CA 1
ATOM 2717 C C . SER A 1 335 ? -8.018 -23.018 0.935 1.00 89.00 335 SER A C 1
ATOM 2719 O O . SER A 1 335 ? -9.099 -23.586 1.068 1.00 89.00 335 SER A O 1
ATOM 2721 N N . HIS A 1 336 ? -6.864 -23.582 1.294 1.00 87.25 336 HIS A N 1
ATOM 2722 C CA . HIS A 1 336 ? -6.767 -24.928 1.846 1.00 87.25 336 HIS A CA 1
ATOM 2723 C C . HIS A 1 336 ? -7.387 -25.036 3.243 1.00 87.25 336 HIS A C 1
ATOM 2725 O O . HIS A 1 336 ? -8.147 -25.964 3.511 1.00 87.25 336 HIS A O 1
ATOM 2731 N N . ILE A 1 337 ? -7.103 -24.080 4.133 1.00 88.06 337 ILE A N 1
ATOM 2732 C CA . ILE A 1 337 ? -7.607 -24.118 5.511 1.00 88.06 337 ILE A CA 1
ATOM 2733 C C . ILE A 1 337 ? -9.100 -23.807 5.598 1.00 88.06 337 ILE A C 1
ATOM 2735 O O . ILE A 1 337 ? -9.723 -24.240 6.561 1.00 88.06 337 ILE A O 1
ATOM 2739 N N . ARG A 1 338 ? -9.689 -23.080 4.634 1.00 85.88 338 ARG A N 1
ATOM 2740 C CA . ARG A 1 338 ? -11.137 -22.791 4.594 1.00 85.88 338 ARG A CA 1
ATOM 2741 C C . ARG A 1 338 ? -11.987 -24.060 4.510 1.00 85.88 338 ARG A C 1
ATOM 2743 O O . ARG A 1 338 ? -13.114 -24.054 4.992 1.00 85.88 338 ARG A O 1
ATOM 2750 N N . VAL A 1 339 ? -11.448 -25.134 3.936 1.00 85.94 339 VAL A N 1
ATOM 2751 C CA . VAL A 1 339 ? -12.143 -26.416 3.799 1.00 85.94 339 VAL A CA 1
ATOM 2752 C C . VAL A 1 339 ? -12.007 -27.227 5.089 1.00 85.94 339 VAL A C 1
ATOM 2754 O O . VAL A 1 339 ? -10.900 -27.542 5.530 1.00 85.94 339 VAL A O 1
ATOM 2757 N N . LEU A 1 340 ? -13.149 -27.583 5.677 1.00 87.50 340 LEU A N 1
ATOM 2758 C CA . LEU A 1 340 ? -13.237 -28.492 6.818 1.00 87.50 340 LEU A CA 1
ATOM 2759 C C . LEU A 1 340 ? -13.482 -29.923 6.332 1.00 87.50 340 LEU A C 1
ATOM 2761 O O . LEU A 1 340 ? -14.181 -30.141 5.342 1.00 87.50 340 LEU A O 1
ATOM 2765 N N . ASP A 1 341 ? -12.893 -30.900 7.016 1.00 87.38 341 ASP A N 1
ATOM 2766 C CA . ASP A 1 341 ? -13.249 -32.304 6.825 1.00 87.38 341 ASP A CA 1
ATOM 2767 C C . ASP A 1 341 ? -14.586 -32.655 7.507 1.00 87.38 341 ASP A C 1
ATOM 2769 O O . ASP A 1 341 ? -15.210 -31.822 8.166 1.00 87.38 341 ASP A O 1
ATOM 2773 N N . ALA A 1 342 ? -15.025 -33.910 7.360 1.00 89.31 342 ALA A N 1
ATOM 2774 C CA . ALA A 1 342 ? -16.278 -34.403 7.939 1.00 89.31 342 ALA A CA 1
ATOM 2775 C C . ALA A 1 342 ? -16.348 -34.284 9.476 1.00 89.31 342 ALA A C 1
ATOM 2777 O O . ALA A 1 342 ? -17.438 -34.291 10.038 1.00 89.31 342 ALA A O 1
ATOM 2778 N N . ASN A 1 343 ? -15.203 -34.145 10.149 1.00 88.75 343 ASN A N 1
ATOM 2779 C CA . ASN A 1 343 ? -15.100 -33.986 11.597 1.00 88.75 343 ASN A CA 1
ATOM 2780 C C . ASN A 1 343 ? -14.893 -32.515 12.007 1.00 88.75 343 ASN A C 1
ATOM 2782 O O . ASN A 1 343 ? -14.542 -32.243 13.156 1.00 88.75 343 ASN A O 1
ATOM 2786 N N . GLY A 1 344 ? -15.044 -31.568 11.076 1.00 84.44 344 GLY A N 1
ATOM 2787 C CA . GLY A 1 344 ? -14.845 -30.143 11.330 1.00 84.44 344 GLY A CA 1
ATOM 2788 C C . GLY A 1 344 ? -13.378 -29.733 11.484 1.00 84.44 344 GLY A C 1
ATOM 2789 O O . GLY A 1 344 ? -13.104 -28.654 12.011 1.00 84.44 344 GLY A O 1
ATOM 2790 N N . ARG A 1 345 ? -12.412 -30.559 11.057 1.00 86.00 345 ARG A N 1
ATOM 2791 C CA . ARG A 1 345 ? -10.976 -30.253 11.172 1.00 86.00 345 ARG A CA 1
ATOM 2792 C C . ARG A 1 345 ? -10.447 -29.617 9.891 1.00 86.00 345 ARG A C 1
ATOM 2794 O O . ARG A 1 345 ? -10.785 -30.027 8.782 1.00 86.00 345 ARG A O 1
ATOM 2801 N N . ARG A 1 346 ? -9.564 -28.628 10.043 1.00 86.88 346 ARG A N 1
ATOM 2802 C CA . ARG A 1 346 ? -8.820 -28.027 8.925 1.00 86.88 346 ARG A CA 1
ATOM 2803 C C . ARG A 1 346 ? -7.649 -28.931 8.548 1.00 86.88 346 ARG A C 1
ATOM 2805 O O . ARG A 1 346 ? -6.952 -29.447 9.419 1.00 86.88 346 ARG A O 1
ATOM 2812 N N . ARG A 1 347 ? -7.403 -29.104 7.250 1.00 83.50 347 ARG A N 1
ATOM 2813 C CA . ARG A 1 347 ? -6.270 -29.901 6.762 1.00 83.50 347 ARG A CA 1
ATOM 2814 C C . ARG A 1 347 ? -4.966 -29.099 6.843 1.00 83.50 347 ARG A C 1
ATOM 2816 O O . ARG A 1 347 ? -4.923 -27.935 6.445 1.00 83.50 347 ARG A O 1
ATOM 2823 N N . GLY A 1 348 ? -3.897 -29.738 7.321 1.00 86.50 348 GLY A N 1
ATOM 2824 C CA . GLY A 1 348 ? -2.540 -29.182 7.309 1.00 86.50 348 GLY A CA 1
ATOM 2825 C C . GLY A 1 348 ? -1.879 -29.258 5.929 1.00 86.50 348 GLY A C 1
ATOM 2826 O O . GLY A 1 348 ? -2.413 -29.862 5.003 1.00 86.50 348 GLY A O 1
ATOM 2827 N N . GLY A 1 349 ? -0.698 -28.664 5.780 1.00 90.19 349 GLY A N 1
ATOM 2828 C CA . GLY A 1 349 ? 0.043 -28.691 4.520 1.00 90.19 349 GLY A CA 1
ATOM 2829 C C . GLY A 1 349 ? 1.499 -28.277 4.689 1.00 90.19 349 GLY A C 1
ATOM 2830 O O . GLY A 1 349 ? 1.898 -27.794 5.746 1.00 90.19 349 GLY A O 1
ATOM 2831 N N . ILE A 1 350 ? 2.287 -28.467 3.630 1.00 92.81 350 ILE A N 1
ATOM 2832 C CA . ILE A 1 350 ? 3.715 -28.137 3.601 1.00 92.81 350 ILE A CA 1
ATOM 2833 C C . ILE A 1 350 ? 3.950 -27.062 2.544 1.00 92.81 350 ILE A C 1
ATOM 2835 O O . ILE A 1 350 ? 3.507 -27.186 1.401 1.00 92.81 350 ILE A O 1
ATOM 2839 N N . VAL A 1 351 ? 4.682 -26.017 2.924 1.00 91.81 351 VAL A N 1
ATOM 2840 C CA . VAL A 1 351 ? 5.121 -24.954 2.019 1.00 91.81 351 VAL A CA 1
ATOM 2841 C C . VAL A 1 351 ? 6.635 -25.014 1.904 1.00 91.81 351 VAL A C 1
ATOM 2843 O O . VAL A 1 351 ? 7.355 -24.766 2.870 1.00 91.81 351 VAL A O 1
ATOM 2846 N N . TRP A 1 352 ? 7.128 -25.335 0.710 1.00 92.38 352 TRP A N 1
ATOM 2847 C CA . TRP A 1 352 ? 8.561 -25.414 0.461 1.00 92.38 352 TRP A CA 1
ATOM 2848 C C . TRP A 1 352 ? 9.095 -24.103 -0.113 1.00 92.38 352 TRP A C 1
ATOM 2850 O O . TRP A 1 352 ? 8.772 -23.701 -1.229 1.00 92.38 352 TRP A O 1
ATOM 2860 N N . HIS A 1 353 ? 9.939 -23.436 0.668 1.00 89.56 353 HIS A N 1
ATOM 2861 C CA . HIS A 1 353 ? 10.657 -22.228 0.278 1.00 89.56 353 HIS A CA 1
ATOM 2862 C C . HIS A 1 353 ? 12.163 -22.490 0.222 1.00 89.56 353 HIS A C 1
ATOM 2864 O O . HIS A 1 353 ? 12.724 -23.096 1.139 1.00 89.56 353 HIS A O 1
ATOM 2870 N N . THR A 1 354 ? 12.854 -21.921 -0.765 1.00 89.56 354 THR A N 1
ATOM 2871 C CA . THR A 1 354 ? 14.326 -21.876 -0.796 1.00 89.56 354 THR A CA 1
ATOM 2872 C C . THR A 1 354 ? 14.875 -20.958 0.304 1.00 89.56 354 THR A C 1
ATOM 2874 O O . THR A 1 354 ? 14.148 -20.126 0.866 1.00 89.56 354 THR A O 1
ATOM 2877 N N . GLN A 1 355 ? 16.135 -21.130 0.708 1.00 85.31 355 GLN A N 1
ATOM 2878 C CA . GLN A 1 355 ? 16.785 -20.241 1.682 1.00 85.31 355 GLN A CA 1
ATOM 2879 C C . GLN A 1 355 ? 16.868 -18.803 1.137 1.00 85.31 355 GLN A C 1
ATOM 2881 O O . GLN A 1 355 ? 17.016 -18.602 -0.063 1.00 85.31 355 GLN A O 1
ATOM 2886 N N . GLY A 1 356 ? 16.693 -17.799 2.004 1.00 83.25 356 GLY A N 1
ATOM 2887 C CA . GLY A 1 356 ? 16.730 -16.382 1.607 1.00 83.25 356 GLY A CA 1
ATOM 2888 C C . GLY A 1 356 ? 15.499 -15.866 0.842 1.00 83.25 356 GLY A C 1
ATOM 2889 O O . GLY A 1 356 ? 15.437 -14.689 0.510 1.00 83.25 356 GLY A O 1
ATOM 2890 N N . SER A 1 357 ? 14.480 -16.697 0.601 1.00 87.19 357 SER A N 1
ATOM 2891 C CA . SER A 1 357 ? 13.245 -16.294 -0.103 1.00 87.19 357 SER A CA 1
ATOM 2892 C C . SER A 1 357 ? 12.269 -15.440 0.722 1.00 87.19 357 SER A C 1
ATOM 2894 O O . SER A 1 357 ? 11.218 -15.060 0.215 1.00 87.19 357 SER A O 1
ATOM 2896 N N . GLY A 1 358 ? 12.587 -15.143 1.988 1.00 90.12 358 GLY A N 1
ATOM 2897 C CA . GLY A 1 358 ? 11.703 -14.396 2.889 1.00 90.12 358 GLY A CA 1
ATOM 2898 C C . GLY A 1 358 ? 10.601 -15.256 3.519 1.00 90.12 358 GLY A C 1
ATOM 2899 O O . GLY A 1 358 ? 9.434 -14.863 3.528 1.00 90.12 358 GLY A O 1
ATOM 2900 N N . LYS A 1 359 ? 10.957 -16.440 4.042 1.00 92.81 359 LYS A N 1
ATOM 2901 C CA . LYS A 1 359 ? 10.021 -17.342 4.743 1.00 92.81 359 LYS A CA 1
ATOM 2902 C C . LYS A 1 359 ? 9.338 -16.659 5.929 1.00 92.81 359 LYS A C 1
ATOM 2904 O O . LYS A 1 359 ? 8.117 -16.655 5.987 1.00 92.81 359 LYS A O 1
ATOM 2909 N N . SER A 1 360 ? 10.115 -16.026 6.808 1.00 91.00 360 SER A N 1
ATOM 2910 C CA . SER A 1 360 ? 9.600 -15.365 8.013 1.00 91.00 360 SER A CA 1
ATOM 2911 C C . SER A 1 360 ? 8.622 -14.236 7.673 1.00 91.00 360 SER A C 1
ATOM 2913 O O . SER A 1 360 ? 7.546 -14.167 8.251 1.00 91.00 360 SER A O 1
ATOM 2915 N N . LEU A 1 361 ? 8.908 -13.436 6.637 1.00 92.50 361 LEU A N 1
ATOM 2916 C CA . LEU A 1 361 ? 7.968 -12.421 6.137 1.00 92.50 361 LEU A CA 1
ATOM 2917 C C . LEU A 1 361 ? 6.670 -13.044 5.601 1.00 92.50 361 LEU A C 1
ATOM 2919 O O . LEU A 1 361 ? 5.592 -12.496 5.799 1.00 92.50 361 LEU A O 1
ATOM 2923 N N . THR A 1 362 ? 6.755 -14.218 4.968 1.00 95.56 362 THR A N 1
ATOM 2924 C CA . THR A 1 362 ? 5.561 -14.953 4.513 1.00 95.56 362 THR A CA 1
ATOM 2925 C C . THR A 1 362 ? 4.709 -15.404 5.700 1.00 95.56 362 THR A C 1
ATOM 2927 O O . THR A 1 362 ? 3.486 -15.360 5.615 1.00 95.56 362 THR A O 1
ATOM 2930 N N . MET A 1 363 ? 5.335 -15.798 6.815 1.00 94.50 363 MET A N 1
ATOM 2931 C CA . MET A 1 363 ? 4.630 -16.160 8.051 1.00 94.50 363 MET A CA 1
ATOM 2932 C C . MET A 1 363 ? 3.917 -14.953 8.668 1.00 94.50 363 MET A C 1
ATOM 2934 O O . MET A 1 363 ? 2.759 -15.086 9.046 1.00 94.50 363 MET A O 1
ATOM 2938 N N . VAL A 1 364 ? 4.561 -13.780 8.708 1.00 92.94 364 VAL A N 1
ATOM 2939 C CA . VAL A 1 364 ? 3.935 -12.525 9.170 1.00 92.94 364 VAL A CA 1
ATOM 2940 C C . VAL A 1 364 ? 2.707 -12.186 8.317 1.00 92.94 364 VAL A C 1
ATOM 2942 O O . VAL A 1 364 ? 1.619 -11.962 8.842 1.00 92.94 364 VAL A O 1
ATOM 2945 N N . MET A 1 365 ? 2.845 -12.223 6.988 1.00 94.88 365 MET A N 1
ATOM 2946 C CA . MET A 1 365 ? 1.739 -11.946 6.059 1.00 94.88 365 MET A CA 1
ATOM 2947 C C . MET A 1 365 ? 0.608 -12.975 6.176 1.00 94.88 365 MET A C 1
ATOM 2949 O O . MET A 1 365 ? -0.567 -12.617 6.080 1.00 94.88 365 MET A O 1
ATOM 2953 N N . LEU A 1 366 ? 0.940 -14.250 6.410 1.00 94.75 366 LEU A N 1
ATOM 2954 C CA . LEU A 1 366 ? -0.044 -15.292 6.693 1.00 94.75 366 LEU A CA 1
ATOM 2955 C C . LEU A 1 366 ? -0.783 -15.007 8.003 1.00 94.75 366 LEU A C 1
ATOM 2957 O O . LEU A 1 366 ? -2.007 -15.073 8.017 1.00 94.75 366 LEU A O 1
ATOM 2961 N N . ALA A 1 367 ? -0.063 -14.667 9.074 1.00 92.12 367 ALA A N 1
ATOM 2962 C CA . ALA A 1 367 ? -0.654 -14.364 10.371 1.00 92.12 367 ALA A CA 1
ATOM 2963 C C . ALA A 1 367 ? -1.626 -13.181 10.287 1.00 92.12 367 ALA A C 1
ATOM 2965 O O . ALA A 1 367 ? -2.766 -13.290 10.734 1.00 92.12 367 ALA A O 1
ATOM 2966 N N . ARG A 1 368 ? -1.222 -12.099 9.610 1.00 89.50 368 ARG A N 1
ATOM 2967 C CA . ARG A 1 368 ? -2.097 -10.949 9.345 1.00 89.50 368 ARG A CA 1
ATOM 2968 C C . ARG A 1 368 ? -3.312 -11.335 8.504 1.00 89.50 368 ARG A C 1
ATOM 2970 O O . ARG A 1 368 ? -4.427 -10.918 8.790 1.00 89.50 368 ARG A O 1
ATOM 2977 N N . SER A 1 369 ? -3.114 -12.156 7.475 1.00 92.06 369 SER A N 1
ATOM 2978 C CA . SER A 1 369 ? -4.220 -12.584 6.615 1.00 92.06 369 SER A CA 1
ATOM 2979 C C . SER A 1 369 ? -5.215 -13.497 7.332 1.00 92.06 369 SER A C 1
ATOM 2981 O O . SER A 1 369 ? -6.397 -13.438 7.013 1.00 92.06 369 SER A O 1
ATOM 2983 N N . LEU A 1 370 ? -4.748 -14.320 8.279 1.00 90.56 370 LEU A N 1
ATOM 2984 C CA . LEU A 1 370 ? -5.586 -15.170 9.126 1.00 90.56 370 LEU A CA 1
ATOM 2985 C C . LEU A 1 370 ? -6.435 -14.346 10.093 1.00 90.56 370 LEU A C 1
ATOM 2987 O O . LEU A 1 370 ? -7.613 -14.652 10.241 1.00 90.56 370 LEU A O 1
ATOM 2991 N N . ALA A 1 371 ? -5.855 -13.319 10.726 1.00 86.25 371 ALA A N 1
ATOM 2992 C CA . ALA A 1 371 ? -6.575 -12.421 11.635 1.00 86.25 371 ALA A CA 1
ATOM 2993 C C . ALA A 1 371 ? -7.776 -11.739 10.955 1.00 86.25 371 ALA A C 1
ATOM 2995 O O . ALA A 1 371 ? -8.819 -11.555 11.572 1.00 86.25 371 ALA A O 1
ATOM 2996 N N . GLU A 1 372 ? -7.644 -11.450 9.659 1.00 83.88 372 GLU A N 1
ATOM 2997 C CA . GLU A 1 372 ? -8.659 -10.803 8.821 1.00 83.88 372 GLU A CA 1
ATOM 2998 C C . GLU A 1 372 ? -9.498 -11.797 7.992 1.00 83.88 372 GLU A C 1
ATOM 3000 O O . GLU A 1 372 ? -10.092 -11.417 6.977 1.00 83.88 372 GLU A O 1
ATOM 3005 N N . GLU A 1 373 ? -9.491 -13.089 8.331 1.00 86.12 373 GLU A N 1
ATOM 3006 C CA . GLU A 1 373 ? -10.212 -14.124 7.585 1.00 86.12 373 GLU A CA 1
ATOM 3007 C C . GLU A 1 373 ? -11.619 -14.344 8.180 1.00 86.12 373 GLU A C 1
ATOM 3009 O O . GLU A 1 373 ? -11.734 -14.935 9.255 1.00 86.12 373 GLU A O 1
ATOM 3014 N N . PRO A 1 374 ? -12.717 -13.970 7.486 1.00 81.31 374 PRO A N 1
ATOM 3015 C CA . PRO A 1 374 ? -14.066 -13.986 8.072 1.00 81.31 374 PRO A CA 1
ATOM 3016 C C . PRO A 1 374 ? -14.536 -15.364 8.564 1.00 81.31 374 PRO A C 1
ATOM 3018 O O . PRO A 1 374 ? -15.348 -15.461 9.479 1.00 81.31 374 PRO A O 1
ATOM 3021 N N . GLY A 1 375 ? -14.029 -16.444 7.959 1.00 81.69 375 GLY A N 1
ATOM 3022 C CA . GLY A 1 375 ? -14.359 -17.825 8.328 1.00 81.69 375 GLY A CA 1
ATOM 3023 C C . GLY A 1 375 ? -13.529 -18.402 9.482 1.00 81.69 375 GLY A C 1
ATOM 3024 O O . GLY A 1 375 ? -13.647 -19.599 9.772 1.00 81.69 375 GLY A O 1
ATOM 3025 N N . ILE A 1 376 ? -12.648 -17.610 10.099 1.00 83.69 376 ILE A N 1
ATOM 3026 C CA . ILE A 1 376 ? -11.784 -18.028 11.207 1.00 83.69 376 ILE A CA 1
ATOM 3027 C C . ILE A 1 376 ? -11.930 -17.018 12.344 1.00 83.69 376 ILE A C 1
ATOM 3029 O O . ILE A 1 376 ? -11.246 -16.004 12.394 1.00 83.69 376 ILE A O 1
ATOM 3033 N N . LEU A 1 377 ? -12.827 -17.314 13.282 1.00 81.38 377 LEU A N 1
ATOM 3034 C CA . LEU A 1 377 ? -13.029 -16.476 14.460 1.00 81.38 377 LEU A CA 1
ATOM 3035 C C . LEU A 1 377 ? -11.839 -16.620 15.417 1.00 81.38 377 LEU A C 1
ATOM 3037 O O . LEU A 1 377 ? -11.513 -17.737 15.821 1.00 81.38 377 LEU A O 1
ATOM 3041 N N . ASN A 1 378 ? -11.229 -15.492 15.791 1.00 81.56 378 ASN A N 1
ATOM 3042 C CA . ASN A 1 378 ? -10.142 -15.386 16.774 1.00 81.56 378 ASN A CA 1
ATOM 3043 C C . ASN A 1 378 ? -9.023 -16.431 16.562 1.00 81.56 378 ASN A C 1
ATOM 3045 O O . ASN A 1 378 ? -8.822 -17.305 17.417 1.00 81.56 378 ASN A O 1
ATOM 3049 N N . PRO A 1 379 ? -8.309 -16.389 15.417 1.00 85.00 379 PRO A N 1
ATOM 3050 C CA . PRO A 1 379 ? -7.254 -17.350 15.121 1.00 85.00 379 PRO A CA 1
ATOM 3051 C C . PRO A 1 379 ? -6.146 -17.279 16.173 1.00 85.00 379 PRO A C 1
ATOM 3053 O O . PRO A 1 379 ? -5.541 -16.233 16.387 1.00 85.00 379 PRO A O 1
ATOM 3056 N N . ARG A 1 380 ? -5.825 -18.419 16.789 1.00 85.81 380 ARG A N 1
ATOM 3057 C CA . ARG A 1 380 ? -4.630 -18.559 17.629 1.00 85.81 380 ARG A CA 1
ATOM 3058 C C . ARG A 1 380 ? -3.512 -19.159 16.798 1.00 85.81 380 ARG A C 1
ATOM 3060 O O . ARG A 1 380 ? -3.682 -20.228 16.210 1.00 85.81 380 ARG A O 1
ATOM 3067 N N . ILE A 1 381 ? -2.376 -18.474 16.749 1.00 88.06 381 ILE A N 1
ATOM 3068 C CA . ILE A 1 381 ? -1.227 -18.876 15.940 1.00 88.06 381 ILE A CA 1
ATOM 3069 C C . ILE A 1 381 ? -0.105 -19.292 16.881 1.00 88.06 381 ILE A C 1
ATOM 3071 O O . ILE A 1 381 ? 0.395 -18.484 17.655 1.00 88.06 381 ILE A O 1
ATOM 3075 N N . VAL A 1 382 ? 0.296 -20.559 16.794 1.00 89.81 382 VAL A N 1
ATOM 3076 C CA . VAL A 1 382 ? 1.445 -21.093 17.530 1.00 89.81 382 VAL A CA 1
ATOM 3077 C C . VAL A 1 382 ? 2.575 -21.322 16.536 1.00 89.81 382 VAL A C 1
ATOM 3079 O O . VAL A 1 382 ? 2.445 -22.126 15.611 1.00 89.81 382 VAL A O 1
ATOM 3082 N N . LEU A 1 383 ? 3.678 -20.597 16.714 1.00 90.12 383 LEU A N 1
ATOM 3083 C CA . LEU A 1 383 ? 4.896 -20.757 15.925 1.00 90.12 383 LEU A CA 1
ATOM 3084 C C . LEU A 1 383 ? 5.835 -21.705 16.673 1.00 90.12 383 LEU A C 1
ATOM 3086 O O . LEU A 1 383 ? 6.180 -21.452 17.823 1.00 90.12 383 LEU A O 1
ATOM 3090 N N . ILE A 1 384 ? 6.231 -22.800 16.025 1.00 89.44 384 ILE A N 1
ATOM 3091 C CA . ILE A 1 384 ? 7.121 -23.810 16.606 1.00 89.44 384 ILE A CA 1
ATOM 3092 C C . ILE A 1 384 ? 8.388 -23.868 15.762 1.00 89.44 384 ILE A C 1
ATOM 3094 O O . ILE A 1 384 ? 8.325 -23.996 14.538 1.00 89.44 384 ILE A O 1
ATOM 3098 N N . THR A 1 385 ? 9.533 -23.783 16.428 1.00 89.12 385 THR A N 1
ATOM 3099 C CA . THR A 1 385 ? 10.860 -23.875 15.821 1.00 89.12 385 THR A CA 1
ATOM 3100 C C . THR A 1 385 ? 11.670 -24.961 16.523 1.00 89.12 385 THR A C 1
ATOM 3102 O O . THR A 1 385 ? 11.424 -25.292 17.682 1.00 89.12 385 THR A O 1
ATOM 3105 N N . ASP A 1 386 ? 12.626 -25.547 15.812 1.00 87.06 386 ASP A N 1
ATOM 3106 C CA . ASP A 1 386 ? 13.519 -26.587 16.327 1.00 87.06 386 ASP A CA 1
ATOM 3107 C C . ASP A 1 386 ? 14.796 -26.016 16.969 1.00 87.06 386 ASP A C 1
ATOM 3109 O O . ASP A 1 386 ? 15.508 -26.727 17.680 1.00 87.06 386 ASP A O 1
ATOM 3113 N N . ARG A 1 387 ? 15.093 -24.727 16.749 1.00 85.81 387 ARG A N 1
ATOM 3114 C CA . ARG A 1 387 ? 16.316 -24.068 17.217 1.00 85.81 387 ARG A CA 1
ATOM 3115 C C . ARG A 1 387 ? 16.055 -22.708 17.856 1.00 85.81 387 ARG A C 1
ATOM 3117 O O . ARG A 1 387 ? 15.276 -21.907 17.351 1.00 85.81 387 ARG A O 1
ATOM 3124 N N . LYS A 1 388 ? 16.805 -22.414 18.926 1.00 85.50 388 LYS A N 1
ATOM 3125 C CA . LYS A 1 388 ? 16.687 -21.170 19.710 1.00 85.50 388 LYS A CA 1
ATOM 3126 C C . LYS A 1 388 ? 17.082 -19.904 18.944 1.00 85.50 388 LYS A C 1
ATOM 3128 O O . LYS A 1 388 ? 16.499 -18.859 19.194 1.00 85.50 388 LYS A O 1
ATOM 3133 N N . ASP A 1 389 ? 18.063 -19.989 18.052 1.00 83.69 389 ASP A N 1
ATOM 3134 C CA . ASP A 1 389 ? 18.510 -18.859 17.231 1.00 83.69 389 ASP A CA 1
ATOM 3135 C C . ASP A 1 389 ? 17.494 -18.523 16.132 1.00 83.69 389 ASP A C 1
ATOM 3137 O O . ASP A 1 389 ? 17.191 -17.357 15.890 1.00 83.69 389 ASP A O 1
ATOM 3141 N N . LEU A 1 390 ? 16.905 -19.551 15.511 1.00 83.50 390 LEU A N 1
ATOM 3142 C CA . LEU A 1 390 ? 15.818 -19.371 14.549 1.00 83.50 390 LEU A CA 1
ATOM 3143 C C . LEU A 1 390 ? 14.561 -18.799 15.219 1.00 83.50 390 LEU A C 1
ATOM 3145 O O . LEU A 1 390 ? 13.899 -17.934 14.649 1.00 83.50 390 LEU A O 1
ATOM 3149 N N . ASP A 1 391 ? 14.253 -19.266 16.428 1.00 87.19 391 ASP A N 1
ATOM 3150 C CA . ASP A 1 391 ? 13.176 -18.743 17.268 1.00 87.19 391 ASP A CA 1
ATOM 3151 C C . ASP A 1 391 ? 13.329 -17.239 17.535 1.00 87.19 391 ASP A C 1
ATOM 3153 O O . ASP A 1 391 ? 12.394 -16.466 17.324 1.00 87.19 391 ASP A O 1
ATOM 3157 N N . GLU A 1 392 ? 14.531 -16.809 17.928 1.00 86.25 392 GLU A N 1
ATOM 3158 C CA . GLU A 1 392 ? 14.855 -15.400 18.162 1.00 86.25 392 GLU A CA 1
ATOM 3159 C C . GLU A 1 392 ? 14.726 -14.571 16.878 1.00 86.25 392 GLU A C 1
ATOM 3161 O O . GLU A 1 392 ? 14.045 -13.549 16.873 1.00 86.25 392 GLU A O 1
ATOM 3166 N N . GLN A 1 393 ? 15.244 -15.068 15.750 1.00 84.12 393 GLN A N 1
ATOM 3167 C CA . GLN A 1 393 ? 15.112 -14.391 14.458 1.00 84.12 393 GLN A CA 1
ATOM 3168 C C . GLN A 1 393 ? 13.646 -14.213 14.023 1.00 84.12 393 GLN A C 1
ATOM 3170 O O . GLN A 1 393 ? 13.274 -13.173 13.468 1.00 84.12 393 GLN A O 1
ATOM 3175 N N . ILE A 1 394 ? 12.803 -15.232 14.222 1.00 85.81 394 ILE A N 1
ATOM 3176 C CA . ILE A 1 394 ? 11.376 -15.156 13.882 1.00 85.81 394 ILE A CA 1
ATOM 3177 C C . ILE A 1 394 ? 10.674 -14.171 14.810 1.00 85.81 394 ILE A C 1
ATOM 3179 O O . ILE A 1 394 ? 9.946 -13.310 14.315 1.00 85.81 394 ILE A O 1
ATOM 3183 N N . LYS A 1 395 ? 10.929 -14.244 16.120 1.00 87.38 395 LYS A N 1
ATOM 3184 C CA . LYS A 1 395 ? 10.403 -13.289 17.098 1.00 87.38 395 LYS A CA 1
ATOM 3185 C C . LYS A 1 395 ? 10.752 -11.854 16.706 1.00 87.38 395 LYS A C 1
ATOM 3187 O O . LYS A 1 395 ? 9.854 -11.017 16.658 1.00 87.38 395 LYS A O 1
ATOM 3192 N N . ASP A 1 396 ? 12.011 -11.585 16.378 1.00 86.00 396 ASP A N 1
ATOM 3193 C CA . ASP A 1 396 ? 12.467 -10.245 16.009 1.00 86.00 396 ASP A CA 1
ATOM 3194 C C . ASP A 1 396 ? 11.849 -9.781 14.685 1.00 86.00 396 ASP A C 1
ATOM 3196 O O . ASP A 1 396 ? 11.459 -8.624 14.567 1.00 86.00 396 ASP A O 1
ATOM 3200 N N . THR A 1 397 ? 11.661 -10.683 13.712 1.00 85.06 397 THR A N 1
ATOM 3201 C CA . THR A 1 397 ? 10.961 -10.361 12.452 1.00 85.06 397 THR A CA 1
ATOM 3202 C C . THR A 1 397 ? 9.505 -9.966 12.704 1.00 85.06 397 THR A C 1
ATOM 3204 O O . THR A 1 397 ? 9.019 -8.993 12.132 1.00 85.06 397 THR A O 1
ATOM 3207 N N . PHE A 1 398 ? 8.795 -10.725 13.540 1.00 89.38 398 PHE A N 1
ATOM 3208 C CA . PHE A 1 398 ? 7.407 -10.434 13.891 1.00 89.38 398 PHE A CA 1
ATOM 3209 C C . PHE A 1 398 ? 7.298 -9.131 14.691 1.00 89.38 398 PHE A C 1
ATOM 3211 O O . PHE A 1 398 ? 6.444 -8.305 14.383 1.00 89.38 398 PHE A O 1
ATOM 3218 N N . ALA A 1 399 ? 8.187 -8.912 15.663 1.00 83.75 399 ALA A N 1
ATOM 3219 C CA . ALA A 1 399 ? 8.245 -7.671 16.430 1.00 83.75 399 ALA A CA 1
ATOM 3220 C C . ALA A 1 399 ? 8.548 -6.457 15.542 1.00 83.75 399 ALA A C 1
ATOM 3222 O O . ALA A 1 399 ? 7.896 -5.430 15.686 1.00 83.75 399 ALA A O 1
ATOM 3223 N N . ALA A 1 400 ? 9.467 -6.593 14.581 1.00 76.19 400 ALA A N 1
ATOM 3224 C CA . ALA A 1 400 ? 9.790 -5.542 13.620 1.00 76.19 400 ALA A CA 1
ATOM 3225 C C . ALA A 1 400 ? 8.626 -5.190 12.681 1.00 76.19 400 ALA A C 1
ATOM 3227 O O . ALA A 1 400 ? 8.668 -4.119 12.090 1.00 76.19 400 ALA A O 1
ATOM 3228 N N . CYS A 1 401 ? 7.630 -6.076 12.547 1.00 81.31 401 CYS A N 1
ATOM 3229 C CA . CYS A 1 401 ? 6.414 -5.885 11.752 1.00 81.31 401 CYS A CA 1
ATOM 3230 C C . CYS A 1 401 ? 5.169 -5.586 12.617 1.00 81.31 401 CYS A C 1
ATOM 3232 O O . CYS A 1 401 ? 4.051 -5.860 12.168 1.00 81.31 401 CYS A O 1
ATOM 3234 N N . ASP A 1 402 ? 5.364 -5.116 13.856 1.00 81.38 402 ASP A N 1
ATOM 3235 C CA . ASP A 1 402 ? 4.320 -4.792 14.844 1.00 81.38 402 ASP A CA 1
ATOM 3236 C C . ASP A 1 402 ? 3.404 -5.968 15.222 1.00 81.38 402 ASP A C 1
ATOM 3238 O O . ASP A 1 402 ? 2.231 -5.806 15.550 1.00 81.38 402 ASP A O 1
ATOM 3242 N N . MET A 1 403 ? 3.944 -7.187 15.185 1.00 81.56 403 MET A N 1
ATOM 3243 C CA . MET A 1 403 ? 3.245 -8.429 15.531 1.00 81.56 403 MET A CA 1
ATOM 3244 C C . MET A 1 403 ? 4.031 -9.241 16.569 1.00 81.56 403 MET A C 1
ATOM 3246 O O . MET A 1 403 ? 4.153 -10.459 16.449 1.00 81.56 403 MET A O 1
ATOM 3250 N N . ALA A 1 404 ? 4.624 -8.570 17.562 1.00 84.00 404 ALA A N 1
ATOM 3251 C CA . ALA A 1 404 ? 5.515 -9.187 18.546 1.00 84.00 404 ALA A CA 1
ATOM 3252 C C . ALA A 1 404 ? 4.875 -10.424 19.223 1.00 84.00 404 ALA A C 1
ATOM 3254 O O . ALA A 1 404 ? 3.850 -10.290 19.894 1.00 84.00 404 ALA A O 1
ATOM 3255 N N . PRO A 1 405 ? 5.467 -11.628 19.090 1.00 86.06 405 PRO A N 1
ATOM 3256 C CA . PRO A 1 405 ? 4.871 -12.840 19.627 1.00 86.06 405 PRO A CA 1
ATOM 3257 C C . PRO A 1 405 ? 5.217 -13.011 21.110 1.00 86.06 405 PRO A C 1
ATOM 3259 O O . PRO A 1 405 ? 6.304 -12.642 21.566 1.00 86.06 405 PRO A O 1
ATOM 3262 N N . GLN A 1 406 ? 4.319 -13.647 21.863 1.00 87.44 406 GLN A N 1
ATOM 3263 C CA . GLN A 1 406 ? 4.613 -14.100 23.222 1.00 87.44 406 GLN A CA 1
ATOM 3264 C C . GLN A 1 406 ? 5.427 -15.397 23.170 1.00 87.44 406 GLN A C 1
ATOM 3266 O O . GLN A 1 406 ? 5.005 -16.395 22.587 1.00 87.44 406 GLN A O 1
ATOM 3271 N N . ARG A 1 407 ? 6.620 -15.379 23.770 1.00 87.81 407 ARG A N 1
ATOM 3272 C CA . ARG A 1 407 ? 7.552 -16.508 23.733 1.00 87.81 407 ARG A CA 1
ATOM 3273 C C . ARG A 1 407 ? 7.372 -17.410 24.952 1.00 87.81 407 ARG A C 1
ATOM 3275 O O . ARG A 1 407 ? 7.770 -17.029 26.051 1.00 87.81 407 ARG A O 1
ATOM 3282 N N . ALA A 1 408 ? 6.866 -18.621 24.732 1.00 88.38 408 ALA A N 1
ATOM 3283 C CA . ALA A 1 408 ? 6.798 -19.653 25.762 1.00 88.38 408 ALA A CA 1
ATOM 3284 C C . ALA A 1 408 ? 8.196 -20.208 26.092 1.00 88.38 408 ALA A C 1
ATOM 3286 O O . ALA A 1 408 ? 8.971 -20.548 25.196 1.00 88.38 408 ALA A O 1
ATOM 3287 N N . LYS A 1 409 ? 8.520 -20.338 27.381 1.00 86.50 409 LYS A N 1
ATOM 3288 C CA . LYS A 1 409 ? 9.796 -20.903 27.864 1.00 86.50 409 LYS A CA 1
ATOM 3289 C C . LYS A 1 409 ? 9.709 -22.393 28.183 1.00 86.50 409 LYS A C 1
ATOM 3291 O O . LYS A 1 409 ? 10.729 -23.080 28.185 1.00 86.50 409 LYS A O 1
ATOM 3296 N N . THR A 1 410 ? 8.511 -22.889 28.489 1.00 88.25 410 THR A N 1
ATOM 3297 C CA . THR A 1 410 ? 8.253 -24.292 28.847 1.00 88.25 410 THR A CA 1
ATOM 3298 C C . THR A 1 410 ? 6.933 -24.771 28.243 1.00 88.25 410 THR A C 1
ATOM 3300 O O . THR A 1 410 ? 6.102 -23.964 27.835 1.00 88.25 410 THR A O 1
ATOM 3303 N N . GLY A 1 411 ? 6.702 -26.088 28.218 1.00 86.81 411 GLY A N 1
ATOM 3304 C CA . GLY A 1 411 ? 5.418 -26.638 27.766 1.00 86.81 411 GLY A CA 1
ATOM 3305 C C . GLY A 1 411 ? 4.234 -26.211 28.643 1.00 86.81 411 GLY A C 1
ATOM 3306 O O . GLY A 1 411 ? 3.145 -25.983 28.128 1.00 86.81 411 GLY A O 1
ATOM 3307 N N . ARG A 1 412 ? 4.451 -26.044 29.955 1.00 89.12 412 ARG A N 1
ATOM 3308 C CA . ARG A 1 412 ? 3.423 -25.545 30.880 1.00 89.12 412 ARG A CA 1
ATOM 3309 C C . ARG A 1 412 ? 3.077 -24.081 30.603 1.00 89.12 412 ARG A C 1
ATOM 3311 O O . ARG A 1 412 ? 1.904 -23.756 30.501 1.00 89.12 412 ARG A O 1
ATOM 3318 N N . ASP A 1 413 ? 4.097 -23.252 30.406 1.00 88.88 413 ASP A N 1
ATOM 3319 C CA . ASP A 1 413 ? 3.955 -21.843 30.019 1.00 88.88 413 ASP A CA 1
ATOM 3320 C C . ASP A 1 413 ? 3.182 -21.712 28.694 1.00 88.88 413 ASP A C 1
ATOM 3322 O O . ASP A 1 413 ? 2.222 -20.959 28.599 1.00 88.88 413 ASP A O 1
ATOM 3326 N N . LEU A 1 414 ? 3.483 -22.555 27.695 1.00 88.50 414 LEU A N 1
ATOM 3327 C CA . LEU A 1 414 ? 2.707 -22.597 26.450 1.00 88.50 414 LEU A CA 1
ATOM 3328 C C . LEU A 1 414 ? 1.222 -22.919 26.690 1.00 88.50 414 LEU A C 1
ATOM 3330 O O . LEU A 1 414 ? 0.357 -22.291 26.085 1.00 88.50 414 LEU A O 1
ATOM 3334 N N . LEU A 1 415 ? 0.913 -23.899 27.545 1.00 87.56 415 LEU A N 1
ATOM 3335 C CA . LEU A 1 415 ? -0.475 -24.243 27.865 1.00 87.56 415 LEU A CA 1
ATOM 3336 C C . LEU A 1 415 ? -1.194 -23.088 28.570 1.00 87.56 415 LEU A C 1
ATOM 3338 O O . LEU A 1 415 ? -2.355 -22.828 28.257 1.00 87.56 415 LEU A O 1
ATOM 3342 N N . GLU A 1 416 ? -0.518 -22.378 29.471 1.00 86.25 416 GLU A N 1
ATOM 3343 C CA . GLU A 1 416 ? -1.043 -21.177 30.131 1.00 86.25 416 GLU A CA 1
ATOM 3344 C C . GLU A 1 416 ? -1.332 -20.075 29.096 1.00 86.25 416 GLU A C 1
ATOM 3346 O O . GLU A 1 416 ? -2.464 -19.606 29.015 1.00 86.25 416 GLU A O 1
ATOM 3351 N N . LEU A 1 417 ? -0.390 -19.767 28.197 1.00 85.69 417 LEU A N 1
ATOM 3352 C CA . LEU A 1 417 ? -0.572 -18.765 27.133 1.00 85.69 417 LEU A CA 1
ATOM 3353 C C . LEU A 1 417 ? -1.690 -19.111 26.136 1.00 85.69 417 LEU A C 1
ATOM 3355 O O . LEU A 1 417 ? -2.361 -18.223 25.617 1.00 85.69 417 LEU A O 1
ATOM 3359 N N . VAL A 1 418 ? -1.889 -20.397 25.835 1.00 83.50 418 VAL A N 1
ATOM 3360 C CA . VAL A 1 418 ? -2.938 -20.844 24.902 1.00 83.50 418 VAL A CA 1
ATOM 3361 C C . VAL A 1 418 ? -4.310 -20.917 25.579 1.00 83.50 418 VAL A C 1
ATOM 3363 O O . VAL A 1 418 ? -5.328 -20.748 24.897 1.00 83.50 418 VAL A O 1
ATOM 3366 N N . SER A 1 419 ? -4.359 -21.212 26.881 1.00 79.81 419 SER A N 1
ATOM 3367 C CA . SER A 1 419 ? -5.602 -21.365 27.651 1.00 79.81 419 SER A CA 1
ATOM 3368 C C . SER A 1 419 ? -6.141 -20.038 28.176 1.00 79.81 419 SER A C 1
ATOM 3370 O O . SER A 1 419 ? -7.354 -19.816 28.125 1.00 79.81 419 SER A O 1
ATOM 3372 N N . GLU A 1 420 ? -5.268 -19.136 28.618 1.00 65.31 420 GLU A N 1
ATOM 3373 C CA . GLU A 1 420 ? -5.637 -17.764 28.928 1.00 65.31 420 GLU A CA 1
ATOM 3374 C C . GLU A 1 420 ? -5.941 -17.036 27.612 1.00 65.31 420 GLU A C 1
ATOM 3376 O O . GLU A 1 420 ? -5.152 -17.061 26.672 1.00 65.31 420 GLU A O 1
ATOM 3381 N N . GLN A 1 421 ? -7.087 -16.357 27.510 1.00 55.19 421 GLN A N 1
ATOM 3382 C CA . GLN A 1 421 ? -7.438 -15.489 26.370 1.00 55.19 421 GLN A CA 1
ATOM 3383 C C . GLN A 1 421 ? -6.545 -14.223 26.300 1.00 55.19 421 GLN A C 1
ATOM 3385 O O . GLN A 1 421 ? -7.028 -13.131 26.020 1.00 55.19 421 GLN A O 1
ATOM 3390 N N . LYS A 1 422 ? -5.246 -14.341 26.595 1.00 44.66 422 LYS A N 1
ATOM 3391 C CA . LYS A 1 422 ? -4.245 -13.264 26.606 1.00 44.66 422 LYS A CA 1
ATOM 3392 C C . LYS A 1 422 ? -3.377 -13.247 25.342 1.00 44.66 422 LYS A C 1
ATOM 3394 O O . LYS A 1 422 ? -2.248 -12.763 25.374 1.00 44.66 422 LYS A O 1
ATOM 3399 N N . ALA A 1 423 ? -3.900 -13.751 24.229 1.00 42.06 423 ALA A N 1
ATOM 3400 C CA . ALA A 1 423 ? -3.337 -13.482 22.913 1.00 42.06 423 ALA A CA 1
ATOM 3401 C C . ALA A 1 423 ? -4.047 -12.240 22.355 1.00 42.06 423 ALA A C 1
ATOM 3403 O O . ALA A 1 423 ? -5.208 -12.331 21.952 1.00 42.06 423 ALA A O 1
ATOM 3404 N N . GLY A 1 424 ? -3.379 -11.088 22.468 1.00 39.66 424 GLY A N 1
ATOM 3405 C CA . GLY A 1 424 ? -3.807 -9.818 21.875 1.00 39.66 424 GLY A CA 1
ATOM 3406 C C . GLY A 1 424 ? -3.580 -9.759 20.374 1.00 39.66 424 GLY A C 1
ATOM 3407 O O . GLY A 1 424 ? -2.775 -10.576 19.868 1.00 39.66 424 GLY A O 1
#